Protein AF-A0A0S7ZNV2-F1 (afdb_monomer_lite)

Secondary structure (DSSP, 8-state):
-GGGTS-TT-EEEEEETTEEEEE-TT--HHHHHHHHHHHHHHHHHS-BTTTTB-----EEE--TTSSS--SHHHHHHHHHHHHHHHHHTTSS-EEEEETTEEEEE-TT-S-------PPEEEE-EEEE-SEEEEEEEEE--TTTS-PPP-BPPGGGHHHHHHHHHHHHHHHHHHHHHHHHHHHHHT-HHHHHHHHHHHHHHH-HHHHHHHHHHHHHH-B-HHHHHHHHHHHHHHHHHTSS-HHHHHHHHHHHHHHHHHHHHHTT--S-GGGSPPTTEEEEES---HHHHTT--TTTEEEEEESS--TTSHHHHHHHHHT--EEE---GGGGGSPTT-EEEEETTTTEEEES--HHHHHHHHHHHSS-S-SS----------SSS-----EEEESSHHHHHHHHHTT-SEEEEEE-HHHHHT-SS---HHHHHHHHHHHTGGGTTSEEEEEPP---TTS-BTTB-----S-TTTSS-HHHHHHHSHHHHHHHHHHHHHHHTTSEEEEE-TT--S--

pLDDT: mean 79.24, std 15.17, range [31.09, 97.62]

Sequence (515 aa):
MIRKNIRKTDSIYRYGGDEFVVLLPETSLNESNKMAEKIMKILRSNKIDAIKRSVNVSIGVSSYGISGTEGAQEFVEAADSAMYKAKESGKNKIYMMSISGYEEVSDSQKSIRPKKQKQITAEGVPCSPGVAFGRVFQYKDIMSRKLGQYYLKENEIGEELNRIHEAVAKVKKDLSYMKRQIESEISASHAAIFDVHRSVLEDESLMTEIETELKNRLINAEHVVRDVFKRWEYKFKNTPSKSVKQKSYDIADIGRRILLSLHGIESNILAHIPKNSVIFAQRLLPSDTVHLDKRKARAIVTKEGSKNSHSALLARAMGIPSVTHIDPDMDNIPEGANVIVNGNTGKVIIYPGKKLLANLKAVISKPVSNEKPTIIRRKISIDRESVTVNANIASPEDARTARHHGCDGVGLYRIEQIYMTAHVLPDEKYLVDKVKKSLRDVKDLQITIRLVDIGRDKTLPYIDIHGGEDTTLGLRGIRLLFQYPKLLETQLRTCLILSKKYRLRILVPFVTLPA

Radius of gyration: 27.71 Å; chains: 1; bounding box: 86×58×75 Å

Foldseek 3Di:
DLVVVDDPPKDKDAPDDPDIDIRDPPDDQVRQLVSVVVVQCCQQVDQDPVRRHRDAAQWFTEDDPQAPNPDPVSRVVNRVVLSVVCVVVPGSWYWYQHNVGIDTDDPPPPPCPPPLPPKDKWFFAQQAADKAKFFADEDDQLLRDDDDKDFADPVCLVVLLVLLVVLLVVVLVLLVVQLVQCCVFARNVQSCVSVVLVVVSVDPVLSVQLSVCCNVGRIGSLVSLSVSLVVVLVVQCPDPDPVSNVCSLSSSVSSSSSNCSSVVNPADVQLVDAARYEYEYQDAALVRLLNHDLRRYQAYEHLDDDSLGLRSLSCNLSSHTYGYNTDDCSVVQDGGWIWMAGSVRRMIITSDDPVVVVVVCCVVVCPVPPPQLVLPPPLVPPPPDGDFFAFADAALVSLQVCVSNNHQYHPEYAPLSVQQNHPHGDALVSSLVRVCSSCVSVQVHEHEYEQHWDWCSNDRSSGDHDDDPDTPPDCTFVNSCVSRVSSVVSVVVSQVVCVVRGNYHYHGPDDDDDD

Structure (mmCIF, N/CA/C/O backbone):
data_AF-A0A0S7ZNV2-F1
#
_entry.id   AF-A0A0S7ZNV2-F1
#
loop_
_atom_site.group_PDB
_atom_site.id
_atom_site.type_symbol
_atom_site.label_atom_id
_atom_site.label_alt_id
_atom_site.label_comp_id
_atom_site.label_asym_id
_atom_site.label_entity_id
_atom_site.label_seq_id
_atom_site.pdbx_PDB_ins_code
_atom_site.Cartn_x
_atom_site.Cartn_y
_atom_site.Cartn_z
_atom_site.occupancy
_atom_site.B_iso_or_equiv
_atom_site.auth_seq_id
_atom_site.auth_comp_id
_atom_site.auth_asym_id
_atom_site.auth_atom_id
_atom_site.pdbx_PDB_model_num
ATOM 1 N N . MET A 1 1 ? -44.793 17.955 -4.498 1.00 85.00 1 MET A N 1
ATOM 2 C CA . MET A 1 1 ? -43.993 19.154 -4.845 1.00 85.00 1 MET A CA 1
ATOM 3 C C . MET A 1 1 ? -42.503 18.841 -5.023 1.00 85.00 1 MET A C 1
ATOM 5 O O . MET A 1 1 ? -41.993 19.057 -6.116 1.00 85.00 1 MET A O 1
ATOM 9 N N . ILE A 1 2 ? -41.824 18.268 -4.018 1.00 87.25 2 ILE A N 1
ATOM 10 C CA . ILE A 1 2 ? -40.382 17.939 -4.085 1.00 87.25 2 ILE A CA 1
ATOM 11 C C . ILE A 1 2 ? -40.058 16.933 -5.206 1.00 87.25 2 ILE A C 1
ATOM 13 O O . ILE A 1 2 ? -39.174 17.194 -6.012 1.00 87.25 2 ILE A O 1
ATOM 17 N N . ARG A 1 3 ? -40.846 15.854 -5.355 1.00 88.50 3 ARG A N 1
ATOM 18 C CA . ARG A 1 3 ? -40.663 14.836 -6.417 1.00 88.50 3 ARG A CA 1
ATOM 19 C C . ARG A 1 3 ? -40.637 15.409 -7.849 1.00 88.50 3 ARG A C 1
ATOM 21 O O . ARG A 1 3 ? -39.982 14.843 -8.707 1.00 88.50 3 ARG A O 1
ATOM 28 N N . LYS A 1 4 ? -41.302 16.545 -8.112 1.00 87.38 4 LYS A N 1
ATOM 29 C CA . LYS A 1 4 ? -41.285 17.218 -9.430 1.00 87.38 4 LYS A CA 1
ATOM 30 C C . LYS A 1 4 ? -39.995 18.020 -9.691 1.00 87.38 4 LYS A C 1
ATOM 32 O O . LYS A 1 4 ? -39.824 18.544 -10.782 1.00 87.38 4 LYS A O 1
ATOM 37 N N . ASN A 1 5 ? -39.124 18.164 -8.689 1.00 86.88 5 ASN A N 1
ATOM 38 C CA . ASN A 1 5 ? -37.965 19.063 -8.706 1.00 86.88 5 ASN A CA 1
ATOM 39 C C . ASN A 1 5 ? -36.611 18.366 -8.488 1.00 86.88 5 ASN A C 1
ATOM 41 O O . ASN A 1 5 ? -35.582 19.048 -8.527 1.00 86.88 5 ASN A O 1
ATOM 45 N N . ILE A 1 6 ? -36.615 17.047 -8.291 1.00 89.94 6 ILE A N 1
ATOM 46 C CA . ILE A 1 6 ? -35.427 16.186 -8.196 1.00 89.94 6 ILE A CA 1
ATOM 47 C C . ILE A 1 6 ? -35.184 15.467 -9.539 1.00 89.94 6 ILE A C 1
ATOM 49 O O . ILE A 1 6 ? -36.078 15.440 -10.390 1.00 89.94 6 ILE A O 1
ATOM 53 N N . ARG A 1 7 ? -33.979 14.929 -9.780 1.00 88.00 7 ARG A N 1
ATOM 54 C CA . ARG A 1 7 ? -33.658 14.202 -11.028 1.00 88.00 7 ARG A CA 1
ATOM 55 C C . ARG A 1 7 ? -34.382 12.855 -11.072 1.00 88.00 7 ARG A C 1
ATOM 57 O O . ARG A 1 7 ? -34.776 12.326 -10.043 1.00 88.00 7 ARG A O 1
ATOM 64 N N . LYS A 1 8 ? -34.485 12.252 -12.263 1.00 85.25 8 LYS A N 1
ATOM 65 C CA . LYS A 1 8 ? -35.042 10.892 -12.428 1.00 85.25 8 LYS A CA 1
ATOM 66 C C . LYS A 1 8 ? -34.277 9.820 -11.637 1.00 85.25 8 LYS A C 1
ATOM 68 O O . LYS A 1 8 ? -34.865 8.811 -11.280 1.00 85.25 8 LYS A O 1
ATOM 73 N N . THR A 1 9 ? -32.983 10.036 -11.405 1.00 89.12 9 THR A N 1
ATOM 74 C CA . THR A 1 9 ? -32.103 9.157 -10.620 1.00 89.12 9 THR A CA 1
ATOM 75 C C . THR A 1 9 ? -32.229 9.376 -9.114 1.00 89.12 9 THR A C 1
ATOM 77 O O . THR A 1 9 ? -31.805 8.526 -8.339 1.00 89.12 9 THR A O 1
ATOM 80 N N . ASP A 1 10 ? -32.785 10.513 -8.691 1.00 92.00 10 ASP A N 1
ATOM 81 C CA . ASP A 1 10 ? -32.947 10.851 -7.282 1.00 92.00 10 ASP A CA 1
ATOM 82 C C . ASP A 1 10 ? -34.222 10.201 -6.744 1.00 92.00 10 ASP A C 1
ATOM 84 O O . ASP A 1 10 ? -35.238 10.104 -7.437 1.00 92.00 10 ASP A O 1
ATOM 88 N N . SER A 1 11 ? -34.192 9.786 -5.483 1.00 92.06 11 SER A N 1
ATOM 89 C CA . SER A 1 11 ? -35.334 9.146 -4.830 1.00 92.06 11 SER A CA 1
ATOM 90 C C . SER A 1 11 ? -35.766 9.934 -3.603 1.00 92.06 11 SER A C 1
ATOM 92 O O . SER A 1 11 ? -34.941 10.516 -2.908 1.00 92.06 11 SER A O 1
ATOM 94 N N . ILE A 1 12 ? -37.070 9.957 -3.330 1.00 93.56 12 ILE A N 1
ATOM 95 C CA . ILE A 1 12 ? -37.640 10.597 -2.142 1.00 93.56 12 ILE A CA 1
ATOM 96 C C . ILE A 1 12 ? -38.539 9.615 -1.403 1.00 93.56 12 ILE A C 1
ATOM 98 O O . ILE A 1 12 ? -39.415 8.994 -2.013 1.00 93.56 12 ILE A O 1
ATOM 102 N N . TYR A 1 13 ? -38.341 9.541 -0.093 1.00 91.94 13 TYR A N 1
ATOM 103 C CA . TYR A 1 13 ? -39.045 8.660 0.827 1.00 91.94 13 TYR A CA 1
ATOM 104 C C . TYR A 1 13 ? -39.603 9.471 1.996 1.00 91.94 13 TYR A C 1
ATOM 106 O O . TYR A 1 13 ? -39.031 10.488 2.389 1.00 91.94 13 TYR A O 1
ATOM 114 N N . ARG A 1 14 ? -40.732 9.026 2.549 1.00 90.44 14 ARG A N 1
ATOM 115 C CA . ARG A 1 14 ? -41.220 9.503 3.847 1.00 90.44 14 ARG A CA 1
ATOM 116 C C . ARG A 1 14 ? -40.618 8.587 4.905 1.00 90.44 14 ARG A C 1
ATOM 118 O O . ARG A 1 14 ? -40.836 7.384 4.825 1.00 90.44 14 ARG A O 1
ATOM 125 N N . TYR A 1 15 ? -39.838 9.151 5.818 1.00 83.31 15 TYR A N 1
ATOM 126 C CA . TYR A 1 15 ? -39.072 8.383 6.801 1.00 83.31 15 TYR A CA 1
ATOM 127 C C . TYR A 1 15 ? -39.897 8.115 8.066 1.00 83.31 15 TYR A C 1
ATOM 129 O O . TYR A 1 15 ? -39.949 6.991 8.549 1.00 83.31 15 TYR A O 1
ATOM 137 N N . GLY A 1 16 ? -40.661 9.113 8.513 1.00 80.12 16 GLY A N 1
ATOM 138 C CA . GLY A 1 16 ? -41.606 9.013 9.625 1.00 80.12 16 GLY A CA 1
ATOM 139 C C . GLY A 1 16 ? -42.306 10.354 9.826 1.00 80.12 16 GLY A C 1
ATOM 140 O O . GLY A 1 16 ? -41.755 11.372 9.437 1.00 80.12 16 GLY A O 1
ATOM 141 N N . GLY A 1 17 ? -43.533 10.386 10.359 1.00 84.69 17 GLY A N 1
ATOM 142 C CA . GLY A 1 17 ? -44.221 11.648 10.686 1.00 84.69 17 GLY A CA 1
ATOM 143 C C . GLY A 1 17 ? -44.172 12.708 9.569 1.00 84.69 17 GLY A C 1
ATOM 144 O O . GLY A 1 17 ? -44.698 12.489 8.471 1.00 84.69 17 GLY A O 1
ATOM 145 N N . ASP A 1 18 ? -43.552 13.851 9.859 1.00 84.94 18 ASP A N 1
ATOM 146 C CA . ASP A 1 18 ? -43.285 14.977 8.954 1.00 84.94 18 ASP A CA 1
ATOM 147 C C . ASP A 1 18 ? -41.875 14.962 8.320 1.00 84.94 18 ASP A C 1
ATOM 149 O O . ASP A 1 18 ? -41.495 15.904 7.622 1.00 84.94 18 ASP A O 1
ATOM 153 N N . GLU A 1 19 ? -41.124 13.875 8.491 1.00 88.69 19 GLU A N 1
ATOM 154 C CA . GLU A 1 19 ? -39.743 13.705 8.042 1.00 88.69 19 GLU A CA 1
ATOM 155 C C . GLU A 1 19 ? -39.653 12.988 6.688 1.00 88.69 19 GLU A C 1
ATOM 157 O O . GLU A 1 19 ? -40.294 11.963 6.414 1.00 88.69 19 GLU A O 1
ATOM 162 N N . PHE A 1 20 ? -38.816 13.544 5.813 1.00 92.25 20 PHE A N 1
ATOM 163 C CA . PHE A 1 20 ? -38.601 13.069 4.452 1.00 92.25 20 PHE A CA 1
ATOM 164 C C . PHE A 1 20 ? -37.110 12.919 4.178 1.00 92.25 20 PHE A C 1
ATOM 166 O O . PHE A 1 20 ? -36.321 13.802 4.502 1.00 92.25 20 PHE A O 1
ATOM 173 N N . VAL A 1 21 ? -36.746 11.839 3.491 1.00 93.00 21 VAL A N 1
ATOM 174 C CA . VAL A 1 21 ? -35.375 11.567 3.049 1.00 93.00 21 VAL A CA 1
ATOM 175 C C . VAL A 1 21 ? -35.311 11.683 1.533 1.00 93.00 21 VAL A C 1
ATOM 177 O O . VAL A 1 21 ? -36.136 11.110 0.818 1.00 93.00 21 VAL A O 1
ATOM 180 N N . VAL A 1 22 ? -34.315 12.417 1.035 1.00 94.12 22 VAL A N 1
ATOM 181 C CA . VAL A 1 22 ? -34.011 12.520 -0.396 1.00 94.12 22 VAL A CA 1
ATOM 182 C C . VAL A 1 22 ? -32.639 11.901 -0.642 1.00 94.12 22 VAL A C 1
ATOM 184 O O . VAL A 1 22 ? -31.628 12.436 -0.199 1.00 94.12 22 VAL A O 1
ATOM 187 N N . LEU A 1 23 ? -32.605 10.778 -1.358 1.00 93.12 23 LEU A N 1
ATOM 188 C CA . LEU A 1 23 ? -31.372 10.108 -1.764 1.00 93.12 23 LEU A CA 1
ATOM 189 C C . LEU A 1 23 ? -30.923 10.626 -3.131 1.00 93.12 23 LEU A C 1
ATOM 191 O O . LEU A 1 23 ? -31.699 10.619 -4.090 1.00 93.12 23 LEU A O 1
ATOM 195 N N . LEU A 1 24 ? -29.659 11.048 -3.207 1.00 92.25 24 LEU A N 1
ATOM 196 C CA . LEU A 1 24 ? -29.034 11.646 -4.387 1.00 92.25 24 LEU A CA 1
ATOM 197 C C . LEU A 1 24 ? -27.836 10.785 -4.840 1.00 92.25 24 LEU A C 1
ATOM 199 O O . LEU A 1 24 ? -26.706 11.044 -4.417 1.00 92.25 24 LEU A O 1
ATOM 203 N N . PRO A 1 25 ? -28.042 9.748 -5.676 1.00 87.62 25 PRO A N 1
ATOM 204 C CA . PRO A 1 25 ? -26.946 8.921 -6.182 1.00 87.62 25 PRO A CA 1
ATOM 205 C C . PRO A 1 25 ? -25.914 9.739 -6.970 1.00 87.62 25 PRO A C 1
ATOM 207 O O . PRO A 1 25 ? -26.262 10.726 -7.619 1.00 87.62 25 PRO A O 1
ATOM 210 N N . GLU A 1 26 ? -24.642 9.332 -6.912 1.00 83.62 26 GLU A N 1
ATOM 211 C CA . GLU A 1 26 ? -23.529 9.931 -7.678 1.00 83.62 26 GLU A CA 1
ATOM 212 C C . GLU A 1 26 ? -23.406 11.460 -7.541 1.00 83.62 26 GLU A C 1
ATOM 214 O O . GLU A 1 26 ? -23.041 12.166 -8.480 1.00 83.62 26 GLU A O 1
ATOM 219 N N . THR A 1 27 ? -23.740 11.992 -6.366 1.00 80.88 27 THR A N 1
ATOM 220 C CA . THR A 1 27 ? -23.822 13.438 -6.135 1.00 80.88 27 THR A CA 1
ATOM 221 C C . THR A 1 27 ? -22.813 13.863 -5.091 1.00 80.88 27 THR A C 1
ATOM 223 O O . THR A 1 27 ? -22.741 13.285 -4.008 1.00 80.88 27 THR A O 1
ATOM 226 N N . SER A 1 28 ? -22.012 14.877 -5.417 1.00 80.56 28 SER A N 1
ATOM 227 C CA . SER A 1 28 ? -21.064 15.433 -4.455 1.00 80.56 28 SER A CA 1
ATOM 228 C C . SER A 1 28 ? -21.789 16.203 -3.350 1.00 80.56 28 SER A C 1
ATOM 230 O O . SER A 1 28 ? -22.857 16.770 -3.571 1.00 80.56 28 SER A O 1
ATOM 232 N N . LEU A 1 29 ? -21.168 16.312 -2.175 1.00 79.56 29 LEU A N 1
ATOM 233 C CA . LEU A 1 29 ? -21.724 17.045 -1.031 1.00 79.56 29 LEU A CA 1
ATOM 234 C C . LEU A 1 29 ? -22.139 18.490 -1.385 1.00 79.56 29 LEU A C 1
ATOM 236 O O . LEU A 1 29 ? -23.194 18.966 -0.979 1.00 79.56 29 LEU A O 1
ATOM 240 N N . ASN A 1 30 ? -21.357 19.165 -2.231 1.00 77.06 30 ASN A N 1
ATOM 241 C CA . ASN A 1 30 ? -21.667 20.517 -2.701 1.00 77.06 30 ASN A CA 1
ATOM 242 C C . ASN A 1 30 ? -22.900 20.571 -3.627 1.00 77.06 30 ASN A C 1
ATOM 244 O O . ASN A 1 30 ? -23.660 21.537 -3.612 1.00 77.06 30 ASN A O 1
ATOM 248 N N . GLU A 1 31 ? -23.106 19.553 -4.461 1.00 81.38 31 GLU A N 1
ATOM 249 C CA . GLU A 1 31 ? -24.305 19.453 -5.300 1.00 81.38 31 GLU A CA 1
ATOM 250 C C . GLU A 1 31 ? -25.538 19.092 -4.468 1.00 81.38 31 GLU A C 1
ATOM 252 O O . GLU A 1 31 ? -26.616 19.639 -4.713 1.00 81.38 31 GLU A O 1
ATOM 257 N N . SER A 1 32 ? -25.367 18.256 -3.440 1.00 86.50 32 SER A N 1
ATOM 258 C CA . SER A 1 32 ? -26.409 17.959 -2.455 1.00 86.50 32 SER A CA 1
ATOM 259 C C . SER A 1 32 ? -26.864 19.221 -1.717 1.00 86.50 32 SER A C 1
ATOM 261 O O . SER A 1 32 ? -28.066 19.438 -1.579 1.00 86.50 32 SER A O 1
ATOM 263 N N . ASN A 1 33 ? -25.940 20.116 -1.347 1.00 85.69 33 ASN A N 1
ATOM 264 C CA . ASN A 1 33 ? -26.279 21.404 -0.728 1.00 85.69 33 ASN A CA 1
ATOM 265 C C . ASN A 1 33 ? -27.140 22.282 -1.640 1.00 85.69 33 ASN A C 1
ATOM 267 O O . ASN A 1 33 ? -28.174 22.792 -1.217 1.00 85.69 33 ASN A O 1
ATOM 271 N N . LYS A 1 34 ? -26.777 22.398 -2.922 1.00 86.81 34 LYS A N 1
ATOM 272 C CA . LYS A 1 34 ? -27.585 23.149 -3.899 1.00 86.81 34 LYS A CA 1
ATOM 273 C C . LYS A 1 34 ? -28.984 22.562 -4.061 1.00 86.81 34 LYS A C 1
ATOM 275 O O . LYS A 1 34 ? -29.951 23.299 -4.258 1.00 86.81 34 LYS A O 1
ATOM 280 N N . MET A 1 35 ? -29.109 21.236 -4.001 1.00 90.81 35 MET A N 1
ATOM 281 C CA . MET A 1 35 ? -30.414 20.580 -4.023 1.00 90.81 35 MET A CA 1
ATOM 282 C C . MET A 1 35 ? -31.214 20.897 -2.752 1.00 90.81 35 MET A C 1
ATOM 284 O O . MET A 1 35 ? -32.398 21.215 -2.855 1.00 90.81 35 MET A O 1
ATOM 288 N N . ALA A 1 36 ? -30.583 20.876 -1.577 1.00 91.81 36 ALA A N 1
ATOM 289 C CA . ALA A 1 36 ? -31.219 21.246 -0.314 1.00 91.81 36 ALA A CA 1
ATOM 290 C C . ALA A 1 36 ? -31.719 22.704 -0.329 1.00 91.81 36 ALA A C 1
ATOM 292 O O . ALA A 1 36 ? -32.882 22.954 -0.009 1.00 91.81 36 ALA A O 1
ATOM 293 N N . GLU A 1 37 ? -30.901 23.651 -0.801 1.00 91.81 37 GLU A N 1
ATOM 294 C CA . GLU A 1 37 ? -31.286 25.059 -0.995 1.00 91.81 37 GLU A CA 1
ATOM 295 C C . GLU A 1 37 ? -32.479 25.187 -1.947 1.00 91.81 37 GLU A C 1
ATOM 297 O O . GLU A 1 37 ? -33.457 25.882 -1.657 1.00 91.81 37 GLU A O 1
ATOM 302 N N . LYS A 1 38 ? -32.444 24.463 -3.074 1.00 90.88 38 LYS A N 1
ATOM 303 C CA . LYS A 1 38 ? -33.545 24.432 -4.042 1.00 90.88 38 LYS A CA 1
ATOM 304 C C . LYS A 1 38 ? -34.838 23.927 -3.397 1.00 90.88 38 LYS A C 1
ATOM 306 O O . LYS A 1 38 ? -35.885 24.548 -3.582 1.00 90.88 38 LYS A O 1
ATOM 311 N N . ILE A 1 39 ? -34.783 22.828 -2.643 1.00 91.12 39 ILE A N 1
ATOM 312 C CA . ILE A 1 39 ? -35.942 22.246 -1.949 1.00 91.12 39 ILE A CA 1
ATOM 313 C C . ILE A 1 39 ? -36.507 23.232 -0.923 1.00 91.12 39 ILE A C 1
ATOM 315 O O . ILE A 1 39 ? -37.712 23.496 -0.931 1.00 91.12 39 ILE A O 1
ATOM 319 N N . MET A 1 40 ? -35.644 23.820 -0.093 1.00 91.69 40 MET A N 1
ATOM 320 C CA . MET A 1 40 ? -36.029 24.817 0.903 1.00 91.69 40 MET A CA 1
ATOM 321 C C . MET A 1 40 ? -36.700 26.033 0.252 1.00 91.69 40 MET A C 1
ATOM 323 O O . MET A 1 40 ? -37.777 26.448 0.682 1.00 91.69 40 MET A O 1
ATOM 327 N N . LYS A 1 41 ? -36.127 26.567 -0.833 1.00 89.56 41 LYS A N 1
ATOM 328 C CA . LYS A 1 41 ? -36.707 27.689 -1.583 1.00 89.56 41 LYS A CA 1
ATOM 329 C C . LYS A 1 41 ? -38.081 27.347 -2.155 1.00 89.56 41 LYS A C 1
ATOM 331 O O . LYS A 1 41 ? -39.011 28.139 -2.034 1.00 89.56 41 LYS A O 1
ATOM 336 N N . ILE A 1 42 ? -38.239 26.159 -2.742 1.00 90.25 42 ILE A N 1
ATOM 337 C CA . ILE A 1 42 ? -39.524 25.718 -3.302 1.00 90.25 42 ILE A CA 1
ATOM 338 C C . ILE A 1 42 ? -40.599 25.649 -2.214 1.00 90.25 42 ILE A C 1
ATOM 340 O O . ILE A 1 42 ? -41.710 26.122 -2.446 1.00 90.25 42 ILE A O 1
ATOM 344 N N . LEU A 1 43 ? -40.284 25.091 -1.044 1.00 89.69 43 LEU A N 1
ATOM 345 C CA . LEU A 1 43 ? -41.238 24.947 0.061 1.00 89.69 43 LEU A CA 1
ATOM 346 C C . LEU A 1 43 ? -41.632 26.292 0.688 1.00 89.69 43 LEU A C 1
ATOM 348 O O . LEU A 1 43 ? -42.794 26.475 1.054 1.00 89.69 43 LEU A O 1
ATOM 352 N N . ARG A 1 44 ? -40.698 27.248 0.738 1.00 87.81 44 ARG A N 1
ATOM 353 C CA . ARG A 1 44 ? -40.943 28.610 1.238 1.00 87.81 44 ARG A CA 1
ATOM 354 C C . ARG A 1 44 ? -41.757 29.468 0.273 1.00 87.81 44 ARG A C 1
ATOM 356 O O . ARG A 1 44 ? -42.606 30.240 0.708 1.00 87.81 44 ARG A O 1
ATOM 363 N N . SER A 1 45 ? -41.484 29.364 -1.027 1.00 86.06 45 SER A N 1
ATOM 364 C CA . SER A 1 45 ? -42.074 30.252 -2.035 1.00 86.06 45 SER A CA 1
ATOM 365 C C . SER A 1 45 ? -43.396 29.749 -2.616 1.00 86.06 45 SER A C 1
ATOM 367 O O . SER A 1 45 ? -44.101 30.531 -3.246 1.00 86.06 45 SER A O 1
ATOM 369 N N . ASN A 1 46 ? -43.753 28.475 -2.423 1.00 87.69 46 ASN A N 1
ATOM 370 C CA . ASN A 1 46 ? -44.972 27.896 -2.989 1.00 87.69 46 ASN A CA 1
ATOM 371 C C . ASN A 1 46 ? -45.952 27.472 -1.897 1.00 87.69 46 ASN A C 1
ATOM 373 O O . ASN A 1 46 ? -45.571 26.869 -0.894 1.00 87.69 46 ASN A O 1
ATOM 377 N N . LYS A 1 47 ? -47.241 27.742 -2.122 1.00 87.88 47 LYS A N 1
ATOM 378 C CA . LYS A 1 47 ? -48.313 27.230 -1.266 1.00 87.88 47 LYS A CA 1
ATOM 379 C C . LYS A 1 47 ? -48.497 25.739 -1.531 1.00 87.88 47 LYS A C 1
ATOM 381 O O . LYS A 1 47 ? -48.630 25.323 -2.678 1.00 87.88 47 LYS A O 1
ATOM 386 N N . ILE A 1 48 ? -48.533 24.938 -0.471 1.00 85.44 48 ILE A N 1
ATOM 387 C CA . ILE A 1 48 ? -48.891 23.523 -0.567 1.00 85.44 48 ILE A CA 1
ATOM 388 C C . ILE A 1 48 ? -50.414 23.432 -0.662 1.00 85.44 48 ILE A C 1
ATOM 390 O O . ILE A 1 48 ? -51.113 23.899 0.236 1.00 85.44 48 ILE A O 1
ATOM 394 N N . ASP A 1 49 ? -50.930 22.820 -1.730 1.00 81.94 49 ASP A N 1
ATOM 395 C CA . ASP A 1 49 ? -52.365 22.809 -2.056 1.00 81.94 49 ASP A CA 1
ATOM 396 C C . ASP A 1 49 ? -53.269 22.341 -0.913 1.00 81.94 49 ASP A C 1
ATOM 398 O O . ASP A 1 49 ? -54.336 22.921 -0.716 1.00 81.94 49 ASP A O 1
ATOM 402 N N . ALA A 1 50 ? -52.815 21.349 -0.143 1.00 81.94 50 ALA A N 1
ATOM 403 C CA . ALA A 1 50 ? -53.560 20.764 0.970 1.00 81.94 50 ALA A CA 1
ATOM 404 C C . ALA A 1 50 ? -53.742 21.713 2.168 1.00 81.94 50 ALA A C 1
ATOM 406 O O . ALA A 1 50 ? -54.721 21.594 2.892 1.00 81.94 50 ALA A O 1
ATOM 407 N N . ILE A 1 51 ? -52.816 22.655 2.383 1.00 84.88 51 ILE A N 1
ATOM 408 C CA . ILE A 1 51 ? -52.814 23.550 3.560 1.00 84.88 51 ILE A CA 1
ATOM 409 C C . ILE A 1 51 ? -52.869 25.036 3.184 1.00 84.88 51 ILE A C 1
ATOM 411 O O . ILE A 1 51 ? -52.871 25.899 4.059 1.00 84.88 51 ILE A O 1
ATOM 415 N N . LYS A 1 52 ? -52.873 25.348 1.880 1.00 87.50 52 LYS A N 1
ATOM 416 C CA . LYS A 1 52 ? -52.917 26.698 1.285 1.00 87.50 52 LYS A CA 1
ATOM 417 C C . LYS A 1 52 ? -51.881 27.686 1.848 1.00 87.50 52 LYS A C 1
ATOM 419 O O . LYS A 1 52 ? -52.025 28.901 1.700 1.00 87.50 52 LYS A O 1
ATOM 424 N N . ARG A 1 53 ? -50.801 27.171 2.437 1.00 87.69 53 ARG A N 1
ATOM 425 C CA . ARG A 1 53 ? -49.693 27.915 3.051 1.00 87.69 53 ARG A CA 1
ATOM 426 C C . ARG A 1 53 ? -48.358 27.367 2.556 1.00 87.69 53 ARG A C 1
ATOM 428 O O . ARG A 1 53 ? -48.280 26.209 2.140 1.00 87.69 53 ARG A O 1
ATOM 435 N N . SER A 1 54 ? -47.331 28.210 2.559 1.00 86.31 54 SER A N 1
ATOM 436 C CA . SER A 1 54 ? -45.947 27.750 2.449 1.00 86.31 54 SER A CA 1
ATOM 437 C C . SER A 1 54 ? -45.474 27.201 3.792 1.00 86.31 54 SER A C 1
ATOM 439 O O . SER A 1 54 ? -46.070 27.482 4.836 1.00 86.31 54 SER A O 1
ATOM 441 N N . VAL A 1 55 ? -44.422 26.388 3.762 1.00 88.88 55 VAL A N 1
ATOM 442 C CA . VAL A 1 55 ? -43.855 25.770 4.965 1.00 88.88 55 VAL A CA 1
ATOM 443 C C . VAL A 1 55 ? -42.360 26.012 5.030 1.00 88.88 55 VAL A C 1
ATOM 445 O O . VAL A 1 55 ? -41.668 26.057 4.012 1.00 88.88 55 VAL A O 1
ATOM 448 N N . ASN A 1 56 ? -41.868 26.140 6.255 1.00 88.81 56 ASN A N 1
ATOM 449 C CA . ASN A 1 56 ? -40.444 26.125 6.538 1.00 88.81 56 ASN A CA 1
ATOM 450 C C . ASN A 1 56 ? -39.987 24.683 6.754 1.00 88.81 56 ASN A C 1
ATOM 452 O O . ASN A 1 56 ? -40.754 23.846 7.227 1.00 88.81 56 ASN A O 1
ATOM 456 N N . VAL A 1 57 ? -38.731 24.403 6.425 1.00 91.12 57 VAL A N 1
ATOM 457 C CA . VAL A 1 57 ? -38.126 23.080 6.591 1.00 91.12 57 VAL A CA 1
ATOM 458 C C . VAL A 1 57 ? -36.728 23.244 7.168 1.00 91.12 57 VAL A C 1
ATOM 460 O O . VAL A 1 57 ? -36.017 24.171 6.795 1.00 91.12 57 VAL A O 1
ATOM 463 N N . SER A 1 58 ? -36.336 22.367 8.084 1.00 93.50 58 SER A N 1
ATOM 464 C CA . SER A 1 58 ? -34.937 22.213 8.487 1.00 93.50 58 SER A CA 1
ATOM 465 C C . SER A 1 58 ? -34.368 21.017 7.736 1.00 93.50 58 SER A C 1
ATOM 467 O O . SER A 1 58 ? -35.008 19.970 7.719 1.00 93.50 58 SER A O 1
ATOM 469 N N . ILE A 1 59 ? -33.213 21.169 7.088 1.00 95.38 59 ILE A N 1
ATOM 470 C CA . ILE A 1 59 ? -32.622 20.109 6.258 1.00 95.38 59 ILE A CA 1
ATOM 471 C C . ILE A 1 59 ? -31.230 19.774 6.785 1.00 95.38 59 ILE A C 1
ATOM 473 O O . ILE A 1 59 ? -30.404 20.665 6.968 1.00 95.38 59 ILE A O 1
ATOM 477 N N . GLY A 1 60 ? -30.979 18.486 6.994 1.00 93.31 60 GLY A N 1
ATOM 478 C CA . GLY A 1 60 ? -29.649 17.940 7.218 1.00 93.31 60 GLY A CA 1
ATOM 479 C C . GLY A 1 60 ? -29.107 17.302 5.944 1.00 93.31 60 GLY A C 1
ATOM 480 O O . GLY A 1 60 ? -29.848 16.634 5.223 1.00 93.31 60 GLY A O 1
ATOM 481 N N . VAL A 1 61 ? -27.830 17.525 5.644 1.00 92.44 61 VAL A N 1
ATOM 482 C CA . VAL A 1 61 ? -27.158 16.969 4.461 1.00 92.44 61 VAL A CA 1
ATOM 483 C C . VAL A 1 61 ? -25.940 16.162 4.893 1.00 92.44 61 VAL A C 1
ATOM 485 O O . VAL A 1 61 ? -25.095 16.654 5.637 1.00 92.44 61 VAL A O 1
ATOM 488 N N . SER A 1 62 ? -25.813 14.940 4.384 1.00 88.88 62 SER A N 1
ATOM 489 C CA . SER A 1 62 ? -24.615 14.109 4.522 1.00 88.88 62 SER A CA 1
ATOM 490 C C . SER A 1 62 ? -24.199 13.555 3.154 1.00 88.88 62 SER A C 1
ATOM 492 O O . SER A 1 62 ? -24.962 13.594 2.183 1.00 88.88 62 SER A O 1
ATOM 494 N N . SER A 1 63 ? -22.969 13.051 3.048 1.00 84.25 63 SER A N 1
ATOM 495 C CA . SER A 1 63 ? -22.481 12.334 1.861 1.00 84.25 63 SER A CA 1
ATOM 496 C C . SER A 1 63 ? -21.780 11.049 2.268 1.00 84.25 63 SER A C 1
ATOM 498 O O . SER A 1 63 ? -20.934 11.084 3.161 1.00 84.25 63 SER A O 1
ATOM 500 N N . TYR A 1 64 ? -22.086 9.954 1.577 1.00 75.50 64 TYR A N 1
ATOM 501 C CA . TYR A 1 64 ? -21.452 8.656 1.788 1.00 75.50 64 TYR A CA 1
ATOM 502 C C . TYR A 1 64 ? -19.946 8.712 1.480 1.00 75.50 64 TYR A C 1
ATOM 504 O O . TYR A 1 64 ? -19.540 9.226 0.433 1.00 75.50 64 TYR A O 1
ATOM 512 N N . GLY A 1 65 ? -19.114 8.201 2.391 1.00 63.34 65 GLY A N 1
ATOM 513 C CA . GLY A 1 65 ? -17.668 8.035 2.193 1.00 63.34 65 GLY A CA 1
ATOM 514 C C . GLY A 1 65 ? -16.781 9.283 2.341 1.00 63.34 65 GLY A C 1
ATOM 515 O O . GLY A 1 65 ? -15.564 9.149 2.243 1.00 63.34 65 GLY A O 1
ATOM 516 N N . ILE A 1 66 ? -17.324 10.485 2.587 1.00 49.62 66 ILE A N 1
ATOM 517 C CA . ILE A 1 66 ? -16.517 11.725 2.738 1.00 49.62 66 ILE A CA 1
ATOM 518 C C . ILE A 1 66 ? -16.481 12.250 4.185 1.00 49.62 66 ILE A C 1
ATOM 520 O O . ILE A 1 66 ? -15.783 13.214 4.474 1.00 49.62 66 ILE A O 1
ATOM 524 N N . SER A 1 67 ? -17.153 11.627 5.154 1.00 46.28 67 SER A N 1
ATOM 525 C CA . SER A 1 67 ? -17.119 12.100 6.556 1.00 46.28 67 SER A CA 1
ATOM 526 C C . SER A 1 67 ? -17.287 10.982 7.585 1.00 46.28 67 SER A C 1
ATOM 528 O O . SER A 1 67 ? -17.918 11.185 8.613 1.00 46.28 67 SER A O 1
ATOM 530 N N . GLY A 1 68 ? -16.735 9.797 7.307 1.00 49.34 68 GLY A N 1
ATOM 531 C CA . GLY A 1 68 ? -16.836 8.649 8.217 1.00 49.34 68 GLY A CA 1
ATOM 532 C C . GLY A 1 68 ? -18.190 7.937 8.194 1.00 49.34 68 GLY A C 1
ATOM 533 O O . GLY A 1 68 ? -18.450 7.146 9.081 1.00 49.34 68 GLY A O 1
ATOM 534 N N . THR A 1 69 ? -19.038 8.212 7.197 1.00 52.56 69 THR A N 1
ATOM 535 C CA . THR A 1 69 ? -20.264 7.451 6.931 1.00 52.56 69 THR A CA 1
ATOM 536 C C . THR A 1 69 ? -19.930 6.333 5.947 1.00 52.56 69 THR A C 1
ATOM 538 O O . THR A 1 69 ? -19.976 6.514 4.724 1.00 52.56 69 THR A O 1
ATOM 541 N N . GLU A 1 70 ? -19.477 5.206 6.489 1.00 60.28 70 GLU A N 1
ATOM 542 C CA . GLU A 1 70 ? -19.100 4.016 5.717 1.00 60.28 70 GLU A CA 1
ATOM 543 C C . GLU A 1 70 ? -20.243 2.985 5.701 1.00 60.28 70 GLU A C 1
ATOM 545 O O . GLU A 1 70 ? -20.282 2.135 4.813 1.00 60.28 70 GLU A O 1
ATOM 550 N N . GLY A 1 71 ? -21.222 3.117 6.607 1.00 69.00 71 GLY A N 1
ATOM 551 C CA . GLY A 1 71 ? -22.474 2.359 6.614 1.00 69.00 71 GLY A CA 1
ATOM 552 C C . GLY A 1 71 ? -23.689 3.142 6.098 1.00 69.00 71 GLY A C 1
ATOM 553 O O . GLY A 1 71 ? -23.790 4.362 6.241 1.00 69.00 71 GLY A O 1
ATOM 554 N N . ALA A 1 72 ? -24.669 2.430 5.529 1.00 73.69 72 ALA A N 1
ATOM 555 C CA . ALA A 1 72 ? -25.951 3.023 5.126 1.00 73.69 72 ALA A CA 1
ATOM 556 C C . ALA A 1 72 ? -26.709 3.641 6.317 1.00 73.69 72 ALA A C 1
ATOM 558 O O . ALA A 1 72 ? -27.363 4.669 6.157 1.00 73.69 72 ALA A O 1
ATOM 559 N N . GLN A 1 73 ? -26.585 3.038 7.502 1.00 75.31 73 GLN A N 1
ATOM 560 C CA . GLN A 1 73 ? -27.189 3.536 8.736 1.00 75.31 73 GLN A CA 1
ATOM 561 C C . GLN A 1 73 ? -26.508 4.826 9.217 1.00 75.31 73 GLN A C 1
ATOM 563 O O . GLN A 1 73 ? -27.177 5.847 9.348 1.00 75.31 73 GLN A O 1
ATOM 568 N N . GLU A 1 74 ? -25.179 4.830 9.345 1.00 76.19 74 GLU A N 1
ATOM 569 C CA . GLU A 1 74 ? -24.395 6.023 9.710 1.00 76.19 74 GLU A CA 1
ATOM 570 C C . GLU A 1 74 ? -24.636 7.193 8.746 1.00 76.19 74 GLU A C 1
ATOM 572 O O . GLU A 1 74 ? -24.694 8.356 9.141 1.00 76.19 74 GLU A O 1
ATOM 577 N N . PHE A 1 75 ? -24.788 6.895 7.453 1.00 81.06 75 PHE A N 1
ATOM 578 C CA . PHE A 1 75 ? -25.090 7.893 6.434 1.00 81.06 75 PHE A CA 1
ATOM 579 C C . PHE A 1 75 ? -26.409 8.628 6.707 1.00 81.06 75 PHE A C 1
ATOM 581 O O . PHE A 1 75 ? -26.467 9.856 6.567 1.00 81.06 75 PHE A O 1
ATOM 588 N N . VAL A 1 76 ? -27.440 7.891 7.128 1.00 84.44 76 VAL A N 1
ATOM 589 C CA . VAL A 1 76 ? -28.745 8.446 7.505 1.00 84.44 76 VAL A CA 1
ATOM 590 C C . VAL A 1 76 ? -28.659 9.161 8.853 1.00 84.44 76 VAL A C 1
ATOM 592 O O . VAL A 1 76 ? -29.111 10.299 8.947 1.00 84.44 76 VAL A O 1
ATOM 595 N N . GLU A 1 77 ? -28.011 8.567 9.857 1.00 83.62 77 GLU A N 1
ATOM 596 C CA . GLU A 1 77 ? -27.825 9.164 11.190 1.00 83.62 77 GLU A CA 1
ATOM 597 C C . GLU A 1 77 ? -27.058 10.493 11.133 1.00 83.62 77 GLU A C 1
ATOM 599 O O . GLU A 1 77 ? -27.400 11.447 11.832 1.00 83.62 77 GLU A O 1
ATOM 604 N N . ALA A 1 78 ? -26.059 10.611 10.255 1.00 84.19 78 ALA A N 1
ATOM 605 C CA . ALA A 1 78 ? -25.325 11.855 10.042 1.00 84.19 78 ALA A CA 1
ATOM 606 C C . ALA A 1 78 ? -26.199 12.956 9.417 1.00 84.19 78 ALA A C 1
ATOM 608 O O . ALA A 1 78 ? -26.082 14.126 9.793 1.00 84.19 78 ALA A O 1
ATOM 609 N N . ALA A 1 79 ? -27.071 12.598 8.465 1.00 89.19 79 ALA A N 1
ATOM 610 C CA . ALA A 1 79 ? -28.033 13.541 7.894 1.00 89.19 79 ALA A CA 1
ATOM 611 C C . ALA A 1 79 ? -29.063 13.968 8.946 1.00 89.19 79 ALA A C 1
ATOM 613 O O . ALA A 1 79 ? -29.360 15.156 9.065 1.00 89.19 79 ALA A O 1
ATOM 614 N N . ASP A 1 80 ? -29.558 13.021 9.738 1.00 88.81 80 ASP A N 1
ATOM 615 C CA . ASP A 1 80 ? -30.521 13.279 10.802 1.00 88.81 80 ASP A CA 1
ATOM 616 C C . ASP A 1 80 ? -29.929 14.182 11.892 1.00 88.81 80 ASP A C 1
ATOM 618 O O . ASP A 1 80 ? -30.490 15.226 12.223 1.00 88.81 80 ASP A O 1
ATOM 622 N N . SER A 1 81 ? -28.712 13.889 12.349 1.00 86.69 81 SER A N 1
ATOM 623 C CA . SER A 1 81 ? -28.017 14.707 13.346 1.00 86.69 81 SER A CA 1
ATOM 624 C C . SER A 1 81 ? -27.767 16.137 12.846 1.00 86.69 81 SER A C 1
ATOM 626 O O . SER A 1 81 ? -27.936 17.108 13.588 1.00 86.69 81 SER A O 1
ATOM 628 N N . ALA A 1 82 ? -27.430 16.307 11.560 1.00 89.00 82 ALA A N 1
ATOM 629 C CA . ALA A 1 82 ? -27.296 17.632 10.952 1.00 89.00 82 ALA A CA 1
ATOM 630 C C . ALA A 1 82 ? -28.646 18.367 10.875 1.00 89.00 82 ALA A C 1
ATOM 632 O O . ALA A 1 82 ? -28.721 19.568 11.143 1.00 89.00 82 ALA A O 1
ATOM 633 N N . MET A 1 83 ? -29.737 17.657 10.580 1.00 93.00 83 MET A N 1
ATOM 634 C CA . MET A 1 83 ? -31.089 18.218 10.606 1.00 93.00 83 MET A CA 1
ATOM 635 C C . MET A 1 83 ? -31.494 18.631 12.028 1.00 93.00 83 MET A C 1
ATOM 637 O O . MET A 1 83 ? -32.053 19.717 12.214 1.00 93.00 83 MET A O 1
ATOM 641 N N . TYR A 1 84 ? -31.190 17.816 13.039 1.00 88.00 84 TYR A N 1
ATOM 642 C CA . TYR A 1 84 ? -31.392 18.168 14.443 1.00 88.00 84 TYR A CA 1
ATOM 643 C C . TYR A 1 84 ? -30.616 19.429 14.809 1.00 88.00 84 TYR A C 1
ATOM 645 O O . TYR A 1 84 ? -31.197 20.351 15.389 1.00 88.00 84 TYR A O 1
ATOM 653 N N . LYS A 1 85 ? -29.363 19.561 14.353 1.00 87.31 85 LYS A N 1
ATOM 654 C CA . LYS A 1 85 ? -28.604 20.798 14.552 1.00 87.31 85 LYS A CA 1
ATOM 655 C C . LYS A 1 85 ? -29.289 22.007 13.918 1.00 87.31 85 LYS A C 1
ATOM 657 O O . LYS A 1 85 ? -29.346 23.072 14.536 1.00 87.31 85 LYS A O 1
ATOM 662 N N . ALA A 1 86 ? -29.871 21.849 12.730 1.00 87.88 86 ALA A N 1
ATOM 663 C CA . ALA A 1 86 ? -30.681 22.895 12.113 1.00 87.88 86 ALA A CA 1
ATOM 664 C C . ALA A 1 86 ? -31.944 23.229 12.934 1.00 87.88 86 ALA A C 1
ATOM 666 O O . ALA A 1 86 ? -32.330 24.397 12.998 1.00 87.88 86 ALA A O 1
ATOM 667 N N . LYS A 1 87 ? -32.588 22.240 13.578 1.00 86.44 87 LYS A N 1
ATOM 668 C CA . LYS A 1 87 ? -33.743 22.450 14.476 1.00 86.44 87 LYS A CA 1
ATOM 669 C C . LYS A 1 87 ? -33.345 23.234 15.738 1.00 86.44 87 LYS A C 1
ATOM 671 O O . LYS A 1 87 ? -34.058 24.169 16.095 1.00 86.44 87 LYS A O 1
ATOM 676 N N . GLU A 1 88 ? -32.212 22.910 16.359 1.00 85.38 88 GLU A N 1
ATOM 677 C CA . GLU A 1 88 ? -31.689 23.615 17.543 1.00 85.38 88 GLU A CA 1
ATOM 678 C C . GLU A 1 88 ? -31.202 25.034 17.226 1.00 85.38 88 GLU A C 1
ATOM 680 O O . GLU A 1 88 ? -31.388 25.956 18.015 1.00 85.38 88 GLU A O 1
ATOM 685 N N . SER A 1 89 ? -30.617 25.239 16.044 1.00 80.31 89 SER A N 1
ATOM 686 C CA . SER A 1 89 ? -29.955 26.500 15.672 1.00 80.31 89 SER A CA 1
ATOM 687 C C . SER A 1 89 ? -30.910 27.557 15.090 1.00 80.31 89 SER A C 1
ATOM 689 O O . SER A 1 89 ? -30.485 28.424 14.319 1.00 80.31 89 SER A O 1
ATOM 691 N N . GLY A 1 90 ? -32.201 27.479 15.436 1.00 84.06 90 GLY A N 1
ATOM 692 C CA . GLY A 1 90 ? -33.240 28.440 15.038 1.00 84.06 90 GLY A CA 1
ATOM 693 C C . GLY A 1 90 ? -34.272 27.936 14.021 1.00 84.06 90 GLY A C 1
ATOM 694 O O . GLY A 1 90 ? -35.151 28.707 13.637 1.00 84.06 90 GLY A O 1
ATOM 695 N N . LYS A 1 91 ? -34.209 26.655 13.615 1.00 88.00 91 LYS A N 1
ATOM 696 C CA . LYS A 1 91 ? -35.051 26.033 12.569 1.00 88.00 91 LYS A CA 1
ATOM 697 C C . LYS A 1 91 ? -34.926 26.738 11.212 1.00 88.00 91 LYS A C 1
ATOM 699 O O . LYS A 1 91 ? -34.260 27.756 11.069 1.00 88.00 91 LYS A O 1
ATOM 704 N N . ASN A 1 92 ? -35.573 26.182 10.185 1.00 88.38 92 ASN A N 1
ATOM 705 C CA . ASN A 1 92 ? -35.616 26.781 8.847 1.00 88.38 92 ASN A CA 1
ATOM 706 C C . ASN A 1 92 ? -34.214 27.019 8.251 1.00 88.38 92 ASN A C 1
ATOM 708 O O . ASN A 1 92 ? -33.976 28.021 7.581 1.00 88.38 92 ASN A O 1
ATOM 712 N N . LYS A 1 93 ? -33.277 26.112 8.525 1.00 91.81 93 LYS A N 1
ATOM 713 C CA . LYS A 1 93 ? -31.873 26.195 8.116 1.00 91.81 93 LYS A CA 1
ATOM 714 C C . LYS A 1 93 ? -31.423 24.886 7.497 1.00 91.81 93 LYS A C 1
ATOM 716 O O . LYS A 1 93 ? -32.069 23.850 7.668 1.00 91.81 93 LYS A O 1
ATOM 721 N N . ILE A 1 94 ? -30.330 24.960 6.757 1.00 91.94 94 ILE A N 1
ATOM 722 C CA . ILE A 1 94 ? -29.672 23.795 6.191 1.00 91.94 94 ILE A CA 1
ATOM 723 C C . ILE A 1 94 ? -28.359 23.639 6.942 1.00 91.94 94 ILE A C 1
ATOM 725 O O . ILE A 1 94 ? -27.583 24.587 7.033 1.00 91.94 94 ILE A O 1
ATOM 729 N N . TYR A 1 95 ? -28.126 22.455 7.484 1.00 89.75 95 TYR A N 1
ATOM 730 C CA . TYR A 1 95 ? -26.840 22.085 8.049 1.00 89.75 95 TYR A CA 1
ATOM 731 C C . TYR A 1 95 ? -26.307 20.874 7.310 1.00 89.75 95 TYR A C 1
ATOM 733 O O . TYR A 1 95 ? -27.056 19.973 6.933 1.00 89.75 95 TYR A O 1
ATOM 741 N N . MET A 1 96 ? -25.001 20.855 7.112 1.00 87.44 96 MET A N 1
ATOM 742 C CA . MET A 1 96 ? -24.311 19.722 6.525 1.00 87.44 96 MET A CA 1
ATOM 743 C C . MET A 1 96 ? -23.356 19.103 7.536 1.00 87.44 96 MET A C 1
ATOM 745 O O . MET A 1 96 ? -22.729 19.812 8.325 1.00 87.44 96 MET A O 1
ATOM 749 N N . MET A 1 97 ? -23.240 17.781 7.482 1.00 80.81 97 MET A N 1
ATOM 750 C CA . MET A 1 97 ? -22.167 17.051 8.136 1.00 80.81 97 MET A CA 1
ATOM 751 C C . MET A 1 97 ? -20.941 17.068 7.220 1.00 80.81 97 MET A C 1
ATOM 753 O O . MET A 1 97 ? -20.987 16.550 6.101 1.00 80.81 97 MET A O 1
ATOM 757 N N . SER A 1 98 ? -19.856 17.677 7.691 1.00 70.38 98 SER A N 1
ATOM 758 C CA . SER A 1 98 ? -18.540 17.663 7.055 1.00 70.38 98 SER A CA 1
ATOM 759 C C . SER A 1 98 ? -17.513 16.971 7.960 1.00 70.38 98 SER A C 1
ATOM 761 O O . SER A 1 98 ? -17.787 16.635 9.112 1.00 70.38 98 SER A O 1
ATOM 763 N N . ILE A 1 99 ? -16.286 16.797 7.463 1.00 59.22 99 ILE A N 1
ATOM 764 C CA . ILE A 1 99 ? -15.161 16.262 8.253 1.00 59.22 99 ILE A CA 1
ATOM 765 C C . ILE A 1 99 ? -14.853 17.159 9.474 1.00 59.22 99 ILE A C 1
ATOM 767 O O . ILE A 1 99 ? -14.344 16.673 10.485 1.00 59.22 99 ILE A O 1
ATOM 771 N N . SER A 1 100 ? -15.163 18.460 9.396 1.00 53.28 100 SER A N 1
ATOM 772 C CA . SER A 1 100 ? -14.998 19.441 10.480 1.00 53.28 100 SER A CA 1
ATOM 773 C C . SER A 1 100 ? -16.152 19.454 11.491 1.00 53.28 100 SER A C 1
ATOM 775 O O . SER A 1 100 ? -16.038 20.135 12.509 1.00 53.28 100 SER A O 1
ATOM 777 N N . GLY A 1 101 ? -17.238 18.712 11.244 1.00 68.94 101 GLY A N 1
ATOM 778 C CA . GLY A 1 101 ? -18.461 18.715 12.049 1.00 68.94 101 GLY A CA 1
ATOM 779 C C . GLY A 1 101 ? -19.642 19.366 11.321 1.00 68.94 101 GLY A C 1
ATOM 780 O O . GLY A 1 101 ? -19.790 19.223 10.110 1.00 68.94 101 GLY A O 1
ATOM 781 N N . TYR A 1 102 ? -20.507 20.062 12.064 1.00 74.12 102 TYR A N 1
ATOM 782 C CA . TYR A 1 102 ? -21.706 20.703 11.515 1.00 74.12 102 TYR A CA 1
ATOM 783 C C . TYR A 1 102 ? -21.399 22.075 10.907 1.00 74.12 102 TYR A C 1
ATOM 785 O O . TYR A 1 102 ? -20.940 22.976 11.609 1.00 74.12 102 TYR A O 1
ATOM 793 N N . GLU A 1 103 ? -21.741 22.269 9.636 1.00 81.00 103 GLU A N 1
ATOM 794 C CA . GLU A 1 103 ? -21.610 23.556 8.941 1.00 81.00 103 GLU A CA 1
ATOM 795 C C . GLU A 1 103 ? -22.987 24.073 8.497 1.00 81.00 103 GLU A C 1
ATOM 797 O O . GLU A 1 103 ? -23.753 23.345 7.864 1.00 81.00 103 GLU A O 1
ATOM 802 N N . GLU A 1 104 ? -23.320 25.327 8.831 1.00 82.38 104 GLU A N 1
ATOM 803 C CA . GLU A 1 104 ? -24.552 25.976 8.356 1.00 82.38 104 GLU A CA 1
ATOM 804 C C . GLU A 1 104 ? -24.387 26.396 6.889 1.00 82.38 104 GLU A C 1
ATOM 806 O O . GLU A 1 104 ? -23.453 27.119 6.528 1.00 82.38 104 GLU A O 1
ATOM 811 N N . VAL A 1 105 ? -25.325 25.989 6.039 1.00 75.94 105 VAL A N 1
ATOM 812 C CA . VAL A 1 105 ? -25.388 26.399 4.635 1.00 75.94 105 VAL A CA 1
ATOM 813 C C . VAL A 1 105 ? -26.254 27.661 4.559 1.00 75.94 105 VAL A C 1
ATOM 815 O O . VAL A 1 105 ? -27.464 27.605 4.782 1.00 75.94 105 VAL A O 1
ATOM 818 N N . SER A 1 106 ? -25.636 28.818 4.294 1.00 62.94 106 SER A N 1
ATOM 819 C CA . SER A 1 106 ? -26.323 30.119 4.243 1.00 62.94 106 SER A CA 1
ATOM 820 C C . SER A 1 106 ? -26.459 30.680 2.819 1.00 62.94 106 SER A C 1
ATOM 822 O O . SER A 1 106 ? -25.547 30.573 1.999 1.00 62.94 106 SER A O 1
ATOM 824 N N . ASP A 1 107 ? -27.592 31.358 2.570 1.00 45.22 107 ASP A N 1
ATOM 825 C CA . ASP A 1 107 ? -28.028 32.003 1.306 1.00 45.22 107 ASP A CA 1
ATOM 826 C C . ASP A 1 107 ? -27.047 33.075 0.758 1.00 45.22 107 ASP A C 1
ATOM 828 O O . ASP A 1 107 ? -27.243 33.651 -0.314 1.00 45.22 107 ASP A O 1
ATOM 832 N N . SER A 1 108 ? -25.967 33.377 1.485 1.00 36.31 108 SER A N 1
ATOM 833 C CA . SER A 1 108 ? -24.976 34.406 1.163 1.00 36.31 108 SER A CA 1
ATOM 834 C C . SER A 1 108 ? -23.742 33.881 0.424 1.00 36.31 108 SER A C 1
ATOM 836 O O . SER A 1 108 ? -22.759 34.611 0.279 1.00 36.31 108 SER A O 1
ATOM 838 N N . GLN A 1 109 ? -23.796 32.688 -0.180 1.00 38.50 109 GLN A N 1
ATOM 839 C CA . GLN A 1 109 ? -22.828 32.300 -1.214 1.00 38.50 109 GLN A CA 1
ATOM 840 C C . GLN A 1 109 ? -23.100 33.013 -2.560 1.00 38.50 109 GLN A C 1
ATOM 842 O O . GLN A 1 109 ? -23.141 32.400 -3.628 1.00 38.50 109 GLN A O 1
ATOM 847 N N . LYS A 1 110 ? -23.181 34.356 -2.548 1.00 32.28 110 LYS A N 1
ATOM 848 C CA . LYS A 1 110 ? -22.739 35.163 -3.697 1.00 32.28 110 LYS A CA 1
ATOM 849 C C . LYS A 1 110 ? -21.287 34.790 -3.921 1.00 32.28 110 LYS A C 1
ATOM 851 O O . LYS A 1 110 ? -20.439 35.251 -3.169 1.00 32.28 110 LYS A O 1
ATOM 856 N N . SER A 1 111 ? -21.030 33.933 -4.909 1.00 32.62 111 SER A N 1
ATOM 857 C CA . SER A 1 111 ? -19.703 33.583 -5.412 1.00 32.62 111 SER A CA 1
ATOM 858 C C . SER A 1 111 ? -18.614 33.739 -4.348 1.00 32.62 111 SER A C 1
ATOM 860 O O . SER A 1 111 ? -17.922 34.763 -4.312 1.00 32.62 111 SER A O 1
ATOM 862 N N . ILE A 1 112 ? -18.411 32.724 -3.508 1.00 33.59 112 ILE A N 1
ATOM 863 C CA . ILE A 1 112 ? -17.077 32.541 -2.950 1.00 33.59 112 ILE A CA 1
ATOM 864 C C . ILE A 1 112 ? -16.201 32.282 -4.181 1.00 33.59 112 ILE A C 1
ATOM 866 O O . ILE A 1 112 ? -15.974 31.147 -4.593 1.00 33.59 112 ILE A O 1
ATOM 870 N N . ARG A 1 113 ? -15.731 33.355 -4.840 1.00 31.09 113 ARG A N 1
ATOM 871 C CA . ARG A 1 113 ? -14.447 33.308 -5.523 1.00 31.09 113 ARG A CA 1
ATOM 872 C C . ARG A 1 113 ? -13.554 32.716 -4.445 1.00 31.09 113 ARG A C 1
ATOM 874 O O . ARG A 1 113 ? -13.492 33.337 -3.380 1.00 31.09 113 ARG A O 1
ATOM 881 N N . PRO A 1 114 ? -12.972 31.519 -4.641 1.00 33.50 114 PRO A N 1
ATOM 882 C CA . PRO A 1 114 ? -12.115 30.950 -3.618 1.00 33.50 114 PRO A CA 1
ATOM 883 C C . PRO A 1 114 ? -11.145 32.065 -3.249 1.00 33.50 114 PRO A C 1
ATOM 885 O O . PRO A 1 114 ? -10.497 32.607 -4.156 1.00 33.50 114 PRO A O 1
ATOM 888 N N . LYS A 1 115 ? -11.139 32.498 -1.971 1.00 37.91 115 LYS A N 1
ATOM 889 C CA . LYS A 1 115 ? -10.079 33.373 -1.441 1.00 37.91 115 LYS A CA 1
ATOM 890 C C . LYS A 1 115 ? -8.813 32.827 -2.069 1.00 37.91 115 LYS A C 1
ATOM 892 O O . LYS A 1 115 ? -8.613 31.624 -1.918 1.00 37.91 115 LYS A O 1
ATOM 897 N N . LYS A 1 116 ? -8.083 33.626 -2.869 1.00 45.12 116 LYS A N 1
ATOM 898 C CA . LYS A 1 116 ? -6.918 33.154 -3.642 1.00 45.12 116 LYS A CA 1
ATOM 899 C C . LYS A 1 116 ? -6.120 32.242 -2.716 1.00 45.12 116 LYS A C 1
ATOM 901 O O . LYS A 1 116 ? -5.482 32.745 -1.796 1.00 45.12 116 LYS A O 1
ATOM 906 N N . GLN A 1 117 ? -6.246 30.926 -2.900 1.00 59.44 117 GLN A N 1
ATOM 907 C CA . GLN A 1 117 ? -5.572 29.977 -2.033 1.00 59.44 117 GLN A CA 1
ATOM 908 C C . GLN A 1 117 ? -4.103 30.214 -2.329 1.00 59.44 117 GLN A C 1
ATOM 910 O O . GLN A 1 117 ? -3.667 30.070 -3.475 1.00 59.44 117 GLN A O 1
ATOM 915 N N . LYS A 1 118 ? -3.391 30.765 -1.342 1.00 72.12 118 LYS A N 1
ATOM 916 C CA . LYS A 1 118 ? -1.990 31.127 -1.506 1.00 72.12 118 LYS A CA 1
ATOM 917 C C . LYS A 1 118 ? -1.266 29.832 -1.850 1.00 72.12 118 LYS A C 1
ATOM 919 O O . LYS A 1 118 ? -1.453 28.834 -1.164 1.00 72.12 118 LYS A O 1
ATOM 924 N N . GLN A 1 119 ? -0.518 29.840 -2.948 1.00 83.12 119 GLN A N 1
ATOM 925 C CA . GLN A 1 119 ? 0.254 28.675 -3.356 1.00 83.12 119 GLN A CA 1
ATOM 926 C C . GLN A 1 119 ? 1.187 28.291 -2.207 1.00 83.12 119 GLN A C 1
ATOM 928 O O . GLN A 1 119 ? 1.965 29.128 -1.745 1.00 83.12 119 GLN A O 1
ATOM 933 N N . ILE A 1 120 ? 1.109 27.040 -1.768 1.00 85.62 120 ILE A N 1
ATOM 934 C CA . ILE A 1 120 ? 1.993 26.490 -0.743 1.00 85.62 120 ILE A CA 1
ATOM 935 C C . ILE A 1 120 ? 3.036 25.658 -1.469 1.00 85.62 120 ILE A C 1
ATOM 937 O O . ILE A 1 120 ? 2.716 24.888 -2.375 1.00 85.62 120 ILE A O 1
ATOM 941 N N . THR A 1 121 ? 4.295 25.854 -1.106 1.00 87.69 121 THR A N 1
ATOM 942 C CA . THR A 1 121 ? 5.406 25.063 -1.626 1.00 87.69 121 THR A CA 1
ATOM 943 C C . THR A 1 121 ? 6.067 24.377 -0.451 1.00 87.69 121 THR A C 1
ATOM 945 O O . THR A 1 121 ? 6.461 25.050 0.494 1.00 87.69 121 THR A O 1
ATOM 948 N N . ALA A 1 122 ? 6.166 23.059 -0.529 1.00 88.81 122 ALA A N 1
ATOM 949 C CA . ALA A 1 122 ? 6.887 22.238 0.421 1.00 88.81 122 ALA A CA 1
ATOM 950 C C . ALA A 1 122 ? 8.024 21.520 -0.307 1.00 88.81 122 ALA A C 1
ATOM 952 O O . ALA A 1 122 ? 7.909 21.169 -1.488 1.00 88.81 122 ALA A O 1
ATOM 953 N N . GLU A 1 123 ? 9.123 21.321 0.403 1.00 91.00 123 GLU A N 1
ATOM 954 C CA . GLU A 1 123 ? 10.289 20.601 -0.086 1.00 91.00 123 GLU A CA 1
ATOM 955 C C . GLU A 1 123 ? 10.544 19.418 0.834 1.00 91.00 123 GLU A C 1
ATOM 957 O O . GLU A 1 123 ? 10.380 19.508 2.048 1.00 91.00 123 GLU A O 1
ATOM 962 N N . GLY A 1 124 ? 10.889 18.294 0.226 1.00 91.25 124 GLY A N 1
ATOM 963 C CA . GLY A 1 124 ? 11.199 17.064 0.923 1.00 91.25 124 GLY A CA 1
ATOM 964 C C . GLY A 1 124 ? 12.236 16.267 0.153 1.00 91.25 124 GLY A C 1
ATOM 965 O O . GLY A 1 124 ? 12.817 16.714 -0.838 1.00 91.25 124 GLY A O 1
ATOM 966 N N . VAL A 1 125 ? 12.465 15.043 0.599 1.00 91.81 125 VAL A N 1
ATOM 967 C CA . VAL A 1 125 ? 13.449 14.156 -0.006 1.00 91.81 125 VAL A CA 1
ATOM 968 C C . VAL A 1 125 ? 12.827 13.458 -1.222 1.00 91.81 125 VAL A C 1
ATOM 970 O O . VAL A 1 125 ? 11.836 12.738 -1.065 1.00 91.81 125 VAL A O 1
ATOM 973 N N . PRO A 1 126 ? 13.394 13.613 -2.435 1.00 89.50 126 PRO A N 1
ATOM 974 C CA . PRO A 1 126 ? 12.932 12.884 -3.609 1.00 89.50 126 PRO A CA 1
ATOM 975 C C . PRO A 1 126 ? 13.192 11.385 -3.442 1.00 89.50 126 PRO A C 1
ATOM 977 O O . PRO A 1 126 ? 14.325 10.951 -3.199 1.00 89.50 126 PRO A O 1
ATOM 980 N N . CYS A 1 127 ? 12.131 10.595 -3.591 1.00 84.69 127 CYS A N 1
ATOM 981 C CA . CYS A 1 127 ? 12.166 9.144 -3.452 1.00 84.69 127 CYS A CA 1
ATOM 982 C C . CYS A 1 127 ? 11.989 8.443 -4.793 1.00 84.69 127 CYS A C 1
ATOM 984 O O . CYS A 1 127 ? 12.793 7.572 -5.118 1.00 84.69 127 CYS A O 1
ATOM 986 N N . SER A 1 128 ? 10.981 8.822 -5.578 1.00 82.12 128 SER A N 1
ATOM 987 C CA . SER A 1 128 ? 10.703 8.236 -6.893 1.00 82.12 128 SER A CA 1
ATOM 988 C C . SER A 1 128 ? 10.564 9.344 -7.939 1.00 82.12 128 SER A C 1
ATOM 990 O O . SER A 1 128 ? 9.820 10.291 -7.677 1.00 82.12 128 SER A O 1
ATOM 992 N N . PRO A 1 129 ? 11.271 9.265 -9.083 1.00 78.31 129 PRO A N 1
ATOM 993 C CA . PRO A 1 129 ? 11.316 10.333 -10.080 1.00 78.31 129 PRO A CA 1
ATOM 994 C C . PRO A 1 129 ? 9.981 10.538 -10.811 1.00 78.31 129 PRO A C 1
ATOM 996 O O . PRO A 1 129 ? 9.071 9.714 -10.756 1.00 78.31 129 PRO A O 1
ATOM 999 N N . GLY A 1 130 ? 9.890 11.653 -11.538 1.00 74.19 130 GLY A N 1
ATOM 1000 C CA . GLY A 1 130 ? 8.738 12.038 -12.356 1.00 74.19 130 GLY A CA 1
ATOM 1001 C C . GLY A 1 130 ? 7.951 13.230 -11.802 1.00 74.19 130 GLY A C 1
ATOM 1002 O O . GLY A 1 130 ? 8.218 13.736 -10.712 1.00 74.19 130 GLY A O 1
ATOM 1003 N N . VAL A 1 131 ? 6.984 13.710 -12.587 1.00 82.56 131 VAL A N 1
ATOM 1004 C CA . VAL A 1 131 ? 6.134 14.855 -12.230 1.00 82.56 131 VAL A CA 1
ATOM 1005 C C . VAL A 1 131 ? 4.672 14.466 -12.372 1.00 82.56 131 VAL A C 1
ATOM 1007 O O . VAL A 1 131 ? 4.251 13.969 -13.416 1.00 82.56 131 VAL A O 1
ATOM 1010 N N . ALA A 1 132 ? 3.887 14.715 -11.331 1.00 84.19 132 ALA A N 1
ATOM 1011 C CA . ALA A 1 132 ? 2.471 14.398 -11.300 1.00 84.19 132 ALA A CA 1
ATOM 1012 C C . ALA A 1 132 ? 1.640 15.613 -10.903 1.00 84.19 132 ALA A C 1
ATOM 1014 O O . ALA A 1 132 ? 1.998 16.357 -9.994 1.00 84.19 132 ALA A O 1
ATOM 1015 N N . PHE A 1 133 ? 0.496 15.768 -11.565 1.00 85.94 133 PHE A N 1
ATOM 1016 C CA . PHE A 1 133 ? -0.590 16.639 -11.137 1.00 85.94 133 PHE A CA 1
ATOM 1017 C C . PHE A 1 133 ? -1.772 15.776 -10.698 1.00 85.94 133 PHE A C 1
ATOM 1019 O O . PHE A 1 133 ? -2.111 14.797 -11.375 1.00 85.94 133 PHE A O 1
ATOM 1026 N N . GLY A 1 134 ? -2.404 16.152 -9.593 1.00 86.69 134 GLY A N 1
ATOM 1027 C CA . GLY A 1 134 ? -3.580 15.467 -9.083 1.00 86.69 134 GLY A CA 1
ATOM 1028 C C . GLY A 1 134 ? -4.255 16.233 -7.955 1.00 86.69 134 GLY A C 1
ATOM 1029 O O . GLY A 1 134 ? -4.045 17.436 -7.777 1.00 86.69 134 GLY A O 1
ATOM 1030 N N . ARG A 1 135 ? -5.098 15.517 -7.219 1.00 87.62 135 ARG A N 1
ATOM 1031 C CA . ARG A 1 135 ? -5.845 16.027 -6.075 1.00 87.62 135 ARG A CA 1
ATOM 1032 C C . ARG A 1 135 ? -5.378 15.352 -4.802 1.00 87.62 135 ARG A C 1
ATOM 1034 O O . ARG A 1 135 ? -5.161 14.147 -4.813 1.00 87.62 135 ARG A O 1
ATOM 1041 N N . VAL A 1 136 ? -5.230 16.117 -3.733 1.00 89.38 136 VAL A N 1
ATOM 1042 C CA . VAL A 1 136 ? -4.850 15.586 -2.423 1.00 89.38 136 VAL A CA 1
ATOM 1043 C C . VAL A 1 136 ? -5.874 14.552 -1.976 1.00 89.38 136 VAL A C 1
ATOM 1045 O O . VAL A 1 136 ? -7.069 14.833 -2.005 1.00 89.38 136 VAL A O 1
ATOM 1048 N N . PHE A 1 137 ? -5.375 13.382 -1.589 1.00 88.88 137 PHE A N 1
ATOM 1049 C CA . PHE A 1 137 ? -6.112 12.349 -0.882 1.00 88.88 137 PHE A CA 1
ATOM 1050 C C . PHE A 1 137 ? -5.429 12.091 0.453 1.00 88.88 137 PHE A C 1
ATOM 1052 O O . PHE A 1 137 ? -4.311 11.564 0.485 1.00 88.88 137 PHE A O 1
ATOM 1059 N N . GLN A 1 138 ? -6.082 12.497 1.539 1.00 85.62 138 GLN A N 1
ATOM 1060 C CA . GLN A 1 138 ? -5.565 12.368 2.892 1.00 85.62 138 GLN A CA 1
ATOM 1061 C C . GLN A 1 138 ? -5.733 10.932 3.367 1.00 85.62 138 GLN A C 1
ATOM 1063 O O . GLN A 1 138 ? -6.795 10.497 3.814 1.00 85.62 138 GLN A O 1
ATOM 1068 N N . TYR A 1 139 ? -4.643 10.185 3.299 1.00 82.62 139 TYR A N 1
ATOM 1069 C CA . TYR A 1 139 ? -4.585 8.855 3.851 1.00 82.62 139 TYR A CA 1
ATOM 1070 C C . TYR A 1 139 ? -4.183 8.914 5.326 1.00 82.62 139 TYR A C 1
ATOM 1072 O O . TYR A 1 139 ? -3.020 9.115 5.683 1.00 82.62 139 TYR A O 1
ATOM 1080 N N . LYS A 1 140 ? -5.178 8.702 6.191 1.00 77.38 140 LYS A N 1
ATOM 1081 C CA . LYS A 1 140 ? -4.977 8.495 7.626 1.00 77.38 140 LYS A CA 1
ATOM 1082 C C . LYS A 1 140 ? -5.022 7.006 7.935 1.00 77.38 140 LYS A C 1
ATOM 1084 O O . LYS A 1 140 ? -5.942 6.308 7.499 1.00 77.38 140 LYS A O 1
ATOM 1089 N N . ASP A 1 141 ? -4.037 6.534 8.685 1.00 74.00 141 ASP A N 1
ATOM 1090 C CA . ASP A 1 141 ? -4.007 5.178 9.229 1.00 74.00 141 ASP A CA 1
ATOM 1091 C C . ASP A 1 141 ? -5.240 4.953 10.120 1.00 74.00 141 ASP A C 1
ATOM 1093 O O . ASP A 1 141 ? -5.615 5.849 10.872 1.00 74.00 141 ASP A O 1
ATOM 1097 N N . ILE A 1 142 ? -5.882 3.782 10.053 1.00 76.06 142 ILE A N 1
ATOM 1098 C CA . ILE A 1 142 ? -7.016 3.446 10.931 1.00 76.06 142 ILE A CA 1
ATOM 1099 C C . ILE A 1 142 ? -6.637 3.574 12.412 1.00 76.06 142 ILE A C 1
ATOM 1101 O O . ILE A 1 142 ? -7.452 4.010 13.221 1.00 76.06 142 ILE A O 1
ATOM 1105 N N . MET A 1 143 ? -5.363 3.331 12.741 1.00 76.19 143 MET A N 1
ATOM 1106 C CA . MET A 1 143 ? -4.819 3.550 14.080 1.00 76.19 143 MET A CA 1
ATOM 1107 C C . MET A 1 143 ? -4.896 5.025 14.512 1.00 76.19 143 MET A C 1
ATOM 1109 O O . MET A 1 143 ? -5.049 5.314 15.697 1.00 76.19 143 MET A O 1
ATOM 1113 N N . SER A 1 144 ? -4.814 5.988 13.588 1.00 73.69 144 SER A N 1
ATOM 1114 C CA . SER A 1 144 ? -4.836 7.431 13.879 1.00 73.69 144 SER A CA 1
ATOM 1115 C C . SER A 1 144 ? -6.159 8.132 13.545 1.00 73.69 144 SER A C 1
ATOM 1117 O O . SER A 1 144 ? -6.307 9.321 13.834 1.00 73.69 144 SER A O 1
ATOM 1119 N N . ARG A 1 145 ? -7.143 7.421 12.981 1.00 73.50 145 ARG A N 1
ATOM 1120 C CA . ARG A 1 145 ? -8.482 7.964 12.706 1.00 73.50 145 ARG A CA 1
ATOM 1121 C C . ARG A 1 145 ? -9.284 8.181 13.991 1.00 73.50 145 ARG A C 1
ATOM 1123 O O . ARG A 1 145 ? -9.116 7.470 14.982 1.00 73.50 145 ARG A O 1
ATOM 1130 N N . LYS A 1 146 ? -10.202 9.154 13.943 1.00 69.38 146 LYS A N 1
ATOM 1131 C CA . LYS A 1 146 ? -11.313 9.223 14.898 1.00 69.38 146 LYS A CA 1
ATOM 1132 C C . LYS A 1 146 ? -12.271 8.092 14.545 1.00 69.38 146 LYS A C 1
ATOM 1134 O O . LYS A 1 146 ? -12.847 8.109 13.463 1.00 69.38 146 LYS A O 1
ATOM 1139 N N . LEU A 1 147 ? -12.359 7.106 15.423 1.00 74.12 147 LEU A N 1
ATOM 1140 C CA . LEU A 1 147 ? -13.322 6.015 15.320 1.00 74.12 147 LEU A CA 1
ATOM 1141 C C . LEU A 1 147 ? -14.592 6.441 16.073 1.00 74.12 147 LEU A C 1
ATOM 1143 O O . LEU A 1 147 ? -14.495 7.246 17.004 1.00 74.12 147 LEU A O 1
ATOM 1147 N N . GLY A 1 148 ? -15.762 5.925 15.692 1.00 76.31 148 GLY A N 1
ATOM 1148 C CA . GLY A 1 148 ? -16.991 6.119 16.466 1.00 76.31 148 GLY A CA 1
ATOM 1149 C C . GLY A 1 148 ? -16.851 5.449 17.833 1.00 76.31 148 GLY A C 1
ATOM 1150 O O . GLY A 1 148 ? -16.596 4.246 17.903 1.00 76.31 148 GLY A O 1
ATOM 1151 N N . GLN A 1 149 ? -16.912 6.235 18.911 1.00 85.62 149 GLN A N 1
ATOM 1152 C CA . GLN A 1 149 ? -16.876 5.710 20.275 1.00 85.62 149 GLN A CA 1
ATOM 1153 C C . GLN A 1 149 ? -18.305 5.601 20.787 1.00 85.62 149 GLN A C 1
ATOM 1155 O O . GLN A 1 149 ? -19.019 6.604 20.821 1.00 85.62 149 GLN A O 1
ATOM 1160 N N . TYR A 1 150 ? -18.692 4.410 21.225 1.00 88.19 150 TYR A N 1
ATOM 1161 C CA . TYR A 1 150 ? -19.931 4.193 21.961 1.00 88.19 150 TYR A CA 1
ATOM 1162 C C . TYR A 1 150 ? -19.632 3.483 23.277 1.00 88.19 150 TYR A C 1
ATOM 1164 O O . TYR A 1 150 ? -18.615 2.797 23.412 1.00 88.19 150 TYR A O 1
ATOM 1172 N N . TYR A 1 151 ? -20.497 3.722 24.260 1.00 93.56 151 TYR A N 1
ATOM 1173 C CA . TYR A 1 151 ? -20.401 3.103 25.573 1.00 93.56 151 TYR A CA 1
ATOM 1174 C C . TYR A 1 151 ? -21.176 1.793 25.588 1.00 93.56 151 TYR A C 1
ATOM 1176 O O . TYR A 1 151 ? -22.246 1.698 24.989 1.00 93.56 151 TYR A O 1
ATOM 1184 N N . LEU A 1 152 ? -20.616 0.814 26.284 1.00 91.75 152 LEU A N 1
ATOM 1185 C CA . LEU A 1 152 ? -21.177 -0.513 26.469 1.00 91.75 152 LEU A CA 1
ATOM 1186 C C . LEU A 1 152 ? -21.948 -0.576 27.784 1.00 91.75 152 LEU A C 1
ATOM 1188 O O . LEU A 1 152 ? -21.590 0.063 28.776 1.00 91.75 152 LEU A O 1
ATOM 1192 N N . LYS A 1 153 ? -22.971 -1.417 27.818 1.00 93.81 153 LYS A N 1
ATOM 1193 C CA . LYS A 1 153 ? -23.532 -1.963 29.053 1.00 93.81 153 LYS A CA 1
ATOM 1194 C C . LYS A 1 153 ? -22.710 -3.175 29.490 1.00 93.81 153 LYS A C 1
ATOM 1196 O O . LYS A 1 153 ? -22.073 -3.834 28.672 1.00 93.81 153 LYS A O 1
ATOM 1201 N N . GLU A 1 154 ? -22.761 -3.521 30.773 1.00 89.81 154 GLU A N 1
ATOM 1202 C CA . GLU A 1 154 ? -22.008 -4.672 31.303 1.00 89.81 154 GLU A CA 1
ATOM 1203 C C . GLU A 1 154 ? -22.343 -5.991 30.590 1.00 89.81 154 GLU A C 1
ATOM 1205 O O . GLU A 1 154 ? -21.465 -6.823 30.368 1.00 89.81 154 GLU A O 1
ATOM 1210 N N . ASN A 1 155 ? -23.596 -6.167 30.162 1.00 91.56 155 ASN A N 1
ATOM 1211 C CA . ASN A 1 155 ? -24.034 -7.349 29.422 1.00 91.56 155 ASN A CA 1
ATOM 1212 C C . ASN A 1 155 ? -23.576 -7.376 27.949 1.00 91.56 155 ASN A C 1
ATOM 1214 O O . ASN A 1 155 ? -23.661 -8.428 27.325 1.00 91.56 155 ASN A O 1
ATOM 1218 N N . GLU A 1 156 ? -23.075 -6.263 27.402 1.00 92.25 156 GLU A N 1
ATOM 1219 C CA . GLU A 1 156 ? -22.572 -6.152 26.020 1.00 92.25 156 GLU A CA 1
ATOM 1220 C C . GLU A 1 156 ? -21.061 -6.455 25.928 1.00 92.25 156 GLU A C 1
ATOM 1222 O O . GLU A 1 156 ? -20.537 -6.710 24.844 1.00 92.25 156 GLU A O 1
ATOM 1227 N N . ILE A 1 157 ? -20.349 -6.507 27.065 1.00 93.62 157 ILE A N 1
ATOM 1228 C CA . ILE A 1 157 ? -18.902 -6.794 27.116 1.00 93.62 157 ILE A CA 1
ATOM 1229 C C . ILE A 1 157 ? -18.581 -8.147 26.469 1.00 93.62 157 ILE A C 1
ATOM 1231 O O . ILE A 1 157 ? -17.594 -8.264 25.745 1.00 93.62 157 ILE A O 1
ATOM 1235 N N . GLY A 1 158 ? -19.405 -9.170 26.723 1.00 92.88 158 GLY A N 1
ATOM 1236 C CA . GLY A 1 158 ? -19.184 -10.514 26.185 1.00 92.88 158 GLY A CA 1
ATOM 1237 C C . GLY A 1 158 ? -19.250 -10.563 24.656 1.00 92.88 158 GLY A C 1
ATOM 1238 O O . GLY A 1 158 ? -18.443 -11.246 24.027 1.00 92.88 158 GLY A O 1
ATOM 1239 N N . GLU A 1 159 ? -20.166 -9.803 24.051 1.00 93.50 159 GLU A N 1
ATOM 1240 C CA . GLU A 1 159 ? -20.293 -9.714 22.594 1.00 93.50 159 GLU A CA 1
ATOM 1241 C C . GLU A 1 159 ? -19.083 -9.004 21.973 1.00 93.50 159 GLU A C 1
ATOM 1243 O O . GLU A 1 159 ? -18.489 -9.511 21.021 1.00 93.50 159 GLU A O 1
ATOM 1248 N N . GLU A 1 160 ? -18.649 -7.882 22.550 1.00 94.75 160 GLU A N 1
ATOM 1249 C CA . GLU A 1 160 ? -17.465 -7.149 22.083 1.00 94.75 160 GLU A CA 1
ATOM 1250 C C . GLU A 1 160 ? -16.176 -7.968 22.233 1.00 94.75 160 GLU A C 1
ATOM 1252 O O . GLU A 1 160 ? -15.328 -7.973 21.338 1.00 94.75 160 GLU A O 1
ATOM 1257 N N . LEU A 1 161 ? -16.041 -8.731 23.319 1.00 94.56 161 LEU A N 1
ATOM 1258 C CA . LEU A 1 161 ? -14.908 -9.631 23.521 1.00 94.56 161 LEU A CA 1
ATOM 1259 C C . LEU A 1 161 ? -14.878 -10.751 22.466 1.00 94.56 161 LEU A C 1
ATOM 1261 O O . LEU A 1 161 ? -13.818 -11.052 21.912 1.00 94.56 161 LEU A O 1
ATOM 1265 N N . ASN A 1 162 ? -16.041 -11.312 22.116 1.00 94.44 162 ASN A N 1
ATOM 1266 C CA . ASN A 1 162 ? -16.155 -12.283 21.026 1.00 94.44 162 ASN A CA 1
ATOM 1267 C C . ASN A 1 162 ? -15.763 -11.677 19.672 1.00 94.44 162 ASN A C 1
ATOM 1269 O O . ASN A 1 162 ? -14.987 -12.294 18.941 1.00 94.44 162 ASN A O 1
ATOM 1273 N N . ARG A 1 163 ? -16.200 -10.447 19.362 1.00 94.56 163 ARG A N 1
ATOM 1274 C CA . ARG A 1 163 ? -15.785 -9.735 18.136 1.00 94.56 163 ARG A CA 1
ATOM 1275 C C . ARG A 1 163 ? -14.262 -9.591 18.049 1.00 94.56 163 ARG A C 1
ATOM 1277 O O . ARG A 1 163 ? -13.679 -9.799 16.983 1.00 94.56 163 ARG A O 1
ATOM 1284 N N . ILE A 1 164 ? -13.596 -9.274 19.164 1.00 94.62 164 ILE A N 1
ATOM 1285 C CA . ILE A 1 164 ? -12.127 -9.196 19.224 1.00 94.62 164 ILE A CA 1
ATOM 1286 C C . ILE A 1 164 ? -11.495 -10.564 18.978 1.00 94.62 164 ILE A C 1
ATOM 1288 O O . ILE A 1 164 ? -10.566 -10.661 18.173 1.00 94.62 164 ILE A O 1
ATOM 1292 N N . HIS A 1 165 ? -11.992 -11.622 19.621 1.00 93.75 165 HIS A N 1
ATOM 1293 C CA . HIS A 1 165 ? -11.484 -12.978 19.407 1.00 93.75 165 HIS A CA 1
ATOM 1294 C C . HIS A 1 165 ? -11.600 -13.420 17.946 1.00 93.75 165 HIS A C 1
ATOM 1296 O O . HIS A 1 165 ? -10.632 -13.945 17.389 1.00 93.75 165 HIS A O 1
ATOM 1302 N N . GLU A 1 166 ? -12.737 -13.165 17.300 1.00 93.25 166 GLU A N 1
ATOM 1303 C CA . GLU A 1 166 ? -12.941 -13.469 15.882 1.00 93.25 166 GLU A CA 1
ATOM 1304 C C . GLU A 1 166 ? -11.971 -12.691 14.987 1.00 93.25 166 GLU A C 1
ATOM 1306 O O . GLU A 1 166 ? -11.350 -13.268 14.088 1.00 93.25 166 GLU A O 1
ATOM 1311 N N . ALA A 1 167 ? -11.775 -11.398 15.262 1.00 92.25 167 ALA A N 1
ATOM 1312 C CA . ALA A 1 167 ? -10.831 -10.569 14.524 1.00 92.25 167 ALA A CA 1
ATOM 1313 C C . ALA A 1 167 ? -9.384 -11.065 14.676 1.00 92.25 167 ALA A C 1
ATOM 1315 O O . ALA A 1 167 ? -8.668 -11.220 13.684 1.00 92.25 167 ALA A O 1
ATOM 1316 N N . VAL A 1 168 ? -8.957 -11.384 15.900 1.00 93.06 168 VAL A N 1
ATOM 1317 C CA . VAL A 1 168 ? -7.631 -11.958 16.175 1.00 93.06 168 VAL A CA 1
ATOM 1318 C C . VAL A 1 168 ? -7.465 -13.308 15.472 1.00 93.06 168 VAL A C 1
ATOM 1320 O O . VAL A 1 168 ? -6.427 -13.552 14.851 1.00 93.06 168 VAL A O 1
ATOM 1323 N N . ALA A 1 169 ? -8.482 -14.172 15.501 1.00 91.31 169 ALA A N 1
ATOM 1324 C CA . ALA A 1 169 ? -8.457 -15.467 14.824 1.00 91.31 169 ALA A CA 1
ATOM 1325 C C . ALA A 1 169 ? -8.334 -15.324 13.296 1.00 91.31 169 ALA A C 1
ATOM 1327 O O . ALA A 1 169 ? -7.528 -16.031 12.679 1.00 91.31 169 ALA A O 1
ATOM 1328 N N . LYS A 1 170 ? -9.065 -14.378 12.684 1.00 88.06 170 LYS A N 1
ATOM 1329 C CA . LYS A 1 170 ? -8.952 -14.063 11.248 1.00 88.06 170 LYS A CA 1
ATOM 1330 C C . LYS A 1 170 ? -7.528 -13.626 10.900 1.00 88.06 170 LYS A C 1
ATOM 1332 O O . LYS A 1 170 ? -6.909 -14.214 10.014 1.00 88.06 170 LYS A O 1
ATOM 1337 N N . VAL A 1 171 ? -6.958 -12.689 11.662 1.00 88.75 171 VAL A N 1
ATOM 1338 C CA . VAL A 1 171 ? -5.585 -12.207 11.436 1.00 88.75 171 VAL A CA 1
ATOM 1339 C C . VAL A 1 171 ? -4.549 -13.328 11.609 1.00 88.75 171 VAL A C 1
ATOM 1341 O O . VAL A 1 171 ? -3.651 -13.457 10.777 1.00 88.75 171 VAL A O 1
ATOM 1344 N N . LYS A 1 172 ? -4.680 -14.199 12.622 1.00 89.56 172 LYS A N 1
ATOM 1345 C CA . LYS A 1 172 ? -3.796 -15.372 12.798 1.00 89.56 172 LYS A CA 1
ATOM 1346 C C . LYS A 1 172 ? -3.834 -16.313 11.590 1.00 89.56 172 LYS A C 1
ATOM 1348 O O . LYS A 1 172 ? -2.790 -16.831 11.173 1.00 89.56 172 LYS A O 1
ATOM 1353 N N . LYS A 1 173 ? -5.019 -16.538 11.015 1.00 86.81 173 LYS A N 1
ATOM 1354 C CA . LYS A 1 173 ? -5.195 -17.372 9.818 1.00 86.81 173 LYS A CA 1
ATOM 1355 C C . LYS A 1 173 ? -4.502 -16.756 8.603 1.00 86.81 173 LYS A C 1
ATOM 1357 O O . LYS A 1 173 ? -3.788 -17.474 7.900 1.00 86.81 173 LYS A O 1
ATOM 1362 N N . ASP A 1 174 ? -4.645 -15.447 8.408 1.00 81.00 174 ASP A N 1
ATOM 1363 C CA . ASP A 1 174 ? -3.993 -14.711 7.319 1.00 81.00 174 ASP A CA 1
ATOM 1364 C C . ASP A 1 174 ? -2.463 -14.756 7.444 1.00 81.00 174 ASP A C 1
ATOM 1366 O O . ASP A 1 174 ? -1.769 -15.068 6.474 1.00 81.00 174 ASP A O 1
ATOM 1370 N N . LEU A 1 175 ? -1.926 -14.534 8.651 1.00 82.31 175 LEU A N 1
ATOM 1371 C CA . LEU A 1 175 ? -0.490 -14.658 8.934 1.00 82.31 175 LEU A CA 1
ATOM 1372 C C . LEU A 1 175 ? 0.025 -16.075 8.651 1.00 82.31 175 LEU A C 1
ATOM 1374 O O . LEU A 1 175 ? 1.073 -16.242 8.031 1.00 82.31 175 LEU A O 1
ATOM 1378 N N . SER A 1 176 ? -0.733 -17.103 9.040 1.00 84.25 176 SER A N 1
ATOM 1379 C CA . SER A 1 176 ? -0.373 -18.506 8.792 1.00 84.25 176 SER A CA 1
ATOM 1380 C C . SER A 1 176 ? -0.383 -18.864 7.305 1.00 84.25 176 SER A C 1
ATOM 1382 O O . SER A 1 176 ? 0.440 -19.657 6.846 1.00 84.25 176 SER A O 1
ATOM 1384 N N . TYR A 1 177 ? -1.315 -18.295 6.540 1.00 77.75 177 TYR A N 1
ATOM 1385 C CA . TYR A 1 177 ? -1.361 -18.469 5.093 1.00 77.75 177 TYR A CA 1
ATOM 1386 C C . TYR A 1 177 ? -0.146 -17.825 4.416 1.00 77.75 177 TYR A C 1
ATOM 1388 O O . TYR A 1 177 ? 0.537 -18.499 3.642 1.00 77.75 177 TYR A O 1
ATOM 1396 N N . MET A 1 178 ? 0.174 -16.574 4.771 1.00 68.38 178 MET A N 1
ATOM 1397 C CA . MET A 1 178 ? 1.362 -15.882 4.260 1.00 68.38 178 MET A CA 1
ATOM 1398 C C . MET A 1 178 ? 2.642 -16.642 4.615 1.00 68.38 178 MET A C 1
ATOM 1400 O O . MET A 1 178 ? 3.444 -16.909 3.723 1.00 68.38 178 MET A O 1
ATOM 1404 N N . LYS A 1 179 ? 2.787 -17.086 5.872 1.00 77.56 179 LYS A N 1
ATOM 1405 C CA . LYS A 1 179 ? 3.920 -17.903 6.325 1.00 77.56 179 LYS A CA 1
ATOM 1406 C C . LYS A 1 179 ? 4.150 -19.105 5.408 1.00 77.56 179 LYS A C 1
ATOM 1408 O O . LYS A 1 179 ? 5.224 -19.214 4.825 1.00 77.56 179 LYS A O 1
ATOM 1413 N N . ARG A 1 180 ? 3.139 -19.966 5.228 1.00 76.50 180 ARG A N 1
ATOM 1414 C CA . ARG A 1 180 ? 3.270 -21.203 4.433 1.00 76.50 180 ARG A CA 1
ATOM 1415 C C . ARG A 1 180 ? 3.754 -20.947 3.008 1.00 76.50 180 ARG A C 1
ATOM 1417 O O . ARG A 1 180 ? 4.561 -21.719 2.497 1.00 76.50 180 ARG A O 1
ATOM 1424 N N . GLN A 1 181 ? 3.289 -19.876 2.364 1.00 63.84 181 GLN A N 1
ATOM 1425 C CA . GLN A 1 181 ? 3.762 -19.541 1.020 1.00 63.84 181 GLN A CA 1
ATOM 1426 C C . GLN A 1 181 ? 5.245 -19.165 1.021 1.00 63.84 181 GLN A C 1
ATOM 1428 O O . GLN A 1 181 ? 6.006 -19.707 0.220 1.00 63.84 181 GLN A O 1
ATOM 1433 N N . ILE A 1 182 ? 5.672 -18.317 1.960 1.00 65.38 182 ILE A N 1
ATOM 1434 C CA . ILE A 1 182 ? 7.071 -17.886 2.084 1.00 65.38 182 ILE A CA 1
ATOM 1435 C C . ILE A 1 182 ? 7.997 -19.044 2.446 1.00 65.38 182 ILE A C 1
ATOM 1437 O O . ILE A 1 182 ? 9.059 -19.170 1.838 1.00 65.38 182 ILE A O 1
ATOM 1441 N N . GLU A 1 183 ? 7.588 -19.930 3.355 1.00 71.94 183 GLU A N 1
ATOM 1442 C CA . GLU A 1 183 ? 8.346 -21.146 3.673 1.00 71.94 183 GLU A CA 1
ATOM 1443 C C . GLU A 1 183 ? 8.540 -22.020 2.437 1.00 71.94 183 GLU A C 1
ATOM 1445 O O . GLU A 1 183 ? 9.636 -22.520 2.188 1.00 71.94 183 GLU A O 1
ATOM 1450 N N . SER A 1 184 ? 7.472 -22.190 1.656 1.00 66.12 184 SER A N 1
ATOM 1451 C CA . SER A 1 184 ? 7.471 -23.112 0.528 1.00 66.12 184 SER A CA 1
ATOM 1452 C C . SER A 1 184 ? 8.274 -22.622 -0.673 1.00 66.12 184 SER A C 1
ATOM 1454 O O . SER A 1 184 ? 8.691 -23.458 -1.472 1.00 66.12 184 SER A O 1
ATOM 1456 N N . GLU A 1 185 ? 8.454 -21.310 -0.833 1.00 53.88 185 GLU A N 1
ATOM 1457 C CA . GLU A 1 185 ?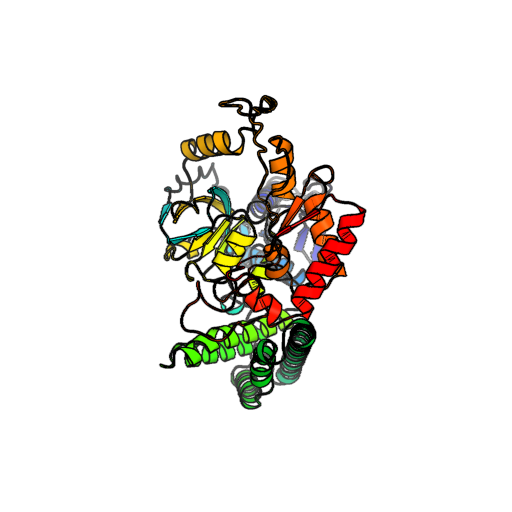 9.038 -20.687 -2.028 1.00 53.88 185 GLU A CA 1
ATOM 1458 C C . GLU A 1 185 ? 10.372 -19.976 -1.780 1.00 53.88 185 GLU A C 1
ATOM 1460 O O . GLU A 1 185 ? 11.147 -19.787 -2.720 1.00 53.88 185 GLU A O 1
ATOM 1465 N N . ILE A 1 186 ? 10.648 -19.590 -0.534 1.00 60.16 186 ILE A N 1
ATOM 1466 C CA . ILE A 1 186 ? 11.844 -18.837 -0.153 1.00 60.16 186 ILE A CA 1
ATOM 1467 C C . ILE A 1 186 ? 12.577 -19.617 0.924 1.00 60.16 186 ILE A C 1
ATOM 1469 O O . ILE A 1 186 ? 13.487 -20.375 0.605 1.00 60.16 186 ILE A O 1
ATOM 1473 N N . SER A 1 187 ? 12.191 -19.475 2.191 1.00 58.59 187 SER A N 1
ATOM 1474 C CA . SER A 1 187 ? 12.763 -20.262 3.279 1.00 58.59 187 SER A CA 1
ATOM 1475 C C . SER A 1 187 ? 11.954 -20.134 4.565 1.00 58.59 187 SER A C 1
ATOM 1477 O O . SER A 1 187 ? 11.268 -19.135 4.798 1.00 58.59 187 SER A O 1
ATOM 1479 N N . ALA A 1 188 ? 12.130 -21.114 5.454 1.00 67.81 188 ALA A N 1
ATOM 1480 C CA . ALA A 1 188 ? 11.608 -21.069 6.817 1.00 67.81 188 ALA A CA 1
ATOM 1481 C C . ALA A 1 188 ? 12.104 -19.843 7.606 1.00 67.81 188 ALA A C 1
ATOM 1483 O O . ALA A 1 188 ? 11.334 -19.202 8.313 1.00 67.81 188 ALA A O 1
ATOM 1484 N N . SER A 1 189 ? 13.372 -19.455 7.432 1.00 57.16 189 SER A N 1
ATOM 1485 C CA . SER A 1 189 ? 13.954 -18.308 8.142 1.00 57.16 189 SER A CA 1
ATOM 1486 C C . SER A 1 189 ? 13.307 -16.965 7.790 1.00 57.16 189 SER A C 1
ATOM 1488 O O . SER A 1 189 ? 13.160 -16.124 8.668 1.00 57.16 189 SER A O 1
ATOM 1490 N N . HIS A 1 190 ? 12.883 -16.761 6.538 1.00 58.72 190 HIS A N 1
ATOM 1491 C CA . HIS A 1 190 ? 12.225 -15.516 6.116 1.00 58.72 190 HIS A CA 1
ATOM 1492 C C . HIS A 1 190 ? 10.753 -15.478 6.521 1.00 58.72 190 HIS A C 1
ATOM 1494 O O . HIS A 1 190 ? 10.190 -14.406 6.724 1.00 58.72 190 HIS A O 1
ATOM 1500 N N . ALA A 1 191 ? 10.135 -16.648 6.665 1.00 66.31 191 ALA A N 1
ATOM 1501 C CA . ALA A 1 191 ? 8.771 -16.768 7.147 1.00 66.31 191 ALA A CA 1
ATOM 1502 C C . ALA A 1 191 ? 8.664 -16.623 8.680 1.00 66.31 191 ALA A C 1
ATOM 1504 O O . ALA A 1 191 ? 7.572 -16.395 9.197 1.00 66.31 191 ALA A O 1
ATOM 1505 N N . ALA A 1 192 ? 9.786 -16.700 9.406 1.00 66.38 192 ALA A N 1
ATOM 1506 C CA . ALA A 1 192 ? 9.825 -16.634 10.867 1.00 66.38 192 ALA A CA 1
ATOM 1507 C C . ALA A 1 192 ? 9.280 -15.312 11.440 1.00 66.38 192 ALA A C 1
ATOM 1509 O O . ALA A 1 192 ? 8.785 -15.286 12.564 1.00 66.38 192 ALA A O 1
ATOM 1510 N N . ILE A 1 193 ? 9.295 -14.217 10.667 1.00 68.94 193 ILE A N 1
ATOM 1511 C CA . ILE A 1 193 ? 8.662 -12.954 11.080 1.00 68.94 193 ILE A CA 1
ATOM 1512 C C . ILE A 1 193 ? 7.161 -13.126 11.360 1.00 68.94 193 ILE A C 1
ATOM 1514 O O . ILE A 1 193 ? 6.636 -12.545 12.307 1.00 68.94 193 ILE A O 1
ATOM 1518 N N . PHE A 1 194 ? 6.479 -13.993 10.606 1.00 75.44 194 PHE A N 1
ATOM 1519 C CA . PHE A 1 194 ? 5.066 -14.284 10.831 1.00 75.44 194 PHE A CA 1
ATOM 1520 C C . PHE A 1 194 ? 4.841 -15.074 12.122 1.00 75.44 194 PHE A C 1
ATOM 1522 O O . PHE A 1 194 ? 3.785 -14.922 12.729 1.00 75.44 194 PHE A O 1
ATOM 1529 N N . ASP A 1 195 ? 5.816 -15.869 12.575 1.00 74.00 195 ASP A N 1
ATOM 1530 C CA . ASP A 1 195 ? 5.746 -16.519 13.888 1.00 74.00 195 ASP A CA 1
ATOM 1531 C C . ASP A 1 195 ? 5.876 -15.502 15.016 1.00 74.00 195 ASP A C 1
ATOM 1533 O O . ASP A 1 195 ? 5.148 -15.597 15.996 1.00 74.00 195 ASP A O 1
ATOM 1537 N N . VAL A 1 196 ? 6.718 -14.478 14.852 1.00 79.56 196 VAL A N 1
ATOM 1538 C CA . VAL A 1 196 ? 6.801 -13.361 15.807 1.00 79.56 196 VAL A CA 1
ATOM 1539 C C . VAL A 1 196 ? 5.491 -12.572 15.833 1.00 79.56 196 VAL A C 1
ATOM 1541 O O . VAL A 1 196 ? 4.982 -12.237 16.900 1.00 79.56 196 VAL A O 1
ATOM 1544 N N . HIS A 1 197 ? 4.897 -12.287 14.671 1.00 82.94 197 HIS A N 1
ATOM 1545 C CA . HIS A 1 197 ? 3.598 -11.606 14.624 1.00 82.94 197 HIS A CA 1
ATOM 1546 C C . HIS A 1 197 ? 2.493 -12.448 15.262 1.00 82.94 197 HIS A C 1
ATOM 1548 O O . HIS A 1 197 ? 1.639 -11.919 15.971 1.00 82.94 197 HIS A O 1
ATOM 1554 N N . ARG A 1 198 ? 2.518 -13.765 15.047 1.00 84.75 198 ARG A N 1
ATOM 1555 C CA . ARG A 1 198 ? 1.586 -14.692 15.688 1.00 84.75 198 ARG A CA 1
ATOM 1556 C C . ARG A 1 198 ? 1.813 -14.801 17.188 1.00 84.75 198 ARG A C 1
ATOM 1558 O O . ARG A 1 198 ? 0.821 -14.796 17.905 1.00 84.75 198 ARG A O 1
ATOM 1565 N N . SER A 1 199 ? 3.059 -14.826 17.661 1.00 83.88 199 SER A N 1
ATOM 1566 C CA . SER A 1 199 ? 3.356 -14.921 19.092 1.00 83.88 199 SER A CA 1
ATOM 1567 C C . SER A 1 199 ? 2.830 -13.707 19.851 1.00 83.88 199 SER A C 1
ATOM 1569 O O . SER A 1 199 ? 2.338 -13.858 20.958 1.00 83.88 199 SER A O 1
ATOM 1571 N N . VAL A 1 200 ? 2.850 -12.514 19.240 1.00 86.56 200 VAL A N 1
ATOM 1572 C CA . VAL A 1 200 ? 2.203 -11.315 19.808 1.00 86.56 200 VAL A CA 1
ATOM 1573 C C . VAL A 1 200 ? 0.691 -11.516 19.960 1.00 86.56 200 VAL A C 1
ATOM 1575 O O . VAL A 1 200 ? 0.119 -11.107 20.959 1.00 86.56 200 VAL A O 1
ATOM 1578 N N . LEU A 1 201 ? 0.035 -12.157 18.988 1.00 88.31 201 LEU A N 1
ATOM 1579 C CA . LEU A 1 201 ? -1.404 -12.451 19.041 1.00 88.31 201 LEU A CA 1
ATOM 1580 C C . LEU A 1 201 ? -1.756 -13.649 19.942 1.00 88.31 201 LEU A C 1
ATOM 1582 O O . LEU A 1 201 ? -2.929 -13.883 20.233 1.00 88.31 201 LEU A O 1
ATOM 1586 N N . GLU A 1 202 ? -0.779 -14.484 20.280 1.00 86.75 202 GLU A N 1
ATOM 1587 C CA . GLU A 1 202 ? -0.903 -15.634 21.185 1.00 86.75 202 GLU A CA 1
ATOM 1588 C C . GLU A 1 202 ? -0.532 -15.268 22.631 1.00 86.75 202 GLU A C 1
ATOM 1590 O O . GLU A 1 202 ? -0.786 -16.058 23.531 1.00 86.75 202 GLU A O 1
ATOM 1595 N N . ASP A 1 203 ? 0.004 -14.066 22.859 1.00 87.31 203 ASP A N 1
ATOM 1596 C CA . ASP A 1 203 ? 0.342 -13.554 24.182 1.00 87.31 203 ASP A CA 1
ATOM 1597 C C . ASP A 1 203 ? -0.926 -13.313 25.021 1.00 87.31 203 ASP A C 1
ATOM 1599 O O . ASP A 1 203 ? -1.733 -12.421 24.740 1.00 87.31 203 ASP A O 1
ATOM 1603 N N . GLU A 1 204 ? -1.098 -14.105 26.079 1.00 87.75 204 GLU A N 1
ATOM 1604 C CA . GLU A 1 204 ? -2.231 -13.990 27.002 1.00 87.75 204 GLU A CA 1
ATOM 1605 C C . GLU A 1 204 ? -2.282 -12.627 27.704 1.00 87.75 204 GLU A C 1
ATOM 1607 O O . GLU A 1 204 ? -3.369 -12.143 28.031 1.00 87.75 204 GLU A O 1
ATOM 1612 N N . SER A 1 205 ? -1.136 -11.961 27.893 1.00 89.56 205 SER A N 1
ATOM 1613 C CA . SER A 1 205 ? -1.092 -10.640 28.522 1.00 89.56 205 SER A CA 1
ATOM 1614 C C . SER A 1 205 ? -1.755 -9.570 27.655 1.00 89.56 205 SER A C 1
ATOM 1616 O O . SER A 1 205 ? -2.419 -8.684 28.192 1.00 89.56 205 SER A O 1
ATOM 1618 N N . LEU A 1 206 ? -1.661 -9.686 26.323 1.00 88.69 206 LEU A N 1
ATOM 1619 C CA . LEU A 1 206 ? -2.341 -8.787 25.389 1.00 88.69 206 LEU A CA 1
ATOM 1620 C C . LEU A 1 206 ? -3.858 -8.917 25.528 1.00 88.69 206 LEU A C 1
ATOM 1622 O O . LEU A 1 206 ? -4.558 -7.914 25.665 1.00 88.69 206 LEU A O 1
ATOM 1626 N N . MET A 1 207 ? -4.362 -10.153 25.504 1.00 91.38 207 MET A N 1
ATOM 1627 C CA . MET A 1 207 ? -5.798 -10.412 25.621 1.00 91.38 207 MET A CA 1
ATOM 1628 C C . MET A 1 207 ? -6.333 -10.016 26.997 1.00 91.38 207 MET A C 1
ATOM 1630 O O . MET A 1 207 ? -7.391 -9.398 27.079 1.00 91.38 207 MET A O 1
ATOM 1634 N N . THR A 1 208 ? -5.562 -10.267 28.056 1.00 93.56 208 THR A N 1
ATOM 1635 C CA . THR A 1 208 ? -5.904 -9.844 29.420 1.00 93.56 208 THR A CA 1
ATOM 1636 C C . THR A 1 208 ? -5.954 -8.318 29.541 1.00 93.56 208 THR A C 1
ATOM 1638 O O . THR A 1 208 ? -6.879 -7.782 30.154 1.00 93.56 208 THR A O 1
ATOM 1641 N N . GLU A 1 209 ? -5.000 -7.590 28.943 1.00 95.00 209 GLU A N 1
ATOM 1642 C CA . GLU A 1 209 ? -4.998 -6.118 28.934 1.00 95.00 209 GLU A CA 1
ATOM 1643 C C . GLU A 1 209 ? -6.226 -5.571 28.188 1.00 95.00 209 GLU A C 1
ATOM 1645 O O . GLU A 1 209 ? -6.897 -4.672 28.693 1.00 95.00 209 GLU A O 1
ATOM 1650 N N . ILE A 1 210 ? -6.561 -6.144 27.025 1.00 94.62 210 ILE A N 1
ATOM 1651 C CA . ILE A 1 210 ? -7.754 -5.776 26.245 1.00 94.62 210 ILE A CA 1
ATOM 1652 C C . ILE A 1 210 ? -9.039 -6.034 27.043 1.00 94.62 210 ILE A C 1
ATOM 1654 O O . ILE A 1 210 ? -9.894 -5.154 27.127 1.00 94.62 210 ILE A O 1
ATOM 1658 N N . GLU A 1 211 ? -9.180 -7.213 27.650 1.00 94.44 211 GLU A N 1
ATOM 1659 C CA . GLU A 1 211 ? -10.355 -7.569 28.451 1.00 94.44 211 GLU A CA 1
ATOM 1660 C C . GLU A 1 211 ? -10.508 -6.653 29.672 1.00 94.44 211 GLU A C 1
ATOM 1662 O O . GLU A 1 211 ? -11.607 -6.185 29.978 1.00 94.44 211 GLU A O 1
ATOM 1667 N N . THR A 1 212 ? -9.398 -6.347 30.343 1.00 95.19 212 THR A N 1
ATOM 1668 C CA . THR A 1 212 ? -9.377 -5.440 31.496 1.00 95.19 212 THR A CA 1
ATOM 1669 C C . THR A 1 212 ? -9.808 -4.030 31.095 1.00 95.19 212 THR A C 1
ATOM 1671 O O . THR A 1 212 ? -10.615 -3.405 31.780 1.00 95.19 212 THR A O 1
ATOM 1674 N N . GLU A 1 213 ? -9.316 -3.520 29.965 1.00 95.12 213 GLU A N 1
ATOM 1675 C CA . GLU A 1 213 ? -9.703 -2.204 29.447 1.00 95.12 213 GLU A CA 1
ATOM 1676 C C . GLU A 1 213 ? -11.175 -2.146 29.029 1.00 95.12 213 GLU A C 1
ATOM 1678 O O . GLU A 1 213 ? -11.844 -1.157 29.336 1.00 95.12 213 GLU A O 1
ATOM 1683 N N . LEU A 1 214 ? -11.696 -3.201 28.391 1.00 93.69 214 LEU A N 1
ATOM 1684 C CA . LEU A 1 214 ? -13.119 -3.323 28.056 1.00 93.69 214 LEU A CA 1
ATOM 1685 C C . LEU A 1 214 ? -13.996 -3.229 29.310 1.00 93.69 214 LEU A C 1
ATOM 1687 O O . LEU A 1 214 ? -14.929 -2.425 29.340 1.00 93.69 214 LEU A O 1
ATOM 1691 N N . LYS A 1 215 ? -13.666 -3.998 30.357 1.00 93.38 215 LYS A N 1
ATOM 1692 C CA . LYS A 1 215 ? -14.420 -4.022 31.622 1.00 93.38 215 LYS A CA 1
ATOM 1693 C C . LYS A 1 215 ? -14.344 -2.700 32.381 1.00 93.38 215 LYS A C 1
ATOM 1695 O O . LYS A 1 215 ? -15.347 -2.252 32.922 1.00 93.38 215 LYS A O 1
ATOM 1700 N N . ASN A 1 216 ? -13.175 -2.064 32.404 1.00 93.88 216 ASN A N 1
ATOM 1701 C CA . ASN A 1 216 ? -12.971 -0.835 33.171 1.00 93.88 216 ASN A CA 1
ATOM 1702 C C . ASN A 1 216 ? -13.580 0.399 32.500 1.00 93.88 216 ASN A C 1
ATOM 1704 O O . ASN A 1 216 ? -14.027 1.314 33.189 1.00 93.88 216 ASN A O 1
ATOM 1708 N N . ARG A 1 217 ? -13.535 0.473 31.165 1.00 94.62 217 ARG A N 1
ATOM 1709 C CA . ARG A 1 217 ? -13.923 1.684 30.424 1.00 94.62 217 ARG A CA 1
ATOM 1710 C C . ARG A 1 217 ? -15.303 1.592 29.795 1.00 94.62 217 ARG A C 1
ATOM 1712 O O . ARG A 1 217 ? -15.857 2.644 29.495 1.00 94.62 217 ARG A O 1
ATOM 1719 N N . LEU A 1 218 ? -15.829 0.381 29.595 1.00 94.50 218 LEU A N 1
ATOM 1720 C CA . LEU A 1 218 ? -17.137 0.135 28.986 1.00 94.50 218 LEU A CA 1
ATOM 1721 C C . LEU A 1 218 ? -17.291 0.874 27.650 1.00 94.50 218 LEU A C 1
ATOM 1723 O O . LEU A 1 218 ? -18.215 1.658 27.458 1.00 94.50 218 LEU A O 1
ATOM 1727 N N . ILE A 1 219 ? -16.350 0.662 26.732 1.00 94.50 219 ILE A N 1
ATOM 1728 C CA . ILE A 1 219 ? -16.347 1.252 25.385 1.00 94.50 219 ILE A CA 1
ATOM 1729 C C . ILE A 1 219 ? -16.073 0.177 24.337 1.00 94.50 219 ILE A C 1
ATOM 1731 O O . ILE A 1 219 ? -15.462 -0.840 24.644 1.00 94.50 219 ILE A O 1
ATOM 1735 N N . ASN A 1 220 ? -16.486 0.424 23.098 1.00 93.50 220 ASN A N 1
ATOM 1736 C CA . ASN A 1 220 ? -16.388 -0.530 21.994 1.00 93.50 220 ASN A CA 1
ATOM 1737 C C . ASN A 1 220 ? -14.979 -1.082 21.700 1.00 93.50 220 ASN A C 1
ATOM 1739 O O . ASN A 1 220 ? -13.960 -0.408 21.907 1.00 93.50 220 ASN A O 1
ATOM 1743 N N . ALA A 1 221 ? -14.933 -2.299 21.144 1.00 94.06 221 ALA A N 1
ATOM 1744 C CA . ALA A 1 221 ? -13.730 -3.079 20.861 1.00 94.06 221 ALA A CA 1
ATOM 1745 C C . ALA A 1 221 ? -12.677 -2.313 20.060 1.00 94.06 221 ALA A C 1
ATOM 1747 O O . ALA A 1 221 ? -11.485 -2.379 20.368 1.00 94.06 221 ALA A O 1
ATOM 1748 N N . GLU A 1 222 ? -13.090 -1.553 19.047 1.00 91.88 222 GLU A N 1
ATOM 1749 C CA . GLU A 1 222 ? -12.173 -0.817 18.182 1.00 91.88 222 GLU A CA 1
ATOM 1750 C C . GLU A 1 222 ? -11.384 0.241 18.956 1.00 91.88 222 GLU A C 1
ATOM 1752 O O . GLU A 1 222 ? -10.196 0.444 18.698 1.00 91.88 222 GLU A O 1
ATOM 1757 N N . HIS A 1 223 ? -12.017 0.908 19.925 1.00 91.88 223 HIS A N 1
ATOM 1758 C CA . HIS A 1 223 ? -11.337 1.886 20.770 1.00 91.88 223 HIS A CA 1
ATOM 1759 C C . HIS A 1 223 ? -10.333 1.220 21.699 1.00 91.88 223 HIS A C 1
ATOM 1761 O O . HIS A 1 223 ? -9.191 1.679 21.790 1.00 91.88 223 HIS A O 1
ATOM 1767 N N . VAL A 1 224 ? -10.741 0.129 22.347 1.00 94.56 224 VAL A N 1
ATOM 1768 C CA . VAL A 1 224 ? -9.886 -0.606 23.282 1.00 94.56 224 VAL A CA 1
ATOM 1769 C C . VAL A 1 224 ? -8.665 -1.170 22.566 1.00 94.56 224 VAL A C 1
ATOM 1771 O O . VAL A 1 224 ? -7.536 -0.872 22.956 1.00 94.56 224 VAL A O 1
ATOM 1774 N N . VAL A 1 225 ? -8.870 -1.904 21.468 1.00 94.50 225 VAL A N 1
ATOM 1775 C CA . VAL A 1 225 ? -7.782 -2.486 20.671 1.00 94.50 225 VAL A CA 1
ATOM 1776 C C . VAL A 1 225 ? -6.832 -1.394 20.184 1.00 94.50 225 VAL A C 1
ATOM 1778 O O . VAL A 1 225 ? -5.619 -1.512 20.352 1.00 94.50 225 VAL A O 1
ATOM 1781 N N . ARG A 1 226 ? -7.354 -0.291 19.632 1.00 92.31 226 ARG A N 1
ATOM 1782 C CA . ARG A 1 226 ? -6.518 0.822 19.162 1.00 92.31 226 ARG A CA 1
ATOM 1783 C C . ARG A 1 226 ? -5.645 1.387 20.280 1.00 92.31 226 ARG A C 1
ATOM 1785 O O . ARG A 1 226 ? -4.460 1.636 20.057 1.00 92.31 226 ARG A O 1
ATOM 1792 N N . ASP A 1 227 ? -6.222 1.638 21.449 1.00 92.19 227 ASP A N 1
ATOM 1793 C CA . ASP A 1 227 ? -5.519 2.280 22.557 1.00 92.19 227 ASP A CA 1
ATOM 1794 C C . ASP A 1 227 ? -4.452 1.346 23.158 1.00 92.19 227 ASP A C 1
ATOM 1796 O O . ASP A 1 227 ? -3.316 1.783 23.369 1.00 92.19 227 ASP A O 1
ATOM 1800 N N . VAL A 1 228 ? -4.762 0.055 23.336 1.00 94.19 228 VAL A N 1
ATOM 1801 C CA . VAL A 1 228 ? -3.799 -0.966 23.789 1.00 94.19 228 VAL A CA 1
ATOM 1802 C C . VAL A 1 228 ? -2.617 -1.057 22.822 1.00 94.19 228 VAL A C 1
ATOM 1804 O O . VAL A 1 228 ? -1.463 -0.886 23.227 1.00 94.19 228 VAL A O 1
ATOM 1807 N N . PHE A 1 229 ? -2.879 -1.217 21.522 1.00 92.56 229 PHE A N 1
ATOM 1808 C CA . PHE A 1 229 ? -1.813 -1.330 20.524 1.00 92.56 229 PHE A CA 1
ATOM 1809 C C . PHE A 1 229 ? -0.990 -0.044 20.374 1.00 92.56 229 PHE A C 1
ATOM 1811 O O . PHE A 1 229 ? 0.220 -0.125 20.166 1.00 92.56 229 PHE A O 1
ATOM 1818 N N . LYS A 1 230 ? -1.583 1.146 20.553 1.00 89.75 230 LYS A N 1
ATOM 1819 C CA . LYS A 1 230 ? -0.825 2.411 20.616 1.00 89.75 230 LYS A CA 1
ATOM 1820 C C . LYS A 1 230 ? 0.130 2.460 21.801 1.00 89.75 230 LYS A C 1
ATOM 1822 O O . LYS A 1 230 ? 1.263 2.922 21.652 1.00 89.75 230 LYS A O 1
ATOM 1827 N N . ARG A 1 231 ? -0.302 1.995 22.980 1.00 90.81 231 ARG A N 1
ATOM 1828 C CA . ARG A 1 231 ? 0.575 1.917 24.159 1.00 90.81 231 ARG A CA 1
ATOM 1829 C C . ARG A 1 231 ? 1.727 0.954 23.917 1.00 90.81 231 ARG A C 1
ATOM 1831 O O . ARG A 1 231 ? 2.863 1.278 24.255 1.00 90.81 231 ARG A O 1
ATOM 1838 N N . TRP A 1 232 ? 1.455 -0.194 23.304 1.00 89.00 232 TRP A N 1
ATOM 1839 C CA . TRP A 1 232 ? 2.492 -1.153 22.937 1.00 89.00 232 TRP A CA 1
ATOM 1840 C C . TRP A 1 232 ? 3.464 -0.556 21.913 1.00 89.00 232 TRP A C 1
ATOM 1842 O O . TRP A 1 232 ? 4.667 -0.535 22.172 1.00 89.00 232 TRP A O 1
ATOM 1852 N N . GLU A 1 233 ? 2.977 0.033 20.815 1.00 85.88 233 GLU A N 1
ATOM 1853 C CA . GLU A 1 233 ? 3.823 0.712 19.819 1.00 85.88 233 GLU A CA 1
ATOM 1854 C C . GLU A 1 233 ? 4.737 1.752 20.487 1.00 85.88 233 GLU A C 1
ATOM 1856 O O . GLU A 1 233 ? 5.944 1.778 20.231 1.00 85.88 233 GLU A O 1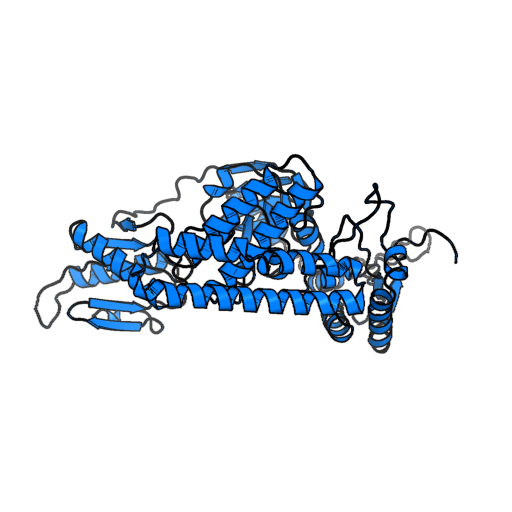
ATOM 1861 N N . TYR A 1 234 ? 4.188 2.567 21.394 1.00 86.44 234 TYR A N 1
ATOM 1862 C CA . TYR A 1 234 ? 4.945 3.571 22.139 1.00 86.44 234 TYR A CA 1
ATOM 1863 C C . TYR A 1 234 ? 6.036 2.956 23.032 1.00 86.44 234 TYR A C 1
ATOM 1865 O O . TYR A 1 234 ? 7.170 3.442 23.026 1.00 86.44 234 TYR A O 1
ATOM 1873 N N . LYS A 1 235 ? 5.738 1.872 23.765 1.00 85.00 235 LYS A N 1
ATOM 1874 C CA . LYS A 1 235 ? 6.728 1.147 24.587 1.00 85.00 235 LYS A CA 1
ATOM 1875 C C . LYS A 1 235 ? 7.898 0.640 23.727 1.00 85.00 235 LYS A C 1
ATOM 1877 O O . LYS A 1 235 ? 9.060 0.890 24.053 1.00 85.00 235 LYS A O 1
ATOM 1882 N N . PHE A 1 236 ? 7.610 0.008 22.586 1.00 81.50 236 PHE A N 1
ATOM 1883 C CA . PHE A 1 236 ? 8.641 -0.507 21.674 1.00 81.50 236 PHE A CA 1
ATOM 1884 C C . PHE A 1 236 ? 9.453 0.613 21.004 1.00 81.50 236 PHE A C 1
ATOM 1886 O O . PHE A 1 236 ? 10.679 0.525 20.916 1.00 81.50 236 PHE A O 1
ATOM 1893 N N . LYS A 1 237 ? 8.798 1.700 20.575 1.00 78.88 237 LYS A N 1
ATOM 1894 C CA . LYS A 1 237 ? 9.450 2.839 19.903 1.00 78.88 237 LYS A CA 1
ATOM 1895 C C . LYS A 1 237 ? 10.468 3.552 20.799 1.00 78.88 237 LYS A C 1
ATOM 1897 O O . LYS A 1 237 ? 11.506 4.000 20.308 1.00 78.88 237 LYS A O 1
ATOM 1902 N N . ASN A 1 238 ? 10.191 3.632 22.100 1.00 81.06 238 ASN A N 1
ATOM 1903 C CA . ASN A 1 238 ? 11.052 4.308 23.074 1.00 81.06 238 ASN A CA 1
ATOM 1904 C C . ASN A 1 238 ? 12.107 3.396 23.716 1.00 81.06 238 ASN A C 1
ATOM 1906 O O . ASN A 1 238 ? 12.874 3.844 24.564 1.00 81.06 238 ASN A O 1
ATOM 1910 N N . THR A 1 239 ? 12.197 2.133 23.295 1.00 79.31 239 THR A N 1
ATOM 1911 C CA . THR A 1 239 ? 13.244 1.226 23.775 1.00 79.31 239 THR A CA 1
ATOM 1912 C C . THR A 1 239 ? 14.597 1.573 23.125 1.00 79.31 239 THR A C 1
ATOM 1914 O O . THR A 1 239 ? 14.628 1.848 21.925 1.00 79.31 239 THR A O 1
ATOM 1917 N N . PRO A 1 240 ? 15.741 1.548 23.843 1.00 63.09 240 PRO A N 1
ATOM 1918 C CA . PRO A 1 240 ? 17.038 1.973 23.295 1.00 63.09 240 PRO A CA 1
ATOM 1919 C C . PRO A 1 240 ? 17.538 1.136 22.105 1.00 63.09 240 PRO A C 1
ATOM 1921 O O . PRO A 1 240 ? 18.143 1.674 21.177 1.00 63.09 240 PRO A O 1
ATOM 1924 N N . SER A 1 241 ? 17.267 -0.172 22.108 1.00 72.62 241 SER A N 1
ATOM 1925 C CA . SER A 1 241 ? 17.772 -1.107 21.097 1.00 72.62 241 SER A CA 1
ATOM 1926 C C . SER A 1 241 ? 17.160 -0.871 19.712 1.00 72.62 241 SER A C 1
ATOM 1928 O O . SER A 1 241 ? 15.942 -0.894 19.538 1.00 72.62 241 SER A O 1
ATOM 1930 N N . LYS A 1 242 ? 18.015 -0.720 18.690 1.00 59.28 242 LYS A N 1
ATOM 1931 C CA . LYS A 1 242 ? 17.604 -0.515 17.290 1.00 59.28 242 LYS A CA 1
ATOM 1932 C C . LYS A 1 242 ? 16.757 -1.672 16.744 1.00 59.28 242 LYS A C 1
ATOM 1934 O O . LYS A 1 242 ? 15.810 -1.410 16.007 1.00 59.28 242 LYS A O 1
ATOM 1939 N N . SER A 1 243 ? 17.055 -2.918 17.127 1.00 58.84 243 SER A N 1
ATOM 1940 C CA . SER A 1 243 ? 16.258 -4.087 16.724 1.00 58.84 243 SER A CA 1
ATOM 1941 C C . SER A 1 243 ? 14.876 -4.087 17.380 1.00 58.84 243 SER A C 1
ATOM 1943 O O . SER A 1 243 ? 13.890 -4.442 16.746 1.00 58.84 243 SER A O 1
ATOM 1945 N N . VAL A 1 244 ? 14.767 -3.608 18.622 1.00 65.50 244 VAL A N 1
ATOM 1946 C CA . VAL A 1 244 ? 13.482 -3.503 19.331 1.00 65.50 244 VAL A CA 1
ATOM 1947 C C . VAL A 1 244 ? 12.648 -2.334 18.805 1.00 65.50 244 VAL A C 1
ATOM 1949 O O . VAL A 1 244 ? 11.439 -2.474 18.645 1.00 65.50 244 VAL A O 1
ATOM 1952 N N . LYS A 1 245 ? 13.280 -1.217 18.422 1.00 63.69 245 LYS A N 1
ATOM 1953 C CA . LYS A 1 245 ? 12.587 -0.110 17.743 1.00 63.69 245 LYS A CA 1
ATOM 1954 C C . LYS A 1 245 ? 11.931 -0.557 16.440 1.00 63.69 245 LYS A C 1
ATOM 1956 O O . LYS A 1 245 ? 10.840 -0.088 16.130 1.00 63.69 245 LYS A O 1
ATOM 1961 N N . GLN A 1 246 ? 12.560 -1.462 15.687 1.00 62.12 246 GLN A N 1
ATOM 1962 C CA . GLN A 1 246 ? 11.966 -2.011 14.463 1.00 62.12 246 GLN A CA 1
ATOM 1963 C C . GLN A 1 246 ? 10.681 -2.802 14.746 1.00 62.12 246 GLN A C 1
ATOM 1965 O O . GLN A 1 246 ? 9.727 -2.651 13.987 1.00 62.12 246 GLN A O 1
ATOM 1970 N N . LYS A 1 247 ? 10.589 -3.488 15.896 1.00 70.50 247 LYS A N 1
ATOM 1971 C CA . LYS A 1 247 ? 9.364 -4.187 16.326 1.00 70.50 247 LYS A CA 1
ATOM 1972 C C . LYS A 1 247 ? 8.165 -3.261 16.546 1.00 70.50 247 LYS A C 1
ATOM 1974 O O . LYS A 1 247 ? 7.032 -3.722 16.503 1.00 70.50 247 LYS A O 1
ATOM 1979 N N . SER A 1 248 ? 8.371 -1.954 16.747 1.00 75.44 248 SER A N 1
ATOM 1980 C CA . SER A 1 248 ? 7.244 -1.012 16.855 1.00 75.44 248 SER A CA 1
ATOM 1981 C C . SER A 1 248 ? 6.385 -0.982 15.584 1.00 75.44 248 SER A C 1
ATOM 1983 O O . SER A 1 248 ? 5.165 -0.869 15.678 1.00 75.44 248 SER A O 1
ATOM 1985 N N . TYR A 1 249 ? 6.999 -1.157 14.407 1.00 71.00 249 TYR A N 1
ATOM 1986 C CA . TYR A 1 249 ? 6.269 -1.232 13.141 1.00 71.00 249 TYR A CA 1
ATOM 1987 C C . TYR A 1 249 ? 5.445 -2.515 13.030 1.00 71.00 249 TYR A C 1
ATOM 1989 O O . TYR A 1 249 ? 4.329 -2.465 12.520 1.00 71.00 249 TYR A O 1
ATOM 1997 N N . ASP A 1 250 ? 5.966 -3.628 13.547 1.00 76.81 250 ASP A N 1
ATOM 1998 C CA . ASP A 1 250 ? 5.250 -4.903 13.590 1.00 76.81 250 ASP A CA 1
ATOM 1999 C C . ASP A 1 250 ? 4.011 -4.803 14.485 1.00 76.81 250 ASP A C 1
ATOM 2001 O O . ASP A 1 250 ? 2.913 -5.154 14.064 1.00 76.81 250 ASP A O 1
ATOM 2005 N N . ILE A 1 251 ? 4.153 -4.234 15.687 1.00 84.06 251 ILE A N 1
ATOM 2006 C CA . ILE A 1 251 ? 3.025 -4.002 16.603 1.00 84.06 251 ILE A CA 1
ATOM 2007 C C . ILE A 1 251 ? 1.961 -3.106 15.959 1.00 84.06 251 ILE A C 1
ATOM 2009 O O . ILE A 1 251 ? 0.769 -3.408 16.043 1.00 84.06 251 ILE A O 1
ATOM 2013 N N . ALA A 1 252 ? 2.378 -2.031 15.285 1.00 79.62 252 ALA A N 1
ATOM 2014 C CA . ALA A 1 252 ? 1.453 -1.150 14.582 1.00 79.62 252 ALA A CA 1
ATOM 2015 C C . ALA A 1 252 ? 0.705 -1.876 13.446 1.00 79.62 252 ALA A C 1
ATOM 2017 O O . ALA A 1 252 ? -0.505 -1.692 13.306 1.00 79.62 252 ALA A O 1
ATOM 2018 N N . ASP A 1 253 ? 1.390 -2.720 12.661 1.00 78.88 253 ASP A N 1
ATOM 2019 C CA . ASP A 1 253 ? 0.765 -3.493 11.576 1.00 78.88 253 ASP A CA 1
ATOM 2020 C C . ASP A 1 253 ? -0.218 -4.544 12.115 1.00 78.88 253 ASP A C 1
ATOM 2022 O O . ASP A 1 253 ? -1.314 -4.695 11.574 1.00 78.88 253 ASP A O 1
ATOM 2026 N N . ILE A 1 254 ? 0.118 -5.221 13.219 1.00 87.06 254 ILE A N 1
ATOM 2027 C CA . ILE A 1 254 ? -0.766 -6.200 13.868 1.00 87.06 254 ILE A CA 1
ATOM 2028 C C . ILE A 1 254 ? -2.036 -5.520 14.390 1.00 87.06 254 ILE A C 1
ATOM 2030 O O . ILE A 1 254 ? -3.140 -5.940 14.037 1.00 87.06 254 ILE A O 1
ATOM 2034 N N . GLY A 1 255 ? -1.899 -4.442 15.173 1.00 88.94 255 GLY A N 1
ATOM 2035 C CA . GLY A 1 255 ? -3.048 -3.709 15.716 1.00 88.94 255 GLY A CA 1
ATOM 2036 C C . GLY A 1 255 ? -3.967 -3.191 14.613 1.00 88.94 255 GLY A C 1
ATOM 2037 O O . GLY A 1 255 ? -5.189 -3.335 14.676 1.00 88.94 255 GLY A O 1
ATOM 2038 N N . ARG A 1 256 ? -3.372 -2.689 13.530 1.00 84.56 256 ARG A N 1
ATOM 2039 C CA . ARG A 1 256 ? -4.094 -2.264 12.332 1.00 84.56 256 ARG A CA 1
ATOM 2040 C C . ARG A 1 256 ? -4.884 -3.401 11.680 1.00 84.56 256 ARG A C 1
ATOM 2042 O O . ARG A 1 256 ? -6.041 -3.188 11.318 1.00 84.56 256 ARG A O 1
ATOM 2049 N N . ARG A 1 257 ? -4.289 -4.585 11.498 1.00 84.94 257 ARG A N 1
ATOM 2050 C CA . ARG A 1 257 ? -4.973 -5.748 10.897 1.00 84.94 257 ARG A CA 1
ATOM 2051 C C . ARG A 1 257 ? -6.186 -6.172 11.719 1.00 84.94 257 ARG A C 1
ATOM 2053 O O . ARG A 1 257 ? -7.232 -6.446 11.136 1.00 84.94 257 ARG A O 1
ATOM 2060 N N . ILE A 1 258 ? -6.071 -6.160 13.049 1.00 89.75 258 ILE A N 1
ATOM 2061 C CA . ILE A 1 258 ? -7.199 -6.455 13.943 1.00 89.75 258 ILE A CA 1
ATOM 2062 C C . ILE A 1 258 ? -8.293 -5.396 13.779 1.00 89.75 258 ILE A C 1
ATOM 2064 O O . ILE A 1 258 ? -9.448 -5.757 13.582 1.00 89.75 258 ILE A O 1
ATOM 2068 N N . LEU A 1 259 ? -7.951 -4.101 13.787 1.00 88.25 259 LEU A N 1
ATOM 2069 C CA . LEU A 1 259 ? -8.945 -3.030 13.624 1.00 88.25 259 LEU A CA 1
ATOM 2070 C C . LEU A 1 259 ? -9.679 -3.086 12.280 1.00 88.25 259 LEU A C 1
ATOM 2072 O O . LEU A 1 259 ? -10.886 -2.851 12.241 1.00 88.25 259 LEU A O 1
ATOM 2076 N N . LEU A 1 260 ? -8.970 -3.398 11.191 1.00 81.00 260 LEU A N 1
ATOM 2077 C CA . LEU A 1 260 ? -9.586 -3.602 9.876 1.00 81.00 260 LEU A CA 1
ATOM 2078 C C . LEU A 1 260 ? -10.546 -4.796 9.895 1.00 81.00 260 LEU A C 1
ATOM 2080 O O . LEU A 1 260 ? -11.651 -4.700 9.363 1.00 81.00 260 LEU A O 1
ATOM 2084 N N . SER A 1 261 ? -10.149 -5.889 10.554 1.00 85.44 261 SER A N 1
ATOM 2085 C CA . SER A 1 261 ? -11.010 -7.055 10.735 1.00 85.44 261 SER A CA 1
ATOM 2086 C C . SER A 1 261 ? -12.254 -6.737 11.574 1.00 85.44 261 SER A C 1
ATOM 2088 O O . SER A 1 261 ? -13.336 -7.189 11.214 1.00 85.44 261 SER A O 1
ATOM 2090 N N . LEU A 1 262 ? -12.126 -5.947 12.646 1.00 86.25 262 LEU A N 1
ATOM 2091 C CA . LEU A 1 262 ? -13.240 -5.546 13.519 1.00 86.25 262 LEU A CA 1
ATOM 2092 C C . LEU A 1 262 ? -14.281 -4.675 12.809 1.00 86.25 262 LEU A C 1
ATOM 2094 O O . LEU A 1 262 ? -15.475 -4.846 13.044 1.00 86.25 262 LEU A O 1
ATOM 2098 N N . HIS A 1 263 ? -13.840 -3.792 11.910 1.00 77.56 263 HIS A N 1
ATOM 2099 C CA . HIS A 1 263 ? -14.744 -2.967 11.102 1.00 77.56 263 HIS A CA 1
ATOM 2100 C C . HIS A 1 263 ? -15.441 -3.753 9.976 1.00 77.56 263 HIS A C 1
ATOM 2102 O O . HIS A 1 263 ? -16.226 -3.177 9.227 1.00 77.56 263 HIS A O 1
ATOM 2108 N N . GLY A 1 264 ? -15.120 -5.038 9.775 1.00 64.88 264 GLY A N 1
ATOM 2109 C CA . GLY A 1 264 ? -15.611 -5.801 8.621 1.00 64.88 264 GLY A CA 1
ATOM 2110 C C . GLY A 1 264 ? -15.098 -5.264 7.276 1.00 64.88 264 GLY A C 1
ATOM 2111 O O . GLY A 1 264 ? -15.611 -5.626 6.217 1.00 64.88 264 GLY A O 1
ATOM 2112 N N . ILE A 1 265 ? -14.075 -4.403 7.297 1.00 57.38 265 ILE A N 1
ATOM 2113 C CA . ILE A 1 265 ? -13.501 -3.793 6.101 1.00 57.38 265 ILE A CA 1
ATOM 2114 C C . ILE A 1 265 ? -12.493 -4.780 5.518 1.00 57.38 265 ILE A C 1
ATOM 2116 O O . ILE A 1 265 ? -11.322 -4.812 5.892 1.00 57.38 265 ILE A O 1
ATOM 2120 N N . GLU A 1 266 ? -12.939 -5.579 4.551 1.00 48.19 266 GLU A N 1
ATOM 2121 C CA . GLU A 1 266 ? -12.039 -6.456 3.791 1.00 48.19 266 GLU A CA 1
ATOM 2122 C C . GLU A 1 266 ? -11.157 -5.678 2.800 1.00 48.19 266 GLU A C 1
ATOM 2124 O O . GLU A 1 266 ? -10.161 -6.203 2.304 1.00 48.19 266 GLU A O 1
ATOM 2129 N N . SER A 1 267 ? -11.479 -4.408 2.519 1.00 50.06 267 SER A N 1
ATOM 2130 C CA . SER A 1 267 ? -10.764 -3.595 1.533 1.00 50.06 267 SER A CA 1
ATOM 2131 C C . SER A 1 267 ? -10.141 -2.336 2.133 1.00 50.06 267 SER A C 1
ATOM 2133 O O . SER A 1 267 ? -10.842 -1.388 2.480 1.00 50.06 267 SER A O 1
ATOM 2135 N N . ASN A 1 268 ? -8.808 -2.281 2.182 1.00 62.19 268 ASN A N 1
ATOM 2136 C CA . ASN A 1 268 ? -8.055 -1.075 2.537 1.00 62.19 268 ASN A CA 1
ATOM 2137 C C . ASN A 1 268 ? -8.512 0.123 1.673 1.00 62.19 268 ASN A C 1
ATOM 2139 O O . ASN A 1 268 ? -8.658 -0.008 0.456 1.00 62.19 268 ASN A O 1
ATOM 2143 N N . ILE A 1 269 ? -8.699 1.304 2.279 1.00 66.88 269 ILE A N 1
ATOM 2144 C CA . ILE A 1 269 ? -9.170 2.527 1.596 1.00 66.88 269 ILE A CA 1
ATOM 2145 C C . ILE A 1 269 ? -8.322 2.879 0.362 1.00 66.88 269 ILE A C 1
ATOM 2147 O O . ILE A 1 269 ? -8.818 3.461 -0.604 1.00 66.88 269 ILE A O 1
ATOM 2151 N N . LEU A 1 270 ? -7.044 2.481 0.369 1.00 72.75 270 LEU A N 1
ATOM 2152 C CA . LEU A 1 270 ? -6.112 2.689 -0.734 1.00 72.75 270 LEU A CA 1
ATOM 2153 C C . LEU A 1 270 ? -6.499 1.922 -2.016 1.00 72.75 270 LEU A C 1
ATOM 2155 O O . LEU A 1 270 ? -6.102 2.332 -3.111 1.00 72.75 270 LEU A O 1
ATOM 2159 N N . ALA A 1 271 ? -7.341 0.888 -1.911 1.00 66.25 271 ALA A N 1
ATOM 2160 C CA . ALA A 1 271 ? -7.925 0.177 -3.052 1.00 66.25 271 ALA A CA 1
ATOM 2161 C C . ALA A 1 271 ? -9.042 0.982 -3.742 1.00 66.25 271 ALA A C 1
ATOM 2163 O O . ALA A 1 271 ? -9.266 0.870 -4.953 1.00 66.25 271 ALA A O 1
ATOM 2164 N N . HIS A 1 272 ? -9.721 1.851 -2.992 1.00 72.25 272 HIS A N 1
ATOM 2165 C CA . HIS A 1 272 ? -10.911 2.575 -3.438 1.00 72.25 272 HIS A CA 1
ATOM 2166 C C . HIS A 1 272 ? -10.704 4.088 -3.573 1.00 72.25 272 HIS A C 1
ATOM 2168 O O . HIS A 1 272 ? -11.674 4.830 -3.698 1.00 72.25 272 HIS A O 1
ATOM 2174 N N . ILE A 1 273 ? -9.453 4.550 -3.657 1.00 80.62 273 ILE A N 1
ATOM 2175 C CA . ILE A 1 273 ? -9.135 5.975 -3.833 1.00 80.62 273 ILE A CA 1
ATOM 2176 C C . ILE A 1 273 ? -9.829 6.589 -5.067 1.00 80.62 273 ILE A C 1
ATOM 2178 O O . ILE A 1 273 ? -10.066 5.884 -6.057 1.00 80.62 273 ILE A O 1
ATOM 2182 N N . PRO A 1 274 ? -10.129 7.900 -5.063 1.00 81.50 274 PRO A N 1
ATOM 2183 C CA . PRO A 1 274 ? -10.602 8.613 -6.246 1.00 81.50 274 PRO A CA 1
ATOM 2184 C C . PRO A 1 274 ? -9.589 8.603 -7.399 1.00 81.50 274 PRO A C 1
ATOM 2186 O O . PRO A 1 274 ? -8.386 8.424 -7.218 1.00 81.50 274 PRO A O 1
ATOM 2189 N N . LYS A 1 275 ? -10.064 8.826 -8.629 1.00 80.56 275 LYS A N 1
ATOM 2190 C CA . LYS A 1 275 ? -9.164 9.016 -9.777 1.00 80.56 275 LYS A CA 1
ATOM 2191 C C . LYS A 1 275 ? -8.348 10.301 -9.605 1.00 80.56 275 LYS A C 1
ATOM 2193 O O . LYS A 1 275 ? -8.881 11.327 -9.190 1.00 80.56 275 LYS A O 1
ATOM 2198 N N . ASN A 1 276 ? -7.101 10.268 -10.069 1.00 81.75 276 ASN A N 1
ATOM 2199 C CA . ASN A 1 276 ? -6.149 11.380 -10.010 1.00 81.75 276 ASN A CA 1
ATOM 2200 C C . ASN A 1 276 ? -5.719 11.780 -8.588 1.00 81.75 276 ASN A C 1
ATOM 2202 O O . ASN A 1 276 ? -5.359 12.937 -8.367 1.00 81.75 276 ASN A O 1
ATOM 2206 N N . SER A 1 277 ? -5.737 10.844 -7.641 1.00 88.81 277 SER A N 1
ATOM 2207 C CA . SER A 1 277 ? -5.340 11.098 -6.257 1.00 88.81 277 SER A CA 1
ATOM 2208 C C . SER A 1 277 ? -3.825 11.185 -6.103 1.00 88.81 277 SER A C 1
ATOM 2210 O O . SER A 1 277 ? -3.083 10.349 -6.613 1.00 88.81 277 SER A O 1
ATOM 2212 N N . VAL A 1 278 ? -3.354 12.176 -5.361 1.00 91.75 278 VAL A N 1
ATOM 2213 C CA . VAL A 1 278 ? -2.014 12.211 -4.782 1.00 91.75 278 VAL A CA 1
ATOM 2214 C C . VAL A 1 278 ? -2.169 11.845 -3.319 1.00 91.75 278 VAL A C 1
ATOM 2216 O O . VAL A 1 278 ? -2.878 12.531 -2.590 1.00 91.75 278 VAL A O 1
ATOM 2219 N N . ILE A 1 279 ? -1.540 10.747 -2.916 1.00 91.19 279 ILE A N 1
ATOM 2220 C CA . ILE A 1 279 ? -1.687 10.199 -1.570 1.00 91.19 279 ILE A CA 1
ATOM 2221 C C . ILE A 1 279 ? -0.820 11.008 -0.619 1.00 91.19 279 ILE A C 1
ATOM 2223 O O . ILE A 1 279 ? 0.391 11.081 -0.812 1.00 91.19 279 ILE A O 1
ATOM 2227 N N . PHE A 1 280 ? -1.446 11.606 0.385 1.00 89.75 280 PHE A N 1
ATOM 2228 C CA . PHE A 1 280 ? -0.795 12.323 1.471 1.00 89.75 280 PHE A CA 1
ATOM 2229 C C . PHE A 1 280 ? -0.926 11.462 2.718 1.00 89.75 280 PHE A C 1
ATOM 2231 O O . PHE A 1 280 ? -2.040 11.154 3.132 1.00 89.75 280 PHE A O 1
ATOM 2238 N N . ALA A 1 281 ? 0.193 11.018 3.279 1.00 86.38 281 ALA A N 1
ATOM 2239 C CA . ALA A 1 281 ? 0.196 10.101 4.412 1.00 86.38 281 ALA A CA 1
ATOM 2240 C C . ALA A 1 281 ? 1.275 10.477 5.427 1.00 86.38 281 ALA A C 1
ATOM 2242 O O . ALA A 1 281 ? 2.314 11.028 5.071 1.00 86.38 281 ALA A O 1
ATOM 2243 N N . GLN A 1 282 ? 1.088 10.118 6.696 1.00 82.62 282 GLN A N 1
ATOM 2244 C CA . GLN A 1 282 ? 2.194 10.197 7.654 1.00 82.62 282 GLN A CA 1
ATOM 2245 C C . GLN A 1 282 ? 3.309 9.225 7.250 1.00 82.62 282 GLN A C 1
ATOM 2247 O O . GLN A 1 282 ? 4.455 9.618 7.065 1.00 82.62 282 GLN A O 1
ATOM 2252 N N . ARG A 1 283 ? 2.933 7.968 7.024 1.00 79.50 283 ARG A N 1
ATOM 2253 C CA . ARG A 1 283 ? 3.760 6.877 6.506 1.00 79.50 283 ARG A CA 1
ATOM 2254 C C . ARG A 1 283 ? 2.850 5.892 5.767 1.00 79.50 283 ARG A C 1
ATOM 2256 O O . ARG A 1 283 ? 1.645 5.896 6.004 1.00 79.50 283 ARG A O 1
ATOM 2263 N N . LEU A 1 284 ? 3.412 5.057 4.894 1.00 77.12 284 LEU A N 1
ATOM 2264 C CA . LEU A 1 284 ? 2.707 3.889 4.348 1.00 77.12 284 LEU A CA 1
ATOM 2265 C C . LEU A 1 284 ? 3.369 2.626 4.893 1.00 77.12 284 LEU A C 1
ATOM 2267 O O . LEU A 1 284 ? 4.587 2.468 4.758 1.00 77.12 284 LEU A O 1
ATOM 2271 N N . LEU A 1 285 ? 2.572 1.754 5.506 1.00 71.81 285 LEU A N 1
ATOM 2272 C CA . LEU A 1 285 ? 3.026 0.457 6.005 1.00 71.81 285 LEU A CA 1
ATOM 2273 C C . LEU A 1 285 ? 3.100 -0.571 4.861 1.00 71.81 285 LEU A C 1
ATOM 2275 O O . LEU A 1 285 ? 2.466 -0.371 3.823 1.00 71.81 285 LEU A O 1
ATOM 2279 N N . PRO A 1 286 ? 3.833 -1.689 5.013 1.00 61.38 286 PRO A N 1
ATOM 2280 C CA . PRO A 1 286 ? 3.856 -2.751 4.004 1.00 61.38 286 PRO A CA 1
ATOM 2281 C C . PRO A 1 286 ? 2.458 -3.254 3.609 1.00 61.38 286 PRO A C 1
ATOM 2283 O O . PRO A 1 286 ? 2.211 -3.526 2.441 1.00 61.38 286 PRO A O 1
ATOM 2286 N N . SER A 1 287 ? 1.508 -3.307 4.545 1.00 64.50 287 SER A N 1
ATOM 2287 C CA . SER A 1 287 ? 0.119 -3.690 4.264 1.00 64.50 287 SER A CA 1
ATOM 2288 C C . SER A 1 287 ? -0.662 -2.653 3.436 1.00 64.50 287 SER A C 1
ATOM 2290 O O . SER A 1 287 ? -1.648 -2.997 2.781 1.00 64.50 287 SER A O 1
ATOM 2292 N N . ASP A 1 288 ? -0.220 -1.394 3.396 1.00 72.38 288 ASP A N 1
ATOM 2293 C CA . ASP A 1 288 ? -0.856 -0.311 2.633 1.00 72.38 288 ASP A CA 1
ATOM 2294 C C . ASP A 1 288 ? -0.506 -0.341 1.158 1.00 72.38 288 ASP A C 1
ATOM 2296 O O . ASP A 1 288 ? -1.350 -0.117 0.287 1.00 72.38 288 ASP A O 1
ATOM 2300 N N . THR A 1 289 ? 0.761 -0.625 0.884 1.00 63.94 289 THR A N 1
ATOM 2301 C CA . THR A 1 289 ? 1.342 -0.552 -0.453 1.00 63.94 289 THR A CA 1
ATOM 2302 C C . THR A 1 289 ? 0.724 -1.572 -1.402 1.00 63.94 289 THR A C 1
ATOM 2304 O O . THR A 1 289 ? 0.492 -1.272 -2.573 1.00 63.94 289 THR A O 1
ATOM 2307 N N . VAL A 1 290 ? 0.390 -2.749 -0.879 1.00 61.41 290 VAL A N 1
ATOM 2308 C CA . VAL A 1 290 ? -0.232 -3.842 -1.624 1.00 61.41 290 VAL A CA 1
ATOM 2309 C C . VAL A 1 290 ? -1.616 -3.453 -2.163 1.00 61.41 290 VAL A C 1
ATOM 2311 O O . VAL A 1 290 ? -1.985 -3.838 -3.269 1.00 61.41 290 VAL A O 1
ATOM 2314 N N . HIS A 1 291 ? -2.375 -2.652 -1.415 1.00 67.19 291 HIS A N 1
ATOM 2315 C CA . HIS A 1 291 ? -3.756 -2.316 -1.765 1.00 67.19 291 HIS A CA 1
ATOM 2316 C C . HIS A 1 291 ? -3.889 -1.076 -2.655 1.00 67.19 291 HIS A C 1
ATOM 2318 O O . HIS A 1 291 ? -4.987 -0.776 -3.115 1.00 67.19 291 HIS A O 1
ATOM 2324 N N . LEU A 1 292 ? -2.810 -0.332 -2.895 1.00 70.94 292 LEU A N 1
ATOM 2325 C CA . LEU A 1 292 ? -2.872 0.938 -3.614 1.00 70.94 292 LEU A CA 1
ATOM 2326 C C . LEU A 1 292 ? -3.255 0.748 -5.098 1.00 70.94 292 LEU A C 1
ATOM 2328 O O . LEU A 1 292 ? -2.495 0.166 -5.877 1.00 70.94 292 LEU A O 1
ATOM 2332 N N . ASP A 1 293 ? -4.396 1.307 -5.536 1.00 71.06 293 ASP A N 1
ATOM 2333 C CA . ASP A 1 293 ? -4.774 1.279 -6.962 1.00 71.06 293 ASP A CA 1
ATOM 2334 C C . ASP A 1 293 ? -3.912 2.257 -7.779 1.00 71.06 293 ASP A C 1
ATOM 2336 O O . ASP A 1 293 ? -4.210 3.450 -7.923 1.00 71.06 293 ASP A O 1
ATOM 2340 N N . LYS A 1 294 ? -2.854 1.715 -8.392 1.00 68.00 294 LYS A N 1
ATOM 2341 C CA . LYS A 1 294 ? -1.907 2.455 -9.241 1.00 68.00 294 LYS A CA 1
ATOM 2342 C C . LYS A 1 294 ? -2.547 3.238 -10.391 1.00 68.00 294 LYS A C 1
ATOM 2344 O O . LYS A 1 294 ? -1.950 4.183 -10.890 1.00 68.00 294 LYS A O 1
ATOM 2349 N N . ARG A 1 295 ? -3.738 2.850 -10.868 1.00 70.88 295 ARG A N 1
ATOM 2350 C CA . ARG A 1 295 ? -4.399 3.550 -11.989 1.00 70.88 295 ARG A CA 1
ATOM 2351 C C . ARG A 1 295 ? -5.007 4.871 -11.541 1.00 70.88 295 ARG A C 1
ATOM 2353 O O . ARG A 1 295 ? -5.289 5.738 -12.366 1.00 70.88 295 ARG A O 1
ATOM 2360 N N . LYS A 1 296 ? -5.261 4.991 -10.242 1.00 80.94 296 LYS A N 1
ATOM 2361 C CA . LYS A 1 296 ? -5.927 6.132 -9.631 1.00 80.94 296 LYS A CA 1
ATOM 2362 C C . LYS A 1 296 ? -4.933 7.022 -8.885 1.00 80.94 296 LYS A C 1
ATOM 2364 O O . LYS A 1 296 ? -5.086 8.243 -8.941 1.00 80.94 296 LYS A O 1
ATOM 2369 N N . ALA A 1 297 ? -3.898 6.429 -8.284 1.00 86.06 297 ALA A N 1
ATOM 2370 C CA . ALA A 1 297 ? -2.791 7.139 -7.651 1.00 86.06 297 ALA A CA 1
ATOM 2371 C C . ALA A 1 297 ? -1.867 7.797 -8.692 1.00 86.06 297 ALA A C 1
ATOM 2373 O O . ALA A 1 297 ? -1.425 7.166 -9.648 1.00 86.06 297 ALA A O 1
ATOM 2374 N N . ARG A 1 298 ? -1.559 9.082 -8.505 1.00 86.94 298 ARG A N 1
ATOM 2375 C CA . ARG A 1 298 ? -0.686 9.880 -9.383 1.00 86.94 298 ARG A CA 1
ATOM 2376 C C . ARG A 1 298 ? 0.667 10.174 -8.758 1.00 86.94 298 ARG A C 1
ATOM 2378 O O . ARG A 1 298 ? 1.618 10.343 -9.506 1.00 86.94 298 ARG A O 1
ATOM 2385 N N . ALA A 1 299 ? 0.747 10.260 -7.433 1.00 90.62 299 ALA A N 1
ATOM 2386 C CA . ALA A 1 299 ? 1.985 10.428 -6.676 1.00 90.62 299 ALA A CA 1
ATOM 2387 C C . ALA A 1 299 ? 1.765 10.085 -5.193 1.00 90.62 299 ALA A C 1
ATOM 2389 O O . ALA A 1 299 ? 0.619 10.009 -4.738 1.00 90.62 299 ALA A O 1
ATOM 2390 N N . ILE A 1 300 ? 2.861 9.899 -4.455 1.00 91.94 300 ILE A N 1
ATOM 2391 C CA . ILE A 1 300 ? 2.867 9.634 -3.008 1.00 91.94 300 ILE A CA 1
ATOM 2392 C C . ILE A 1 300 ? 3.707 10.691 -2.290 1.00 91.94 300 ILE A C 1
ATOM 2394 O O . ILE A 1 300 ? 4.879 10.886 -2.615 1.00 91.94 300 ILE A O 1
ATOM 2398 N N . VAL A 1 301 ? 3.126 11.323 -1.277 1.00 92.38 301 VAL A N 1
ATOM 2399 C CA . VAL A 1 301 ? 3.774 12.290 -0.392 1.00 92.38 301 VAL A CA 1
ATOM 2400 C C . VAL A 1 301 ? 3.685 11.772 1.043 1.00 92.38 301 VAL A C 1
ATOM 2402 O O . VAL A 1 301 ? 2.585 11.497 1.525 1.00 92.38 301 VAL A O 1
ATOM 2405 N N . THR A 1 302 ? 4.827 11.618 1.721 1.00 90.00 302 THR A N 1
ATOM 2406 C CA . THR A 1 302 ? 4.875 11.146 3.116 1.00 90.00 302 THR A CA 1
ATOM 2407 C C . THR A 1 302 ? 5.590 12.111 4.063 1.00 90.00 302 THR A C 1
ATOM 2409 O O . THR A 1 302 ? 6.561 12.764 3.676 1.00 90.00 302 THR A O 1
ATOM 2412 N N . LYS A 1 303 ? 5.133 12.183 5.321 1.00 87.00 303 LYS A N 1
ATOM 2413 C CA . LYS A 1 303 ? 5.832 12.918 6.396 1.00 87.00 303 LYS A CA 1
ATOM 2414 C C . LYS A 1 303 ? 7.086 12.182 6.857 1.00 87.00 303 LYS A C 1
ATOM 2416 O O . LYS A 1 303 ? 8.130 12.781 7.068 1.00 87.00 303 LYS A O 1
ATOM 2421 N N . GLU A 1 304 ? 6.983 10.867 6.979 1.00 82.81 304 GLU A N 1
ATOM 2422 C CA . GLU A 1 304 ? 8.041 9.982 7.448 1.00 82.81 304 GLU A CA 1
ATOM 2423 C C . GLU A 1 304 ? 8.466 9.010 6.340 1.00 82.81 304 GLU A C 1
ATOM 2425 O O . GLU A 1 304 ? 7.705 8.690 5.422 1.00 82.81 304 GLU A O 1
ATOM 2430 N N . GLY A 1 305 ? 9.687 8.490 6.462 1.00 75.44 305 GLY A N 1
ATOM 2431 C CA . GLY A 1 305 ? 10.234 7.455 5.585 1.00 75.44 305 GLY A CA 1
ATOM 2432 C C . GLY A 1 305 ? 11.487 7.916 4.851 1.00 75.44 305 GLY A C 1
ATOM 2433 O O . GLY A 1 305 ? 11.676 9.097 4.593 1.00 75.44 305 GLY A O 1
ATOM 2434 N N . SER A 1 306 ? 12.364 6.983 4.503 1.00 74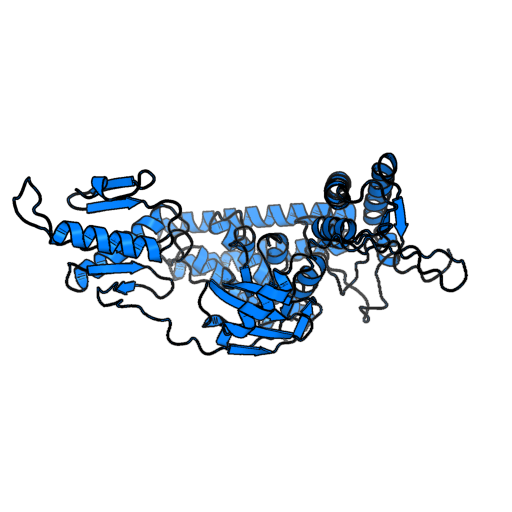.06 306 SER A N 1
ATOM 2435 C CA . SER A 1 306 ? 13.628 7.257 3.815 1.00 74.06 306 SER A CA 1
ATOM 2436 C C . SER A 1 306 ? 13.547 6.934 2.319 1.00 74.06 306 SER A C 1
ATOM 2438 O O . SER A 1 306 ? 12.573 6.364 1.839 1.00 74.06 306 SER A O 1
ATOM 2440 N N . LYS A 1 307 ? 14.616 7.212 1.560 1.00 71.06 307 LYS A N 1
ATOM 2441 C CA . LYS A 1 307 ? 14.735 6.777 0.152 1.00 71.06 307 LYS A CA 1
ATOM 2442 C C . LYS A 1 307 ? 14.633 5.257 -0.045 1.00 71.06 307 LYS A C 1
ATOM 2444 O O . LYS A 1 307 ? 14.434 4.827 -1.183 1.00 71.06 307 LYS A O 1
ATOM 2449 N N . ASN A 1 308 ? 14.781 4.489 1.034 1.00 64.38 308 ASN A N 1
ATOM 2450 C CA . ASN A 1 308 ? 14.721 3.030 1.064 1.00 64.38 308 ASN A CA 1
ATOM 2451 C C . ASN A 1 308 ? 13.520 2.530 1.889 1.00 64.38 308 ASN A C 1
ATOM 2453 O O . ASN A 1 308 ? 13.477 1.359 2.249 1.00 64.38 308 ASN A O 1
ATOM 2457 N N . SER A 1 309 ? 12.557 3.393 2.240 1.00 65.12 309 SER A N 1
ATOM 2458 C CA . SER A 1 309 ? 11.328 2.942 2.897 1.00 65.12 309 SER A CA 1
ATOM 2459 C C . SER A 1 309 ? 10.463 2.122 1.940 1.00 65.12 309 SER A C 1
ATOM 2461 O O . SER A 1 309 ? 10.488 2.327 0.725 1.00 65.12 309 SER A O 1
ATOM 2463 N N . HIS A 1 310 ? 9.607 1.263 2.496 1.00 64.12 310 HIS A N 1
ATOM 2464 C CA . HIS A 1 310 ? 8.604 0.511 1.736 1.00 64.12 310 HIS A CA 1
ATOM 2465 C C . HIS A 1 310 ? 7.769 1.410 0.804 1.00 64.12 310 HIS A C 1
ATOM 2467 O O . HIS A 1 310 ? 7.534 1.053 -0.349 1.00 64.12 310 HIS A O 1
ATOM 2473 N N . SER A 1 311 ? 7.395 2.614 1.258 1.00 67.88 311 SER A N 1
ATOM 2474 C CA . SER A 1 311 ? 6.680 3.609 0.447 1.00 67.88 311 SER A CA 1
ATOM 2475 C C . SER A 1 311 ? 7.487 4.096 -0.764 1.00 67.88 311 SER A C 1
ATOM 2477 O O . SER A 1 311 ? 6.958 4.154 -1.874 1.00 67.88 311 SER A O 1
ATOM 2479 N N . ALA A 1 312 ? 8.773 4.409 -0.576 1.00 71.19 312 ALA A N 1
ATOM 2480 C CA . ALA A 1 312 ? 9.661 4.887 -1.632 1.00 71.19 312 ALA A CA 1
ATOM 2481 C C . ALA A 1 312 ? 9.936 3.802 -2.680 1.00 71.19 312 ALA A C 1
ATOM 2483 O O . ALA A 1 312 ? 9.948 4.070 -3.884 1.00 71.19 312 ALA A O 1
ATOM 2484 N N . LEU A 1 313 ? 10.129 2.568 -2.221 1.00 66.75 313 LEU A N 1
ATOM 2485 C CA . LEU A 1 313 ? 10.379 1.412 -3.071 1.00 66.75 313 LEU A CA 1
ATOM 2486 C C . LEU A 1 313 ? 9.150 1.049 -3.891 1.00 66.75 313 LEU A C 1
ATOM 2488 O O . LEU A 1 313 ? 9.262 0.877 -5.106 1.00 66.75 313 LEU A O 1
ATOM 2492 N N . LEU A 1 314 ? 7.975 1.026 -3.260 1.00 69.00 314 LEU A N 1
ATOM 2493 C CA . LEU A 1 314 ? 6.713 0.847 -3.964 1.00 69.00 314 LEU A CA 1
ATOM 2494 C C . LEU A 1 314 ? 6.515 1.930 -5.022 1.00 69.00 314 LEU A C 1
ATOM 2496 O O . LEU A 1 314 ? 6.195 1.607 -6.160 1.00 69.00 314 LEU A O 1
ATOM 2500 N N . ALA A 1 315 ? 6.713 3.201 -4.669 1.00 74.06 315 ALA A N 1
ATOM 2501 C CA . ALA A 1 315 ? 6.512 4.304 -5.598 1.00 74.06 315 ALA A CA 1
ATOM 2502 C C . ALA A 1 315 ? 7.378 4.151 -6.857 1.00 74.06 315 ALA A C 1
ATOM 2504 O O . ALA A 1 315 ? 6.879 4.292 -7.975 1.00 74.06 315 ALA A O 1
ATOM 2505 N N . ARG A 1 316 ? 8.654 3.773 -6.684 1.00 70.06 316 ARG A N 1
ATOM 2506 C CA . ARG A 1 316 ? 9.565 3.461 -7.797 1.00 70.06 316 ARG A CA 1
ATOM 2507 C C . ARG A 1 316 ? 9.078 2.275 -8.615 1.00 70.06 316 ARG A C 1
ATOM 2509 O O . ARG A 1 316 ? 9.056 2.353 -9.839 1.00 70.06 316 ARG A O 1
ATOM 2516 N N . ALA A 1 317 ? 8.679 1.195 -7.946 1.00 62.56 317 ALA A N 1
ATOM 2517 C CA . ALA A 1 317 ? 8.174 0.000 -8.608 1.00 62.56 317 ALA A CA 1
ATOM 2518 C C . ALA A 1 317 ? 6.891 0.289 -9.395 1.00 62.56 317 ALA A C 1
ATOM 2520 O O . ALA A 1 317 ? 6.713 -0.234 -10.484 1.00 62.56 317 ALA A O 1
ATOM 2521 N N . MET A 1 318 ? 6.015 1.150 -8.877 1.00 68.81 318 MET A N 1
ATOM 2522 C CA . MET A 1 318 ? 4.776 1.574 -9.524 1.00 68.81 318 MET A CA 1
ATOM 2523 C C . MET A 1 318 ? 4.974 2.653 -10.594 1.00 68.81 318 MET A C 1
ATOM 2525 O O . MET A 1 318 ? 4.010 2.977 -11.286 1.00 68.81 318 MET A O 1
ATOM 2529 N N . GLY A 1 319 ? 6.181 3.209 -10.738 1.00 69.00 319 GLY A N 1
ATOM 2530 C CA . GLY A 1 319 ? 6.450 4.317 -11.657 1.00 69.00 319 GLY A CA 1
ATOM 2531 C C . GLY A 1 319 ? 5.717 5.608 -11.284 1.00 69.00 319 GLY A C 1
ATOM 2532 O O . GLY A 1 319 ? 5.485 6.456 -12.143 1.00 69.00 319 GLY A O 1
ATOM 2533 N N . ILE A 1 320 ? 5.322 5.759 -10.018 1.00 82.69 320 ILE A N 1
ATOM 2534 C CA . ILE A 1 320 ? 4.644 6.958 -9.521 1.00 82.69 320 ILE A CA 1
ATOM 2535 C C . ILE A 1 320 ? 5.657 7.864 -8.808 1.00 82.69 320 ILE A C 1
ATOM 2537 O O . ILE A 1 320 ? 6.467 7.373 -8.012 1.00 82.69 320 ILE A O 1
ATOM 2541 N N . PRO A 1 321 ? 5.637 9.183 -9.059 1.00 86.88 321 PRO A N 1
ATOM 2542 C CA . PRO A 1 321 ? 6.496 10.126 -8.358 1.00 86.88 321 PRO A CA 1
ATOM 2543 C C . PRO A 1 321 ? 6.263 10.092 -6.851 1.00 86.88 321 PRO A C 1
ATOM 2545 O O . PRO A 1 321 ? 5.123 9.979 -6.390 1.00 86.88 321 PRO A O 1
ATOM 2548 N N . SER A 1 322 ? 7.334 10.228 -6.070 1.00 91.75 322 SER A N 1
ATOM 2549 C CA . SER A 1 322 ? 7.216 10.254 -4.615 1.00 91.75 322 SER A CA 1
ATOM 2550 C C . SER A 1 322 ? 8.245 11.138 -3.931 1.00 91.75 322 SER A C 1
ATOM 2552 O O . SER A 1 322 ? 9.408 11.189 -4.339 1.00 91.75 322 SER A O 1
ATOM 2554 N N . VAL A 1 323 ? 7.787 11.809 -2.874 1.00 92.94 323 VAL A N 1
ATOM 2555 C CA . VAL A 1 323 ? 8.559 12.697 -2.002 1.00 92.94 323 VAL A CA 1
ATOM 2556 C C . VAL A 1 323 ? 8.235 12.352 -0.544 1.00 92.94 323 VAL A C 1
ATOM 2558 O O . VAL A 1 323 ? 7.074 12.142 -0.208 1.00 92.94 323 VAL A O 1
ATOM 2561 N N . THR A 1 324 ? 9.249 12.285 0.313 1.00 91.81 324 THR A N 1
ATOM 2562 C CA . THR A 1 324 ? 9.112 12.018 1.760 1.00 91.81 324 THR A CA 1
ATOM 2563 C C . THR A 1 324 ? 9.691 13.172 2.589 1.00 91.81 324 THR A C 1
ATOM 2565 O O . THR A 1 324 ? 10.295 14.074 2.011 1.00 91.81 324 THR A O 1
ATOM 2568 N N . HIS A 1 325 ? 9.569 13.146 3.920 1.00 89.62 325 HIS A N 1
ATOM 2569 C CA . HIS A 1 325 ? 10.025 14.216 4.826 1.00 89.62 325 HIS A CA 1
ATOM 2570 C C . HIS A 1 325 ? 9.427 15.583 4.490 1.00 89.62 325 HIS A C 1
ATOM 2572 O O . HIS A 1 325 ? 10.108 16.603 4.495 1.00 89.62 325 HIS A O 1
ATOM 2578 N N . ILE A 1 326 ? 8.144 15.582 4.151 1.00 85.94 326 ILE A N 1
ATOM 2579 C CA . ILE A 1 326 ? 7.373 16.797 3.934 1.00 85.94 326 ILE A CA 1
ATOM 2580 C C . ILE A 1 326 ? 6.671 17.154 5.260 1.00 85.94 326 ILE A C 1
ATOM 2582 O O . ILE A 1 326 ? 5.824 16.396 5.733 1.00 85.94 326 ILE A O 1
ATOM 2586 N N . ASP A 1 327 ? 7.055 18.280 5.867 1.00 71.12 327 ASP A N 1
ATOM 2587 C CA . ASP A 1 327 ? 6.638 18.717 7.216 1.00 71.12 327 ASP A CA 1
ATOM 2588 C C . ASP A 1 327 ? 5.304 19.533 7.221 1.00 71.12 327 ASP A C 1
ATOM 2590 O O . ASP A 1 327 ? 4.668 19.691 6.173 1.00 71.12 327 ASP A O 1
ATOM 2594 N N . PRO A 1 328 ? 4.794 20.020 8.373 1.00 49.41 328 PRO A N 1
ATOM 2595 C CA . PRO A 1 328 ? 3.600 19.540 9.073 1.00 49.41 328 PRO A CA 1
ATOM 2596 C C . PRO A 1 328 ? 2.266 20.168 8.629 1.00 49.41 328 PRO A C 1
ATOM 2598 O O . PRO A 1 328 ? 1.210 19.704 9.064 1.00 49.41 328 PRO A O 1
ATOM 2601 N N . ASP A 1 329 ? 2.262 21.128 7.698 1.00 58.19 329 ASP A N 1
ATOM 2602 C CA . ASP A 1 329 ? 1.020 21.731 7.176 1.00 58.19 329 ASP A CA 1
ATOM 2603 C C . ASP A 1 329 ? 0.177 20.759 6.334 1.00 58.19 329 ASP A C 1
ATOM 2605 O O . ASP A 1 329 ? -0.948 21.073 5.952 1.00 58.19 329 ASP A O 1
ATOM 2609 N N . MET A 1 330 ? 0.691 19.551 6.090 1.00 58.41 330 MET A N 1
ATOM 2610 C CA . MET A 1 330 ? 0.007 18.458 5.401 1.00 58.41 330 MET A CA 1
ATOM 2611 C C . MET A 1 330 ? -1.339 18.084 6.026 1.00 58.41 330 MET A C 1
ATOM 2613 O O . MET A 1 330 ? -2.258 17.762 5.279 1.00 58.41 330 MET A O 1
ATOM 2617 N N . ASP A 1 331 ? -1.492 18.160 7.354 1.00 58.84 331 ASP A N 1
ATOM 2618 C CA . ASP A 1 331 ? -2.764 17.805 8.013 1.00 58.84 331 ASP A CA 1
ATOM 2619 C C . ASP A 1 331 ? -3.862 18.848 7.765 1.00 58.84 331 ASP A C 1
ATOM 2621 O O . ASP A 1 331 ? -5.049 18.523 7.816 1.00 58.84 331 ASP A O 1
ATOM 2625 N N . ASN A 1 332 ? -3.462 20.084 7.455 1.00 67.94 332 ASN A N 1
ATOM 2626 C CA . ASN A 1 332 ? -4.354 21.210 7.191 1.00 67.94 332 ASN A CA 1
ATOM 2627 C C . ASN A 1 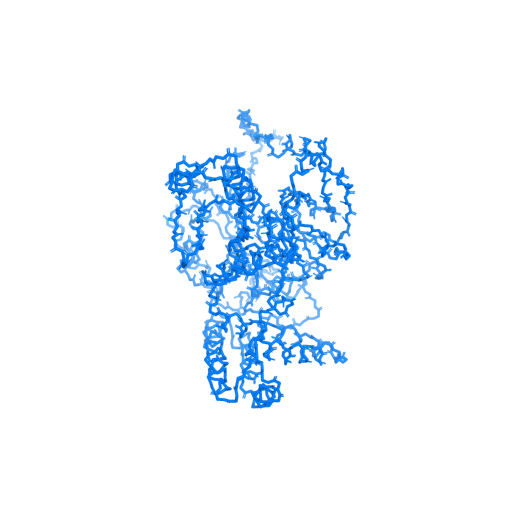332 ? -4.670 21.375 5.700 1.00 67.94 332 ASN A C 1
ATOM 2629 O O . ASN A 1 332 ? -5.425 22.277 5.329 1.00 67.94 332 ASN A O 1
ATOM 2633 N N . ILE A 1 333 ? -4.104 20.535 4.825 1.00 74.19 333 ILE A N 1
ATOM 2634 C CA . ILE A 1 333 ? -4.434 20.578 3.402 1.00 74.19 333 ILE A CA 1
ATOM 2635 C C . ILE A 1 333 ? -5.798 19.912 3.200 1.00 74.19 333 ILE A C 1
ATOM 2637 O O . ILE A 1 333 ? -5.940 18.717 3.472 1.00 74.19 333 ILE A O 1
ATOM 2641 N N . PRO A 1 334 ? -6.796 20.641 2.678 1.00 73.25 334 PRO A N 1
ATOM 2642 C CA . PRO A 1 334 ? -8.106 20.093 2.386 1.00 73.25 334 PRO A CA 1
ATOM 2643 C C . PRO A 1 334 ? -8.038 18.934 1.393 1.00 73.25 334 PRO A C 1
ATOM 2645 O O . PRO A 1 334 ? -7.333 18.992 0.378 1.00 73.25 334 PRO A O 1
ATOM 2648 N N . GLU A 1 335 ? -8.850 17.917 1.665 1.00 80.00 335 GLU A N 1
ATOM 2649 C CA . GLU A 1 335 ? -9.152 16.837 0.731 1.00 80.00 335 GLU A CA 1
ATOM 2650 C C . GLU A 1 335 ? -9.550 17.418 -0.639 1.00 80.00 335 GLU A C 1
ATOM 2652 O O . GLU A 1 335 ? -10.296 18.396 -0.743 1.00 80.00 335 GLU A O 1
ATOM 2657 N N . GLY A 1 336 ? -9.020 16.846 -1.718 1.00 82.06 336 GLY A N 1
ATOM 2658 C CA . GLY A 1 336 ? -9.312 17.286 -3.079 1.00 82.06 336 GLY A CA 1
ATOM 2659 C C . GLY A 1 336 ? -8.523 18.507 -3.575 1.00 82.06 336 GLY A C 1
ATOM 2660 O O . GLY A 1 336 ? -8.685 18.873 -4.745 1.00 82.06 336 GLY A O 1
ATOM 2661 N N . ALA A 1 337 ? -7.667 19.130 -2.753 1.00 83.88 337 ALA A N 1
ATOM 2662 C CA . ALA A 1 337 ? -6.846 20.272 -3.164 1.00 83.88 337 ALA A CA 1
ATOM 2663 C C . ALA A 1 337 ? -5.953 19.935 -4.370 1.00 83.88 337 ALA A C 1
ATOM 2665 O O . ALA A 1 337 ? -5.379 18.853 -4.462 1.00 83.88 337 ALA A O 1
ATOM 2666 N N . ASN A 1 338 ? -5.811 20.874 -5.307 1.00 84.69 338 ASN A N 1
ATOM 2667 C CA . ASN A 1 338 ? -4.934 20.688 -6.463 1.00 84.69 338 ASN A CA 1
ATOM 2668 C C . ASN A 1 338 ? -3.471 20.687 -6.021 1.00 84.69 338 ASN A C 1
ATOM 2670 O O . ASN A 1 338 ? -3.032 21.624 -5.349 1.00 84.69 338 ASN A O 1
ATOM 2674 N N . VAL A 1 339 ? -2.710 19.691 -6.466 1.00 89.56 339 VAL A N 1
ATOM 2675 C CA . VAL A 1 339 ? -1.307 19.543 -6.088 1.00 89.56 339 VAL A CA 1
ATOM 2676 C C . VAL A 1 339 ? -0.449 19.041 -7.241 1.00 89.56 339 VAL A C 1
ATOM 2678 O O . VAL A 1 339 ? -0.885 18.252 -8.083 1.00 89.56 339 VAL A O 1
ATOM 2681 N N . ILE A 1 340 ? 0.785 19.533 -7.279 1.00 88.44 340 ILE A N 1
ATOM 2682 C CA . ILE A 1 340 ? 1.847 19.064 -8.160 1.00 88.44 340 ILE A CA 1
ATOM 2683 C C . ILE A 1 340 ? 2.938 18.456 -7.295 1.00 88.44 340 ILE A C 1
ATOM 2685 O O . ILE A 1 340 ? 3.392 19.085 -6.343 1.00 88.44 340 ILE A O 1
ATOM 2689 N N . VAL A 1 341 ? 3.394 17.268 -7.666 1.00 90.81 341 VAL A N 1
ATOM 2690 C CA . VAL A 1 341 ? 4.530 16.596 -7.038 1.00 90.81 341 VAL A CA 1
ATOM 2691 C C . VAL A 1 341 ? 5.618 16.428 -8.082 1.00 90.81 341 VAL A C 1
ATOM 2693 O O . VAL A 1 341 ? 5.383 15.827 -9.130 1.00 90.81 341 VAL A O 1
ATOM 2696 N N . ASN A 1 342 ? 6.807 16.951 -7.800 1.00 87.38 342 ASN A N 1
ATOM 2697 C CA . ASN A 1 342 ? 8.014 16.712 -8.577 1.00 87.38 342 ASN A CA 1
ATOM 2698 C C . ASN A 1 342 ? 8.937 15.786 -7.784 1.00 87.38 342 ASN A C 1
ATOM 2700 O O . ASN A 1 342 ? 9.717 16.225 -6.939 1.00 87.38 342 ASN A O 1
ATOM 2704 N N . GLY A 1 343 ? 8.847 14.497 -8.089 1.00 85.88 343 GLY A N 1
ATOM 2705 C CA . GLY A 1 343 ? 9.667 13.459 -7.486 1.00 85.88 343 GLY A CA 1
ATOM 2706 C C . GLY A 1 343 ? 11.132 13.480 -7.931 1.00 85.88 343 GLY A C 1
ATOM 2707 O O . GLY A 1 343 ? 11.954 12.819 -7.308 1.00 85.88 343 GLY A O 1
ATOM 2708 N N . ASN A 1 344 ? 11.489 14.256 -8.965 1.00 80.38 344 ASN A N 1
ATOM 2709 C CA . ASN A 1 344 ? 12.891 14.458 -9.353 1.00 80.38 344 ASN A CA 1
ATOM 2710 C C . ASN A 1 344 ? 13.595 15.450 -8.421 1.00 80.38 344 ASN A C 1
ATOM 2712 O O . ASN A 1 344 ? 14.745 15.244 -8.054 1.00 80.38 344 ASN A O 1
ATOM 2716 N N . THR A 1 345 ? 12.902 16.532 -8.053 1.00 85.62 345 THR A N 1
ATOM 2717 C CA . THR A 1 345 ? 13.482 17.624 -7.254 1.00 85.62 345 THR A CA 1
ATOM 2718 C C . THR A 1 345 ? 13.070 17.581 -5.786 1.00 85.62 345 THR A C 1
ATOM 2720 O O . THR A 1 345 ? 13.603 18.349 -5.001 1.00 85.62 345 THR A O 1
ATOM 2723 N N . GLY A 1 346 ? 12.095 16.747 -5.412 1.00 88.69 346 GLY A N 1
ATOM 2724 C CA . GLY A 1 346 ? 11.549 16.708 -4.051 1.00 88.69 346 GLY A CA 1
ATOM 2725 C C . GLY A 1 346 ? 10.545 17.826 -3.749 1.00 88.69 346 GLY A C 1
ATOM 2726 O O . GLY A 1 346 ? 10.252 18.091 -2.590 1.00 88.69 346 GLY A O 1
ATOM 2727 N N . LYS A 1 347 ? 10.014 18.506 -4.774 1.00 91.19 347 LYS A N 1
ATOM 2728 C CA . LYS A 1 347 ? 9.162 19.694 -4.601 1.00 91.19 347 LYS A CA 1
ATOM 2729 C C . LYS A 1 347 ? 7.680 19.345 -4.695 1.00 91.19 347 LYS A C 1
ATOM 2731 O O . LYS A 1 347 ? 7.260 18.701 -5.658 1.00 91.19 347 LYS A O 1
ATOM 2736 N N . VAL A 1 348 ? 6.878 19.829 -3.752 1.00 91.69 348 VAL A N 1
ATOM 2737 C CA . VAL A 1 348 ? 5.419 19.667 -3.712 1.00 91.69 348 VAL A CA 1
ATOM 2738 C C . VAL A 1 348 ? 4.765 21.048 -3.718 1.00 91.69 348 VAL A C 1
ATOM 2740 O O . VAL A 1 348 ? 5.089 21.900 -2.897 1.00 91.69 348 VAL A O 1
ATOM 2743 N N . ILE A 1 349 ? 3.858 21.298 -4.662 1.00 89.12 349 ILE A N 1
ATOM 2744 C CA . ILE A 1 349 ? 3.186 22.594 -4.835 1.00 89.12 349 ILE A CA 1
ATOM 2745 C C . ILE A 1 349 ? 1.681 22.395 -4.704 1.00 89.12 349 ILE A C 1
ATOM 2747 O O . ILE A 1 349 ? 1.055 21.815 -5.592 1.00 89.12 349 ILE A O 1
ATOM 2751 N N . ILE A 1 350 ? 1.096 22.915 -3.631 1.00 87.75 350 ILE A N 1
ATOM 2752 C CA . ILE A 1 350 ? -0.344 22.873 -3.359 1.00 87.75 350 ILE A CA 1
ATOM 2753 C C . ILE A 1 350 ? -0.955 24.210 -3.779 1.00 87.75 350 ILE A C 1
ATOM 2755 O O . ILE A 1 350 ? -0.335 25.267 -3.639 1.00 87.75 350 ILE A O 1
ATOM 2759 N N . TYR A 1 351 ? -2.173 24.166 -4.315 1.00 85.25 351 TYR A N 1
ATOM 2760 C CA . TYR A 1 351 ? -2.848 25.320 -4.918 1.00 85.25 351 TYR A CA 1
ATOM 2761 C C . TYR A 1 351 ? -2.006 26.012 -5.997 1.00 85.25 351 TYR A C 1
ATOM 2763 O O . TYR A 1 351 ? -1.795 27.228 -5.951 1.00 85.25 351 TYR A O 1
ATOM 2771 N N . PRO A 1 352 ? -1.501 25.261 -6.992 1.00 81.38 352 PRO A N 1
ATOM 2772 C CA . PRO A 1 352 ? -0.708 25.858 -8.050 1.00 81.38 352 PRO A CA 1
ATOM 2773 C C . PRO A 1 352 ? -1.499 26.925 -8.807 1.00 81.38 352 PRO A C 1
ATOM 2775 O O . PRO A 1 352 ? -2.665 26.736 -9.167 1.00 81.38 352 PRO A O 1
ATOM 2778 N N . GLY A 1 353 ? -0.843 28.054 -9.078 1.00 76.94 353 GLY A N 1
ATOM 2779 C CA . GLY A 1 353 ? -1.452 29.148 -9.827 1.00 76.94 353 GLY A CA 1
ATOM 2780 C C . GLY A 1 353 ? -1.914 28.717 -11.225 1.00 76.94 353 GLY A C 1
ATOM 2781 O O . GLY A 1 353 ? -1.332 27.831 -11.853 1.00 76.94 353 GLY A O 1
ATOM 2782 N N . LYS A 1 354 ? -2.937 29.395 -11.762 1.00 74.38 354 LYS A N 1
ATOM 2783 C CA . LYS A 1 354 ? -3.522 29.082 -13.082 1.00 74.38 354 LYS A CA 1
ATOM 2784 C C . LYS A 1 354 ? -2.485 29.024 -14.212 1.00 74.38 354 LYS A C 1
ATOM 2786 O O . LYS A 1 354 ? -2.597 28.162 -15.073 1.00 74.38 354 LYS A O 1
ATOM 2791 N N . LYS A 1 355 ? -1.466 29.894 -14.184 1.00 74.38 355 LYS A N 1
ATOM 2792 C CA . LYS A 1 355 ? -0.368 29.913 -15.168 1.00 74.38 355 LYS A CA 1
ATOM 2793 C C . LYS A 1 355 ? 0.477 28.636 -15.103 1.00 74.38 355 LYS A C 1
ATOM 2795 O O . LYS A 1 355 ? 0.755 28.034 -16.130 1.00 74.38 355 LYS A O 1
ATOM 2800 N N . LEU A 1 356 ? 0.821 28.185 -13.896 1.00 74.88 356 LEU A N 1
ATOM 2801 C CA . LEU A 1 356 ? 1.584 26.953 -13.687 1.00 74.88 356 LEU A CA 1
ATOM 2802 C C . LEU A 1 356 ? 0.769 25.716 -14.087 1.00 74.88 356 LEU A C 1
ATOM 2804 O O . LEU A 1 356 ? 1.295 24.830 -14.751 1.00 74.88 356 LEU A O 1
ATOM 2808 N N . LEU A 1 357 ? -0.526 25.684 -13.753 1.00 69.81 357 LEU A N 1
ATOM 2809 C CA . LEU A 1 357 ? -1.442 24.629 -14.193 1.00 69.81 357 LEU A CA 1
ATOM 2810 C C . LEU A 1 357 ? -1.619 24.598 -15.710 1.00 69.81 357 LEU A C 1
ATOM 2812 O O . LEU A 1 357 ? -1.670 23.516 -16.279 1.00 69.81 357 LEU A O 1
ATOM 2816 N N . ALA A 1 358 ? -1.726 25.757 -16.361 1.00 67.81 358 ALA A N 1
ATOM 2817 C CA . ALA A 1 358 ? -1.823 25.849 -17.814 1.00 67.81 358 ALA A CA 1
ATOM 2818 C C . ALA A 1 358 ? -0.536 25.358 -18.483 1.00 67.81 358 ALA A C 1
ATOM 2820 O O . ALA A 1 358 ? -0.616 24.569 -19.415 1.00 67.81 358 ALA A O 1
ATOM 2821 N N . ASN A 1 359 ? 0.633 25.731 -17.954 1.00 69.75 359 ASN A N 1
ATOM 2822 C CA . ASN A 1 359 ? 1.923 25.251 -18.445 1.00 69.75 359 ASN A CA 1
ATOM 2823 C C . ASN A 1 359 ? 2.084 23.740 -18.234 1.00 69.75 359 ASN A C 1
ATOM 2825 O O . ASN A 1 359 ? 2.478 23.035 -19.152 1.00 69.75 359 ASN A O 1
ATOM 2829 N N . LEU A 1 360 ? 1.733 23.216 -17.057 1.00 65.50 360 LEU A N 1
ATOM 2830 C CA . LEU A 1 360 ? 1.809 21.779 -16.786 1.00 65.50 360 LEU A CA 1
ATOM 2831 C C . LEU A 1 360 ? 0.799 20.979 -17.584 1.00 65.50 360 LEU A C 1
ATOM 2833 O O . LEU A 1 360 ? 1.152 19.924 -18.086 1.00 65.50 360 LEU A O 1
ATOM 2837 N N . LYS A 1 361 ? -0.431 21.470 -17.747 1.00 62.84 361 LYS A N 1
ATOM 2838 C CA . LYS A 1 361 ? -1.373 20.867 -18.688 1.00 62.84 361 LYS A CA 1
ATOM 2839 C C . LYS A 1 361 ? -0.802 20.946 -20.096 1.00 62.84 361 LYS A C 1
ATOM 2841 O O . LYS A 1 361 ? -0.737 19.922 -20.728 1.00 62.84 361 LYS A O 1
ATOM 2846 N N . ALA A 1 362 ? -0.244 22.057 -20.558 1.00 59.22 362 ALA A N 1
ATOM 2847 C CA . ALA A 1 362 ? 0.405 22.100 -21.868 1.00 59.22 362 ALA A CA 1
ATOM 2848 C C . ALA A 1 362 ? 1.589 21.117 -22.003 1.00 59.22 362 ALA A C 1
ATOM 2850 O O . ALA A 1 362 ? 1.853 20.654 -23.103 1.00 59.22 362 ALA A O 1
ATOM 2851 N N . VAL A 1 363 ? 2.282 20.754 -20.917 1.00 58.16 363 VAL A N 1
ATOM 2852 C CA . VAL A 1 363 ? 3.342 19.726 -20.930 1.00 58.16 363 VAL A CA 1
ATOM 2853 C C . VAL A 1 363 ? 2.782 18.295 -20.838 1.00 58.16 363 VAL A C 1
ATOM 2855 O O . VAL A 1 363 ? 3.280 17.414 -21.524 1.00 58.16 363 VAL A O 1
ATOM 2858 N N . ILE A 1 364 ? 1.747 18.054 -20.024 1.00 52.47 364 ILE A N 1
ATOM 2859 C CA . ILE A 1 364 ? 1.145 16.729 -19.744 1.00 52.47 364 ILE A CA 1
ATOM 2860 C C . ILE A 1 364 ? 0.055 16.353 -20.767 1.00 52.47 364 ILE A C 1
ATOM 2862 O O . ILE A 1 364 ? -0.154 15.185 -21.070 1.00 52.47 364 ILE A O 1
ATOM 2866 N N . SER A 1 365 ? -0.688 17.354 -21.234 1.00 43.31 365 SER A N 1
ATOM 2867 C CA . SER A 1 365 ? -1.779 17.323 -22.213 1.00 43.31 365 SER A CA 1
ATOM 2868 C C . SER A 1 365 ? -1.364 17.862 -23.571 1.00 43.31 365 SER A C 1
ATOM 2870 O O . SER A 1 365 ? -2.214 17.908 -24.459 1.00 43.31 365 SER A O 1
ATOM 2872 N N . LYS A 1 366 ? -0.090 18.228 -23.777 1.00 39.38 366 LYS A N 1
ATOM 2873 C CA . LYS A 1 366 ? 0.491 17.872 -25.066 1.00 39.38 366 LYS A CA 1
ATOM 2874 C C . LYS A 1 366 ? 0.222 16.371 -25.156 1.00 39.38 366 LYS A C 1
ATOM 2876 O O . LYS A 1 366 ? 0.747 15.636 -24.316 1.00 39.38 366 LYS A O 1
ATOM 2881 N N . PRO A 1 367 ? -0.622 15.899 -26.095 1.00 37.88 367 PRO A N 1
ATOM 2882 C CA . PRO A 1 367 ? -0.443 14.520 -26.493 1.00 37.88 367 PRO A CA 1
ATOM 2883 C C . PRO A 1 367 ? 1.062 14.402 -26.751 1.00 37.88 367 PRO A C 1
ATOM 2885 O O . PRO A 1 367 ? 1.665 15.365 -27.244 1.00 37.88 367 PRO A O 1
ATOM 2888 N N . VAL A 1 368 ? 1.689 13.281 -26.392 1.00 43.31 368 VAL A N 1
ATOM 2889 C CA . VAL A 1 368 ? 2.840 12.863 -27.201 1.00 43.31 368 VAL A CA 1
ATOM 2890 C C . VAL A 1 368 ? 2.356 13.089 -28.620 1.00 43.31 368 VAL A C 1
ATOM 2892 O O . VAL A 1 368 ? 1.298 12.563 -28.960 1.00 43.31 368 VAL A O 1
ATOM 2895 N N . SER A 1 369 ? 2.922 14.102 -29.268 1.00 35.84 369 SER A N 1
ATOM 2896 C CA . SER A 1 369 ? 2.237 14.874 -30.295 1.00 35.84 369 SER A CA 1
ATOM 2897 C C . SER A 1 369 ? 1.551 13.913 -31.256 1.00 35.84 369 SER A C 1
ATOM 2899 O O . SER A 1 369 ? 2.117 12.893 -31.614 1.00 35.84 369 SER A O 1
ATOM 2901 N N . ASN A 1 370 ? 0.321 14.206 -31.673 1.00 34.38 370 ASN A N 1
ATOM 2902 C CA . ASN A 1 370 ? -0.248 13.523 -32.837 1.00 34.38 370 ASN A CA 1
ATOM 2903 C C . ASN A 1 370 ? 0.483 13.924 -34.134 1.00 34.38 370 ASN A C 1
ATOM 2905 O O . ASN A 1 370 ? 0.118 13.450 -35.209 1.00 34.38 370 ASN A O 1
ATOM 2909 N N . GLU A 1 371 ? 1.550 14.733 -34.063 1.00 35.44 371 GLU A N 1
ATOM 2910 C CA . GLU A 1 371 ? 2.688 14.463 -34.936 1.00 35.44 371 GLU A CA 1
ATOM 2911 C C . GLU A 1 371 ? 3.075 13.027 -34.635 1.00 35.44 371 GLU A C 1
ATOM 2913 O O . GLU A 1 371 ? 3.789 12.822 -33.655 1.00 35.44 371 GLU A O 1
ATOM 2918 N N . LYS A 1 372 ? 2.570 12.052 -35.427 1.00 34.06 372 LYS A N 1
ATOM 2919 C CA . LYS A 1 372 ? 3.169 10.712 -35.562 1.00 34.06 372 LYS A CA 1
ATOM 2920 C C . LYS A 1 372 ? 4.622 10.928 -35.187 1.00 34.06 372 LYS A C 1
ATOM 2922 O O . LYS A 1 372 ? 5.214 11.697 -35.951 1.00 34.06 372 LYS A O 1
ATOM 2927 N N . PRO A 1 373 ? 5.144 10.461 -34.025 1.00 40.06 373 PRO A N 1
ATOM 2928 C CA . PRO A 1 373 ? 6.539 10.715 -33.699 1.00 40.06 373 PRO A CA 1
ATOM 2929 C C . PRO A 1 373 ? 7.216 10.261 -34.958 1.00 40.06 373 PRO A C 1
ATOM 2931 O O . PRO A 1 373 ? 6.984 9.100 -35.303 1.00 40.06 373 PRO A O 1
ATOM 2934 N N . THR A 1 374 ? 7.764 11.208 -35.745 1.00 41.47 374 THR A N 1
ATOM 2935 C CA . THR A 1 374 ? 8.224 10.936 -37.116 1.00 41.47 374 THR A CA 1
ATOM 2936 C C . THR A 1 374 ? 8.985 9.674 -36.914 1.00 41.47 374 THR A C 1
ATOM 2938 O O . THR A 1 374 ? 9.895 9.809 -36.118 1.00 41.47 374 THR A O 1
ATOM 2941 N N . ILE A 1 375 ? 8.512 8.485 -37.340 1.00 44.41 375 ILE A N 1
ATOM 2942 C CA . ILE A 1 375 ? 8.980 7.249 -36.694 1.00 44.41 375 ILE A CA 1
ATOM 2943 C C . ILE A 1 375 ? 10.466 7.330 -36.899 1.00 44.41 375 ILE A C 1
ATOM 2945 O O . ILE A 1 375 ? 10.921 7.230 -38.040 1.00 44.41 375 ILE A O 1
ATOM 2949 N N . ILE A 1 376 ? 11.203 7.669 -35.837 1.00 46.56 376 ILE A N 1
ATOM 2950 C CA . ILE A 1 376 ? 12.598 8.004 -35.989 1.00 46.56 376 ILE A CA 1
ATOM 2951 C C . ILE A 1 376 ? 13.184 6.611 -35.881 1.00 46.56 376 ILE A C 1
ATOM 2953 O O . ILE A 1 376 ? 13.880 6.276 -34.936 1.00 46.56 376 ILE A O 1
ATOM 2957 N N . ARG A 1 377 ? 12.922 5.794 -36.910 1.00 46.56 377 ARG A N 1
ATOM 2958 C CA . ARG A 1 377 ? 13.836 4.793 -37.425 1.00 46.56 377 ARG A CA 1
ATOM 2959 C C . ARG A 1 377 ? 15.068 5.548 -37.918 1.00 46.56 377 ARG A C 1
ATOM 2961 O O . ARG A 1 377 ? 15.507 5.386 -39.049 1.00 46.56 377 ARG A O 1
ATOM 2968 N N . ARG A 1 378 ? 15.670 6.385 -37.072 1.00 47.06 378 ARG A N 1
ATOM 2969 C CA . ARG A 1 378 ? 17.096 6.567 -37.161 1.00 47.06 378 ARG A CA 1
ATOM 2970 C C . ARG A 1 378 ? 17.629 5.259 -36.606 1.00 47.06 378 ARG A C 1
ATOM 2972 O O . ARG A 1 378 ? 17.891 5.132 -35.418 1.00 47.06 378 ARG A O 1
ATOM 2979 N N . LYS A 1 379 ? 17.853 4.311 -37.516 1.00 46.38 379 LYS A N 1
ATOM 2980 C CA . LYS A 1 379 ? 19.163 3.670 -37.511 1.00 46.38 379 LYS A CA 1
ATOM 2981 C C . LYS A 1 379 ? 20.145 4.840 -37.563 1.00 46.38 379 LYS A C 1
ATOM 2983 O O . LYS A 1 379 ? 20.385 5.380 -38.639 1.00 46.38 379 LYS A O 1
ATOM 2988 N N . ILE A 1 380 ? 20.544 5.360 -36.398 1.00 49.00 380 ILE A N 1
ATOM 2989 C CA . ILE A 1 380 ? 21.610 6.354 -36.325 1.00 49.00 380 ILE A CA 1
ATOM 2990 C C . ILE A 1 380 ? 22.832 5.562 -36.747 1.00 49.00 380 ILE A C 1
ATOM 2992 O O . ILE A 1 380 ? 23.387 4.797 -35.970 1.00 49.00 380 ILE A O 1
ATOM 2996 N N . SER A 1 381 ? 23.135 5.662 -38.031 1.00 48.75 381 SER A N 1
ATOM 2997 C CA . SER A 1 381 ? 24.334 5.120 -38.617 1.00 48.75 381 SER A CA 1
ATOM 2998 C C . SER A 1 381 ? 25.310 6.277 -38.675 1.00 48.75 381 SER A C 1
ATOM 3000 O O . SER A 1 381 ? 25.361 7.020 -39.650 1.00 48.75 381 SER A O 1
ATOM 3002 N N . ILE A 1 382 ? 25.997 6.498 -37.561 1.00 50.06 382 ILE A N 1
ATOM 3003 C CA . ILE A 1 382 ? 27.314 7.110 -37.631 1.00 50.06 382 ILE A CA 1
ATOM 3004 C C . ILE A 1 382 ? 28.185 5.895 -37.993 1.00 50.06 382 ILE A C 1
ATOM 3006 O O . ILE A 1 382 ? 28.286 4.969 -37.198 1.00 50.06 382 ILE A O 1
ATOM 3010 N N . ASP A 1 383 ? 28.617 5.814 -39.256 1.00 51.00 383 ASP A N 1
ATOM 3011 C CA . ASP A 1 383 ? 29.579 4.820 -39.785 1.00 51.00 383 ASP A CA 1
ATOM 3012 C C . ASP A 1 383 ? 29.083 3.425 -40.253 1.00 51.00 383 ASP A C 1
ATOM 3014 O O . ASP A 1 383 ? 29.810 2.443 -40.172 1.00 51.00 383 ASP A O 1
ATOM 3018 N N . ARG A 1 384 ? 27.889 3.305 -40.859 1.00 55.50 384 ARG A N 1
ATOM 3019 C CA . ARG A 1 384 ? 27.320 2.051 -41.447 1.00 55.50 384 ARG A CA 1
ATOM 3020 C C . ARG A 1 384 ? 26.892 0.955 -40.459 1.00 55.50 384 ARG A C 1
ATOM 3022 O O . ARG A 1 384 ? 26.306 -0.036 -40.896 1.00 55.50 384 ARG A O 1
ATOM 3029 N N . GLU A 1 385 ? 27.039 1.149 -39.152 1.00 60.97 385 GLU A N 1
ATOM 3030 C CA . GLU A 1 385 ? 26.465 0.235 -38.154 1.00 60.97 385 GLU A CA 1
ATOM 3031 C C . GLU A 1 385 ? 25.009 0.592 -37.812 1.00 60.97 385 GLU A C 1
ATOM 3033 O O . GLU A 1 385 ? 24.622 1.763 -37.759 1.00 60.97 385 GLU A O 1
ATOM 3038 N N . SER A 1 386 ? 24.162 -0.425 -37.613 1.00 65.94 386 SER A N 1
ATOM 3039 C CA . SER A 1 386 ? 22.770 -0.242 -37.191 1.00 65.94 386 SER A CA 1
ATOM 3040 C C . SER A 1 386 ? 22.621 -0.478 -35.692 1.00 65.94 386 SER A C 1
ATOM 3042 O O . SER A 1 386 ? 22.757 -1.611 -35.234 1.00 65.94 386 SER A O 1
ATOM 3044 N N . VAL A 1 387 ? 22.267 0.566 -34.946 1.00 74.44 387 VAL A N 1
ATOM 3045 C CA . VAL A 1 387 ? 21.974 0.477 -33.509 1.00 74.44 387 VAL A CA 1
ATOM 3046 C C . VAL A 1 387 ? 20.474 0.266 -33.290 1.00 74.44 387 VAL A C 1
ATOM 3048 O O . VAL A 1 387 ? 19.659 0.930 -33.930 1.00 74.44 387 VAL A O 1
ATOM 3051 N N . THR A 1 388 ? 20.106 -0.649 -32.388 1.00 80.88 388 THR A N 1
ATOM 3052 C CA . THR A 1 388 ? 18.712 -0.850 -31.951 1.00 80.88 388 THR A CA 1
ATOM 3053 C C . THR A 1 388 ? 18.398 -0.009 -30.719 1.00 80.88 388 THR A C 1
ATOM 3055 O O . THR A 1 388 ? 19.146 -0.057 -29.738 1.00 80.88 388 THR A O 1
ATOM 3058 N N . VAL A 1 389 ? 17.257 0.673 -30.714 1.00 84.56 389 VAL A N 1
ATOM 3059 C CA . VAL A 1 389 ? 16.752 1.431 -29.566 1.00 84.56 389 VAL A CA 1
ATOM 3060 C C . VAL A 1 389 ? 15.653 0.628 -28.876 1.00 84.56 389 VAL A C 1
ATOM 3062 O O . VAL A 1 389 ? 14.496 0.593 -29.298 1.00 84.56 389 VAL A O 1
ATOM 3065 N N . ASN A 1 390 ? 16.028 -0.027 -27.780 1.00 89.31 390 ASN A N 1
ATOM 3066 C CA . ASN A 1 390 ? 15.121 -0.851 -26.992 1.00 89.31 390 ASN A CA 1
ATOM 3067 C C . ASN A 1 390 ? 14.598 -0.103 -25.757 1.00 89.31 390 ASN A C 1
ATOM 3069 O O . ASN A 1 390 ? 15.306 0.697 -25.150 1.00 89.31 390 ASN A O 1
ATOM 3073 N N . ALA A 1 391 ? 13.369 -0.407 -25.345 1.00 88.19 391 ALA A N 1
ATOM 3074 C CA . ALA A 1 391 ? 12.736 0.196 -24.179 1.00 88.19 391 ALA A CA 1
ATOM 3075 C C . ALA A 1 391 ? 13.009 -0.580 -22.882 1.00 88.19 391 ALA A C 1
ATOM 3077 O O . ALA A 1 391 ? 13.109 -1.811 -22.878 1.00 88.19 391 ALA A O 1
ATOM 3078 N N . ASN A 1 392 ? 13.037 0.157 -21.772 1.00 86.88 392 ASN A N 1
ATOM 3079 C CA . ASN A 1 392 ? 13.000 -0.393 -20.421 1.00 86.88 392 ASN A CA 1
ATOM 3080 C C . ASN A 1 392 ? 11.571 -0.266 -19.885 1.00 86.88 392 ASN A C 1
ATOM 3082 O O . ASN A 1 392 ? 11.036 0.840 -19.857 1.00 86.88 392 ASN A O 1
ATOM 3086 N N . ILE A 1 393 ? 10.966 -1.368 -19.444 1.00 87.44 393 ILE A N 1
ATOM 3087 C CA . ILE A 1 393 ? 9.571 -1.399 -18.978 1.00 87.44 393 ILE A CA 1
ATOM 3088 C C . ILE A 1 393 ? 9.456 -2.113 -17.625 1.00 87.44 393 ILE A C 1
ATOM 3090 O O . ILE A 1 393 ? 10.287 -2.960 -17.288 1.00 87.44 393 ILE A O 1
ATOM 3094 N N . ALA A 1 394 ? 8.415 -1.792 -16.858 1.00 81.19 394 ALA A N 1
ATOM 3095 C CA . ALA A 1 394 ? 8.007 -2.525 -15.654 1.00 81.19 394 ALA A CA 1
ATOM 3096 C C . ALA A 1 394 ? 6.495 -2.841 -15.648 1.00 81.19 394 ALA A C 1
ATOM 3098 O O . ALA A 1 394 ? 6.046 -3.768 -14.971 1.00 81.19 394 ALA A O 1
ATOM 3099 N N . SER A 1 395 ? 5.712 -2.138 -16.472 1.00 80.50 395 SER A N 1
ATOM 3100 C CA . SER A 1 395 ? 4.253 -2.212 -16.484 1.00 80.50 395 SER A CA 1
ATOM 3101 C C . SER A 1 395 ? 3.646 -2.295 -17.899 1.00 80.50 395 SER A C 1
ATOM 3103 O O . SER A 1 395 ? 4.311 -1.967 -18.887 1.00 80.50 395 SER A O 1
ATOM 3105 N N . PRO A 1 396 ? 2.356 -2.680 -18.026 1.00 81.50 396 PRO A N 1
ATOM 3106 C CA . PRO A 1 396 ? 1.626 -2.582 -19.294 1.00 81.50 396 PRO A CA 1
ATOM 3107 C C . PRO A 1 396 ? 1.577 -1.152 -19.858 1.00 81.50 396 PRO A C 1
ATOM 3109 O O . PRO A 1 396 ? 1.529 -0.955 -21.069 1.00 81.50 396 PRO A O 1
ATOM 3112 N N . GLU A 1 397 ? 1.556 -0.143 -18.985 1.00 77.06 397 GLU A N 1
ATOM 3113 C CA . GLU A 1 397 ? 1.546 1.269 -19.370 1.00 77.06 397 GLU A CA 1
ATOM 3114 C C . GLU A 1 397 ? 2.865 1.677 -20.046 1.00 77.06 397 GLU A C 1
ATOM 3116 O O . GLU A 1 397 ? 2.845 2.348 -21.084 1.00 77.06 397 GLU A O 1
ATOM 3121 N N . ASP A 1 398 ? 3.997 1.212 -19.511 1.00 79.75 398 ASP A N 1
ATOM 3122 C CA . ASP A 1 398 ? 5.320 1.443 -20.100 1.00 79.75 398 ASP A CA 1
ATOM 3123 C C . ASP A 1 398 ? 5.429 0.775 -21.472 1.00 79.75 398 ASP A C 1
ATOM 3125 O O . ASP A 1 398 ? 5.921 1.388 -22.414 1.00 79.75 398 ASP A O 1
ATOM 3129 N N . ALA A 1 399 ? 4.917 -0.454 -21.610 1.00 85.88 399 ALA A N 1
ATOM 3130 C CA . ALA A 1 399 ? 4.913 -1.182 -22.879 1.00 85.88 399 ALA A CA 1
ATOM 3131 C C . ALA A 1 399 ? 4.107 -0.449 -23.964 1.00 85.88 399 ALA A C 1
ATOM 3133 O O . ALA A 1 399 ? 4.593 -0.284 -25.085 1.00 85.88 399 ALA A O 1
ATOM 3134 N N . ARG A 1 400 ? 2.911 0.060 -23.628 1.00 83.25 400 ARG A N 1
ATOM 3135 C CA . ARG A 1 400 ? 2.116 0.902 -24.543 1.00 83.25 400 ARG A CA 1
ATOM 3136 C C . ARG A 1 400 ? 2.863 2.159 -24.954 1.00 83.25 400 ARG A C 1
ATOM 3138 O O . ARG A 1 400 ? 2.892 2.499 -26.134 1.00 83.25 400 ARG A O 1
ATOM 3145 N N . THR A 1 401 ? 3.470 2.834 -23.983 1.00 77.12 401 THR A N 1
ATOM 3146 C CA . THR A 1 401 ? 4.218 4.072 -24.219 1.00 77.12 401 THR A CA 1
ATOM 3147 C C . THR A 1 401 ? 5.425 3.808 -25.116 1.00 77.12 401 THR A C 1
ATOM 3149 O O . THR A 1 401 ? 5.622 4.520 -26.096 1.00 77.12 401 THR A O 1
ATOM 3152 N N . ALA A 1 402 ? 6.189 2.751 -24.845 1.00 82.69 402 ALA A N 1
ATOM 3153 C CA . ALA A 1 402 ? 7.331 2.335 -25.650 1.00 82.69 402 ALA A CA 1
ATOM 3154 C C . ALA A 1 402 ? 6.931 2.015 -27.096 1.00 82.69 402 ALA A C 1
ATOM 3156 O O . ALA A 1 402 ? 7.559 2.504 -28.035 1.00 82.69 402 ALA A O 1
ATOM 3157 N N . ARG A 1 403 ? 5.837 1.262 -27.279 1.00 86.00 403 ARG A N 1
ATOM 3158 C CA . ARG A 1 403 ? 5.300 0.944 -28.606 1.00 86.00 403 ARG A CA 1
ATOM 3159 C C . ARG A 1 403 ? 4.882 2.200 -29.362 1.00 86.00 403 ARG A C 1
ATOM 3161 O O . ARG A 1 403 ? 5.190 2.328 -30.542 1.00 86.00 403 ARG A O 1
ATOM 3168 N N . HIS A 1 404 ? 4.214 3.130 -28.683 1.00 80.00 404 HIS A N 1
ATOM 3169 C CA . HIS A 1 404 ? 3.792 4.401 -29.268 1.00 80.00 404 HIS A CA 1
ATOM 3170 C C . HIS A 1 404 ? 4.980 5.254 -29.748 1.00 80.00 404 HIS A C 1
ATOM 3172 O O . HIS A 1 404 ? 4.877 5.907 -30.781 1.00 80.00 404 HIS A O 1
ATOM 3178 N N . HIS A 1 405 ? 6.122 5.190 -29.056 1.00 80.56 405 HIS A N 1
ATOM 3179 C CA . HIS A 1 405 ? 7.361 5.875 -29.450 1.00 80.56 405 HIS A CA 1
ATOM 3180 C C . HIS A 1 405 ? 8.227 5.081 -30.449 1.00 80.56 405 HIS A C 1
ATOM 3182 O O . HIS A 1 405 ? 9.302 5.547 -30.817 1.00 80.56 405 HIS A O 1
ATOM 3188 N N . GLY A 1 406 ? 7.775 3.908 -30.911 1.00 81.25 406 GLY A N 1
ATOM 3189 C CA . GLY A 1 406 ? 8.433 3.150 -31.977 1.00 81.25 406 GLY A CA 1
ATOM 3190 C C . GLY A 1 406 ? 9.706 2.408 -31.566 1.00 81.25 406 GLY A C 1
ATOM 3191 O O . GLY A 1 406 ? 10.628 2.337 -32.372 1.00 81.25 406 GLY A O 1
ATOM 3192 N N . CYS A 1 407 ? 9.779 1.866 -30.344 1.00 86.56 407 CYS A N 1
ATOM 3193 C CA . CYS A 1 407 ? 10.933 1.063 -29.928 1.00 86.56 407 CYS A CA 1
ATOM 3194 C C . CYS A 1 407 ? 11.162 -0.174 -30.823 1.00 86.56 407 CYS A C 1
ATOM 3196 O O . CYS A 1 407 ? 10.210 -0.808 -31.288 1.00 86.56 407 CYS A O 1
ATOM 3198 N N . ASP A 1 408 ? 12.430 -0.555 -31.005 1.00 88.88 408 ASP A N 1
ATOM 3199 C CA . ASP A 1 408 ? 12.826 -1.752 -31.766 1.00 88.88 408 ASP A CA 1
ATOM 3200 C C . ASP A 1 408 ? 12.613 -3.050 -30.964 1.00 88.88 408 ASP A C 1
ATOM 3202 O O . ASP A 1 408 ? 12.517 -4.147 -31.518 1.00 88.88 408 ASP A O 1
ATOM 3206 N N . GLY A 1 409 ? 12.517 -2.924 -29.640 1.00 93.12 409 GLY A N 1
ATOM 3207 C CA . GLY A 1 409 ? 12.388 -4.034 -28.711 1.00 93.12 409 GLY A CA 1
ATOM 3208 C C . GLY A 1 409 ? 12.232 -3.599 -27.264 1.00 93.12 409 GLY A C 1
ATOM 3209 O O . GLY A 1 409 ? 12.202 -2.410 -26.939 1.00 93.12 409 GLY A O 1
ATOM 3210 N N . VAL A 1 410 ? 12.137 -4.582 -26.375 1.00 95.75 410 VAL A N 1
ATOM 3211 C CA . VAL A 1 410 ? 12.220 -4.395 -24.925 1.00 95.75 410 VAL A CA 1
ATOM 3212 C C . VAL A 1 410 ? 13.574 -4.922 -24.471 1.00 95.75 410 VAL A C 1
ATOM 3214 O O . VAL A 1 410 ? 13.824 -6.125 -24.461 1.00 95.75 410 VAL A O 1
ATOM 3217 N N . GLY A 1 411 ? 14.467 -4.007 -24.111 1.00 92.81 411 GLY A N 1
ATOM 3218 C CA . GLY A 1 411 ? 15.845 -4.315 -23.727 1.00 92.81 411 GLY A CA 1
ATOM 3219 C C . GLY A 1 411 ? 15.937 -4.753 -22.274 1.00 92.81 411 GLY A C 1
ATOM 3220 O O . GLY A 1 411 ? 16.866 -5.466 -21.902 1.00 92.81 411 GLY A O 1
ATOM 3221 N N . LEU A 1 412 ? 14.944 -4.358 -21.475 1.00 93.75 412 LEU A N 1
ATOM 3222 C CA . LEU A 1 412 ? 14.835 -4.709 -20.074 1.00 93.75 412 LEU A CA 1
ATOM 3223 C C . LEU A 1 412 ? 13.375 -4.664 -19.623 1.00 93.75 412 LEU A C 1
ATOM 3225 O O . LEU A 1 412 ? 12.786 -3.590 -19.503 1.00 93.75 412 LEU A O 1
ATOM 3229 N N . TYR A 1 413 ? 12.813 -5.822 -19.299 1.00 94.75 413 TYR A N 1
ATOM 3230 C CA . TYR A 1 413 ? 11.578 -5.932 -18.542 1.00 94.75 413 TYR A CA 1
ATOM 3231 C C . TYR A 1 413 ? 11.893 -6.290 -17.088 1.00 94.75 413 TYR A C 1
ATOM 3233 O O . TYR A 1 413 ? 12.444 -7.353 -16.802 1.00 94.75 413 TYR A O 1
ATOM 3241 N N . ARG A 1 414 ? 11.552 -5.372 -16.182 1.00 90.88 414 ARG A N 1
ATOM 3242 C CA . ARG A 1 414 ? 11.680 -5.512 -14.730 1.00 90.88 414 ARG A CA 1
ATOM 3243 C C . ARG A 1 414 ? 10.419 -6.145 -14.145 1.00 90.88 414 ARG A C 1
ATOM 3245 O O . ARG A 1 414 ? 9.345 -5.553 -14.230 1.00 90.88 414 ARG A O 1
ATOM 3252 N N . ILE A 1 415 ? 10.544 -7.335 -13.559 1.00 90.38 415 ILE A N 1
ATOM 3253 C CA . ILE A 1 415 ? 9.411 -8.079 -12.980 1.00 90.38 415 ILE A CA 1
ATOM 3254 C C . ILE A 1 415 ? 9.242 -7.859 -11.471 1.00 90.38 415 ILE A C 1
ATOM 3256 O O . ILE A 1 415 ? 8.249 -8.307 -10.905 1.00 90.38 415 ILE A O 1
ATOM 3260 N N . GLU A 1 416 ? 10.151 -7.128 -10.817 1.00 84.19 416 GLU A N 1
ATOM 3261 C CA . GLU A 1 416 ? 10.119 -6.823 -9.378 1.00 84.19 416 GLU A CA 1
ATOM 3262 C C . GLU A 1 416 ? 8.792 -6.188 -8.960 1.00 84.19 416 GLU A C 1
ATOM 3264 O O . GLU A 1 416 ? 8.265 -6.494 -7.896 1.00 84.19 416 GLU A O 1
ATOM 3269 N N . GLN A 1 417 ? 8.205 -5.358 -9.829 1.00 76.12 417 GLN A N 1
ATOM 3270 C CA . GLN A 1 417 ? 6.909 -4.734 -9.578 1.00 76.12 417 GLN A CA 1
ATOM 3271 C C . GLN A 1 417 ? 5.797 -5.769 -9.342 1.00 76.12 417 GLN A C 1
ATOM 3273 O O . GLN A 1 417 ? 4.906 -5.522 -8.530 1.00 76.12 417 GLN A O 1
ATOM 3278 N N . ILE A 1 418 ? 5.832 -6.923 -10.020 1.00 83.38 418 ILE A N 1
ATOM 3279 C CA . ILE A 1 418 ? 4.824 -7.978 -9.835 1.00 83.38 418 ILE A CA 1
ATOM 3280 C C . ILE A 1 418 ? 4.918 -8.549 -8.421 1.00 83.38 418 ILE A C 1
ATOM 3282 O O . ILE A 1 418 ? 3.889 -8.728 -7.779 1.00 83.38 418 ILE A O 1
ATOM 3286 N N . TYR A 1 419 ? 6.137 -8.772 -7.933 1.00 80.81 419 TYR A N 1
ATOM 3287 C CA . TYR A 1 419 ? 6.387 -9.262 -6.583 1.00 80.81 419 TYR A CA 1
ATOM 3288 C C . TYR A 1 419 ? 6.034 -8.207 -5.526 1.00 80.81 419 TYR A C 1
ATOM 3290 O O . TYR A 1 419 ? 5.283 -8.475 -4.599 1.00 80.81 419 TYR A O 1
ATOM 3298 N N . MET A 1 420 ? 6.491 -6.967 -5.696 1.00 72.94 420 MET A N 1
ATOM 3299 C CA . MET A 1 420 ? 6.293 -5.902 -4.703 1.00 72.94 420 MET A CA 1
ATOM 3300 C C . MET A 1 420 ? 4.832 -5.480 -4.508 1.00 72.94 420 MET A C 1
ATOM 3302 O O . MET A 1 420 ? 4.502 -4.890 -3.485 1.00 72.94 420 MET A O 1
ATOM 3306 N N . THR A 1 421 ? 3.972 -5.728 -5.498 1.00 66.94 421 THR A N 1
ATOM 3307 C CA . THR A 1 421 ? 2.549 -5.351 -5.456 1.00 66.94 421 THR A CA 1
ATOM 3308 C C . THR A 1 421 ? 1.614 -6.529 -5.208 1.00 66.94 421 THR A C 1
ATOM 3310 O O . THR A 1 421 ? 0.399 -6.348 -5.185 1.00 66.94 421 THR A O 1
ATOM 3313 N N . ALA A 1 422 ? 2.145 -7.742 -5.055 1.00 69.94 422 ALA A N 1
ATOM 3314 C CA . ALA A 1 422 ? 1.332 -8.903 -4.740 1.00 69.94 422 ALA A CA 1
ATOM 3315 C C . ALA A 1 422 ? 1.049 -8.975 -3.230 1.00 69.94 422 ALA A C 1
ATOM 3317 O O . ALA A 1 422 ? 1.884 -8.598 -2.412 1.00 69.94 422 ALA A O 1
ATOM 3318 N N . HIS A 1 423 ? -0.139 -9.463 -2.860 1.00 59.47 423 HIS A N 1
ATOM 3319 C CA . HIS A 1 423 ? -0.490 -9.724 -1.454 1.00 59.47 423 HIS A CA 1
ATOM 3320 C C . HIS A 1 423 ? 0.313 -10.877 -0.864 1.00 59.47 423 HIS A C 1
ATOM 3322 O O . HIS A 1 423 ? 0.577 -10.917 0.332 1.00 59.47 423 HIS A O 1
ATOM 3328 N N . VAL A 1 424 ? 0.685 -11.807 -1.732 1.00 67.19 424 VAL A N 1
ATOM 3329 C CA . VAL A 1 424 ? 1.450 -12.998 -1.421 1.00 67.19 424 VAL A CA 1
ATOM 3330 C C . VAL A 1 424 ? 2.455 -13.239 -2.526 1.00 67.19 424 VAL A C 1
ATOM 3332 O O . VAL A 1 424 ? 2.335 -12.668 -3.612 1.00 67.19 424 VAL A O 1
ATOM 3335 N N . LEU A 1 425 ? 3.439 -14.084 -2.253 1.00 78.94 425 LEU A N 1
ATOM 3336 C CA . LEU A 1 425 ? 4.472 -14.383 -3.222 1.00 78.94 425 LEU A CA 1
ATOM 3337 C C . LEU A 1 425 ? 3.865 -14.963 -4.524 1.00 78.94 425 LEU A C 1
ATOM 3339 O O . LEU A 1 425 ? 3.039 -15.875 -4.462 1.00 78.94 425 LEU A O 1
ATOM 3343 N N . PRO A 1 426 ? 4.204 -14.386 -5.694 1.00 84.50 426 PRO A N 1
ATOM 3344 C CA . PRO A 1 426 ? 3.753 -14.859 -6.996 1.00 84.50 426 PRO A CA 1
ATOM 3345 C C . PRO A 1 426 ? 4.158 -16.299 -7.315 1.00 84.50 426 PRO A C 1
ATOM 3347 O O . PRO A 1 426 ? 5.330 -16.566 -7.585 1.00 84.50 426 PRO A O 1
ATOM 3350 N N . ASP A 1 427 ? 3.162 -17.174 -7.439 1.00 87.69 427 ASP A N 1
ATOM 3351 C CA . ASP A 1 427 ? 3.344 -18.478 -8.071 1.00 87.69 427 ASP A CA 1
ATOM 3352 C C . ASP A 1 427 ? 3.544 -18.354 -9.599 1.00 87.69 427 ASP A C 1
ATOM 3354 O O . ASP A 1 427 ? 3.376 -17.289 -10.210 1.00 87.69 427 ASP A O 1
ATOM 3358 N N . GLU A 1 428 ? 3.902 -19.468 -10.244 1.00 93.75 428 GLU A N 1
ATOM 3359 C CA . GLU A 1 428 ? 4.145 -19.525 -11.691 1.00 93.75 428 GLU A CA 1
ATOM 3360 C C . GLU A 1 428 ? 2.928 -19.059 -12.505 1.00 93.75 428 GLU A C 1
ATOM 3362 O O . GLU A 1 428 ? 3.062 -18.268 -13.443 1.00 93.75 428 GLU A O 1
ATOM 3367 N N . LYS A 1 429 ? 1.723 -19.512 -12.139 1.00 92.81 429 LYS A N 1
ATOM 3368 C CA . LYS A 1 429 ? 0.489 -19.200 -12.871 1.00 92.81 429 LYS A CA 1
ATOM 3369 C C . LYS A 1 429 ? 0.196 -17.700 -12.826 1.00 92.81 429 LYS A C 1
ATOM 3371 O O . LYS A 1 429 ? -0.082 -17.085 -13.860 1.00 92.81 429 LYS A O 1
ATOM 3376 N N . TYR A 1 430 ? 0.296 -17.104 -11.644 1.00 90.44 430 TYR A N 1
ATOM 3377 C CA . TYR A 1 430 ? 0.113 -15.680 -11.418 1.00 90.44 430 TYR A CA 1
ATOM 3378 C C . TYR A 1 430 ? 1.164 -14.861 -12.172 1.00 90.44 430 TYR A C 1
ATOM 3380 O O . TYR A 1 430 ? 0.817 -13.874 -12.833 1.00 90.44 430 TYR A O 1
ATOM 3388 N N . LEU A 1 431 ? 2.435 -15.277 -12.126 1.00 94.12 431 LEU A N 1
ATOM 3389 C CA . LEU A 1 431 ? 3.522 -14.585 -12.815 1.00 94.12 431 LEU A CA 1
ATOM 3390 C C . LEU A 1 431 ? 3.329 -14.626 -14.337 1.00 94.12 431 LEU A C 1
ATOM 3392 O O . LEU A 1 431 ? 3.385 -13.577 -14.984 1.00 94.12 431 LEU A O 1
ATOM 3396 N N . VAL A 1 432 ? 2.997 -15.790 -14.906 1.00 96.00 432 VAL A N 1
ATOM 3397 C CA . VAL A 1 432 ? 2.667 -15.951 -16.332 1.00 96.00 432 VAL A CA 1
ATOM 3398 C C . VAL A 1 432 ? 1.546 -14.997 -16.751 1.00 96.00 432 VAL A C 1
ATOM 3400 O O . VAL A 1 432 ? 1.671 -14.296 -17.761 1.00 96.00 432 VAL A O 1
ATOM 3403 N N . ASP A 1 433 ? 0.454 -14.935 -15.989 1.00 94.44 433 ASP A N 1
ATOM 3404 C CA . ASP A 1 433 ? -0.700 -14.098 -16.326 1.00 94.44 433 ASP A CA 1
ATOM 3405 C C . ASP A 1 433 ? -0.391 -12.601 -16.241 1.00 94.44 433 ASP A C 1
ATOM 3407 O O . ASP A 1 433 ? -0.835 -11.817 -17.091 1.00 94.44 433 ASP A O 1
ATOM 3411 N N . LYS A 1 434 ? 0.389 -12.178 -15.242 1.00 91.81 434 LYS A N 1
ATOM 3412 C CA . LYS A 1 434 ? 0.798 -10.776 -15.089 1.00 91.81 434 LYS A CA 1
ATOM 3413 C C . LYS A 1 434 ? 1.776 -10.356 -16.177 1.00 91.81 434 LYS A C 1
ATOM 3415 O O . LYS A 1 434 ? 1.577 -9.302 -16.781 1.00 91.81 434 LYS A O 1
ATOM 3420 N N . VAL A 1 435 ? 2.761 -11.192 -16.495 1.00 94.75 435 VAL A N 1
ATOM 3421 C CA . VAL A 1 435 ? 3.722 -10.917 -17.569 1.00 94.75 435 VAL A CA 1
ATOM 3422 C C . VAL A 1 435 ? 3.019 -10.842 -18.929 1.00 94.75 435 VAL A C 1
ATOM 3424 O O . VAL A 1 435 ? 3.233 -9.880 -19.666 1.00 94.75 435 VAL A O 1
ATOM 3427 N N . LYS A 1 436 ? 2.097 -11.765 -19.248 1.00 94.69 436 LYS A N 1
ATOM 3428 C CA . LYS A 1 436 ? 1.293 -11.697 -20.490 1.00 94.69 436 LYS A CA 1
ATOM 3429 C C . LYS A 1 436 ? 0.548 -10.374 -20.634 1.00 94.69 436 LYS A C 1
ATOM 3431 O O . LYS A 1 436 ? 0.492 -9.816 -21.729 1.00 94.69 436 LYS A O 1
ATOM 3436 N N . LYS A 1 437 ? -0.033 -9.876 -19.537 1.00 91.25 437 LYS A N 1
ATOM 3437 C CA . LYS A 1 437 ? -0.742 -8.589 -19.522 1.00 91.25 437 LYS A CA 1
ATOM 3438 C C . LYS A 1 437 ? 0.208 -7.421 -19.789 1.00 91.25 437 LYS A C 1
ATOM 3440 O O . LYS A 1 437 ? -0.154 -6.540 -20.562 1.00 91.25 437 LYS A O 1
ATOM 3445 N N . SER A 1 438 ? 1.407 -7.431 -19.208 1.00 90.25 438 SER A N 1
ATOM 3446 C CA . SER A 1 438 ? 2.421 -6.388 -19.423 1.00 90.25 438 SER A CA 1
ATOM 3447 C C . SER A 1 438 ? 2.980 -6.372 -20.841 1.00 90.25 438 SER A C 1
ATOM 3449 O O . SER A 1 438 ? 3.219 -5.303 -21.388 1.00 90.25 438 SER A O 1
ATOM 3451 N N . LEU A 1 439 ? 3.148 -7.541 -21.461 1.00 93.44 439 LEU A N 1
ATOM 3452 C CA . LEU A 1 439 ? 3.787 -7.668 -22.774 1.00 93.44 439 LEU A CA 1
ATOM 3453 C C . LEU A 1 439 ? 2.810 -7.616 -23.959 1.00 93.44 439 LEU A C 1
ATOM 3455 O O . LEU A 1 439 ? 3.233 -7.768 -25.103 1.00 93.44 439 LEU A O 1
ATOM 3459 N N . ARG A 1 440 ? 1.504 -7.418 -23.722 1.00 92.81 440 ARG A N 1
ATOM 3460 C CA . ARG A 1 440 ? 0.462 -7.461 -24.766 1.00 92.81 440 ARG A CA 1
ATOM 3461 C C . ARG A 1 440 ? 0.772 -6.545 -25.956 1.00 92.81 440 ARG A C 1
ATOM 3463 O O . ARG A 1 440 ? 0.627 -6.980 -27.096 1.00 92.81 440 ARG A O 1
ATOM 3470 N N . ASP A 1 441 ? 1.191 -5.313 -25.680 1.00 90.81 441 ASP A N 1
ATOM 3471 C CA . ASP A 1 441 ? 1.370 -4.254 -26.684 1.00 90.81 441 ASP A CA 1
ATOM 3472 C C . ASP A 1 441 ? 2.732 -4.305 -27.405 1.00 90.81 441 ASP A C 1
ATOM 3474 O O . ASP A 1 441 ? 2.960 -3.568 -28.361 1.00 90.81 441 ASP A O 1
ATOM 3478 N N . VAL A 1 442 ? 3.626 -5.199 -26.970 1.00 93.00 442 VAL A N 1
ATOM 3479 C CA . VAL A 1 442 ? 4.988 -5.389 -27.506 1.00 93.00 442 VAL A CA 1
ATOM 3480 C C . VAL A 1 442 ? 5.260 -6.852 -27.879 1.00 93.00 442 VAL A C 1
ATOM 3482 O O . VAL A 1 442 ? 6.409 -7.272 -27.984 1.00 93.00 442 VAL A O 1
ATOM 3485 N N . LYS A 1 443 ? 4.201 -7.654 -28.058 1.00 93.44 443 LYS A N 1
ATOM 3486 C CA . LYS A 1 443 ? 4.276 -9.117 -28.227 1.00 93.44 443 LYS A CA 1
ATOM 3487 C C . LYS A 1 443 ? 5.097 -9.579 -29.439 1.00 93.44 443 LYS A C 1
ATOM 3489 O O . LYS A 1 443 ? 5.585 -10.702 -29.448 1.00 93.44 443 LYS A O 1
ATOM 3494 N N . ASP A 1 444 ? 5.188 -8.737 -30.463 1.00 93.31 444 ASP A N 1
ATOM 3495 C CA . ASP A 1 444 ? 5.864 -8.978 -31.740 1.00 93.31 444 ASP A CA 1
ATOM 3496 C C . ASP A 1 444 ? 7.361 -8.631 -31.707 1.00 93.31 444 ASP A C 1
ATOM 3498 O O . ASP A 1 444 ? 8.091 -8.954 -32.645 1.00 93.31 444 ASP A O 1
ATOM 3502 N N . LEU A 1 445 ? 7.827 -7.998 -30.629 1.00 94.38 445 LEU A N 1
ATOM 3503 C CA . LEU A 1 445 ? 9.201 -7.536 -30.485 1.00 94.38 445 LEU A CA 1
ATOM 3504 C C . LEU A 1 445 ? 10.094 -8.552 -29.755 1.00 94.38 445 LEU A C 1
ATOM 3506 O O . LEU A 1 445 ? 9.617 -9.488 -29.112 1.00 94.38 445 LEU A O 1
ATOM 3510 N N . GLN A 1 446 ? 11.415 -8.354 -29.829 1.00 95.88 446 GLN A N 1
ATOM 3511 C CA . GLN A 1 446 ? 12.351 -9.044 -28.940 1.00 95.88 446 GLN A CA 1
ATOM 3512 C C . GLN A 1 446 ? 12.232 -8.462 -27.526 1.00 95.88 446 GLN A C 1
ATOM 3514 O O . GLN A 1 446 ? 12.265 -7.244 -27.353 1.00 95.88 446 GLN A O 1
ATOM 3519 N N . ILE A 1 447 ? 12.105 -9.325 -26.517 1.00 97.38 447 ILE A N 1
ATOM 3520 C CA . ILE A 1 447 ? 11.862 -8.926 -25.127 1.00 97.38 447 ILE A CA 1
ATOM 3521 C C . ILE A 1 447 ? 12.893 -9.582 -24.219 1.00 97.38 447 ILE A C 1
ATOM 3523 O O . ILE A 1 447 ? 12.954 -10.801 -24.117 1.00 97.38 447 ILE A O 1
ATOM 3527 N N . THR A 1 448 ? 13.678 -8.783 -23.511 1.00 97.62 448 THR A N 1
ATOM 3528 C CA . THR A 1 448 ? 14.589 -9.273 -22.478 1.00 97.62 448 THR A CA 1
ATOM 3529 C C . THR A 1 448 ? 13.920 -9.168 -21.112 1.00 97.62 448 THR A C 1
ATOM 3531 O O . THR A 1 448 ? 13.724 -8.065 -20.607 1.00 97.62 448 THR A O 1
ATOM 3534 N N . ILE A 1 449 ? 13.585 -10.297 -20.493 1.00 97.44 449 ILE A N 1
ATOM 3535 C CA . ILE A 1 449 ? 13.075 -10.348 -19.119 1.00 97.44 449 ILE A CA 1
ATOM 3536 C C . ILE A 1 449 ? 14.262 -10.46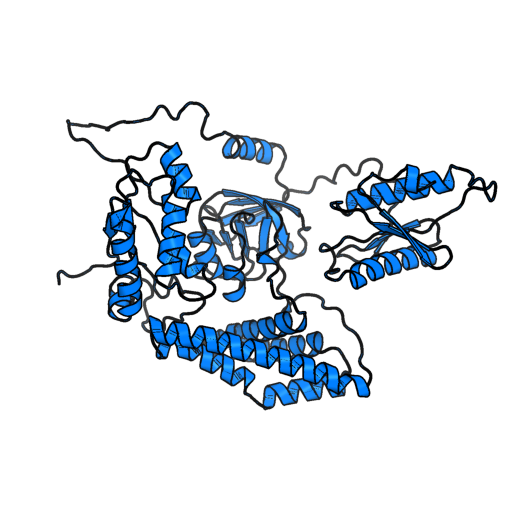3 -18.173 1.00 97.44 449 ILE A C 1
ATOM 3538 O O . ILE A 1 449 ? 15.060 -11.392 -18.291 1.00 97.44 449 ILE A O 1
ATOM 3542 N N . ARG A 1 450 ? 14.387 -9.526 -17.232 1.00 96.44 450 ARG A N 1
ATOM 3543 C CA . ARG A 1 450 ? 15.373 -9.643 -16.160 1.00 96.44 450 ARG A CA 1
ATOM 3544 C C . ARG A 1 450 ? 14.766 -10.434 -15.016 1.00 96.44 450 ARG A C 1
ATOM 3546 O O . ARG A 1 450 ? 13.668 -10.102 -14.571 1.00 96.44 450 ARG A O 1
ATOM 3553 N N . LEU A 1 451 ? 15.491 -11.445 -14.546 1.00 95.19 451 LEU A N 1
ATOM 3554 C CA . LEU A 1 451 ? 15.139 -12.113 -13.298 1.00 95.19 451 LEU A CA 1
ATOM 3555 C C . LEU A 1 451 ? 15.133 -11.094 -12.157 1.00 95.19 451 LEU A C 1
ATOM 3557 O O . LEU A 1 451 ? 15.771 -10.042 -12.224 1.00 95.19 451 LEU A O 1
ATOM 3561 N N . VAL A 1 452 ? 14.375 -11.397 -11.121 1.00 89.44 452 VAL A N 1
ATOM 3562 C CA . VAL A 1 452 ? 14.089 -10.474 -10.036 1.00 89.44 452 VAL A CA 1
ATOM 3563 C C . VAL A 1 452 ? 15.394 -10.042 -9.340 1.00 89.44 452 VAL A C 1
ATOM 3565 O O . VAL A 1 452 ? 16.209 -10.859 -8.915 1.00 89.44 452 VAL A O 1
ATOM 3568 N N . ASP A 1 453 ? 15.623 -8.732 -9.264 1.00 86.56 453 ASP A N 1
ATOM 3569 C CA . ASP A 1 453 ? 16.773 -8.112 -8.595 1.00 86.56 453 ASP A CA 1
ATOM 3570 C C . ASP A 1 453 ? 16.295 -7.418 -7.318 1.00 86.56 453 ASP A C 1
ATOM 3572 O O . ASP A 1 453 ? 16.038 -6.207 -7.285 1.00 86.56 453 ASP A O 1
ATOM 3576 N N . ILE A 1 454 ? 16.145 -8.247 -6.286 1.00 77.44 454 ILE A N 1
ATOM 3577 C CA . ILE A 1 454 ? 15.730 -7.904 -4.922 1.00 77.44 454 ILE A CA 1
ATOM 3578 C C . ILE A 1 454 ? 16.947 -8.024 -3.996 1.00 77.44 454 ILE A C 1
ATOM 3580 O O . ILE A 1 454 ? 17.812 -8.873 -4.214 1.00 77.44 454 ILE A O 1
ATOM 3584 N N . GLY A 1 455 ? 17.001 -7.166 -2.978 1.00 69.06 455 GLY A N 1
ATOM 3585 C CA . GLY A 1 455 ? 17.992 -7.141 -1.897 1.00 69.06 455 GLY A CA 1
ATOM 3586 C C . GLY A 1 455 ? 17.432 -6.374 -0.689 1.00 69.06 455 GLY A C 1
ATOM 3587 O O . GLY A 1 455 ? 16.254 -6.009 -0.695 1.00 69.06 455 GLY A O 1
ATOM 3588 N N . ARG A 1 456 ? 18.252 -6.080 0.335 1.00 61.06 456 ARG A N 1
ATOM 3589 C CA . ARG A 1 456 ? 17.820 -5.295 1.524 1.00 61.06 456 ARG A CA 1
ATOM 3590 C C . ARG A 1 456 ? 17.237 -3.924 1.177 1.00 61.06 456 ARG A C 1
ATOM 3592 O O . ARG A 1 456 ? 16.432 -3.391 1.930 1.00 61.06 456 ARG A O 1
ATOM 3599 N N . ASP A 1 457 ? 17.658 -3.339 0.061 1.00 53.97 457 ASP A N 1
ATOM 3600 C CA . ASP A 1 457 ? 17.173 -2.053 -0.429 1.00 53.97 457 ASP A CA 1
ATOM 3601 C C . ASP A 1 457 ? 15.826 -2.152 -1.152 1.00 53.97 457 ASP A C 1
ATOM 3603 O O . ASP A 1 457 ? 15.254 -1.115 -1.440 1.00 53.97 457 ASP A O 1
ATOM 3607 N N . LYS A 1 458 ? 15.319 -3.351 -1.464 1.00 58.97 458 LYS A N 1
ATOM 3608 C CA . LYS A 1 458 ? 14.064 -3.594 -2.197 1.00 58.97 458 LYS A CA 1
ATOM 3609 C C . LYS A 1 458 ? 13.273 -4.726 -1.540 1.00 58.97 458 LYS A C 1
ATOM 3611 O O . LYS A 1 458 ? 13.030 -5.750 -2.171 1.00 58.97 458 LYS A O 1
ATOM 3616 N N . THR A 1 459 ? 12.910 -4.566 -0.271 1.00 57.16 459 THR A N 1
ATOM 3617 C CA . THR A 1 459 ? 12.198 -5.599 0.497 1.00 57.16 459 THR A CA 1
ATOM 3618 C C . THR A 1 459 ? 10.829 -5.913 -0.110 1.00 57.16 459 THR A C 1
ATOM 3620 O O . THR A 1 459 ? 10.090 -5.017 -0.532 1.00 57.16 459 THR A O 1
ATOM 3623 N N . LEU A 1 460 ? 10.489 -7.203 -0.176 1.00 64.38 460 LEU A N 1
ATOM 3624 C CA . LEU A 1 460 ? 9.130 -7.626 -0.504 1.00 64.38 460 LEU A CA 1
ATOM 3625 C C . LEU A 1 460 ? 8.262 -7.504 0.757 1.00 64.38 460 LEU A C 1
ATOM 3627 O O . LEU A 1 460 ? 8.767 -7.790 1.840 1.00 64.38 460 LEU A O 1
ATOM 3631 N N . PRO A 1 461 ? 6.973 -7.122 0.653 1.00 54.28 461 PRO A N 1
ATOM 3632 C CA . PRO A 1 461 ? 6.109 -6.890 1.823 1.00 54.28 461 PRO A CA 1
ATOM 3633 C C . PRO A 1 461 ? 5.988 -8.077 2.790 1.00 54.28 461 PRO A C 1
ATOM 3635 O O . PRO A 1 461 ? 5.538 -7.914 3.917 1.00 54.28 461 PRO A O 1
ATOM 3638 N N . TYR A 1 462 ? 6.360 -9.266 2.325 1.00 60.03 462 TYR A N 1
ATOM 3639 C CA . TYR A 1 462 ? 6.220 -10.549 2.997 1.00 60.03 462 TYR A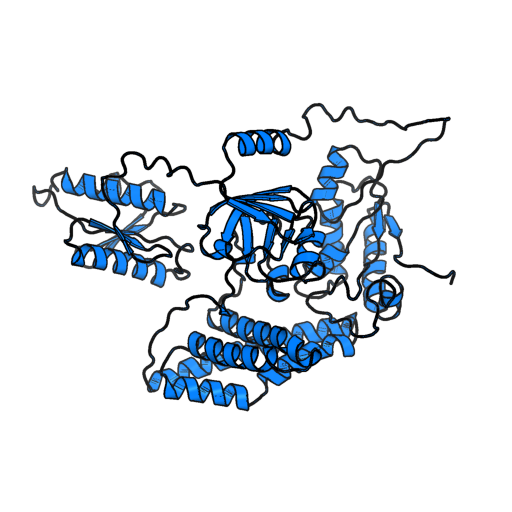 CA 1
ATOM 3640 C C . TYR A 1 462 ? 7.571 -11.293 3.141 1.00 60.03 462 TYR A C 1
ATOM 3642 O O . TYR A 1 462 ? 7.577 -12.475 3.463 1.00 60.03 462 TYR A O 1
ATOM 3650 N N . ILE A 1 463 ? 8.715 -10.636 2.882 1.00 60.72 463 ILE A N 1
ATOM 3651 C CA . ILE A 1 463 ? 10.069 -11.200 3.063 1.00 60.72 463 ILE A CA 1
ATOM 3652 C C . ILE A 1 463 ? 10.949 -10.183 3.783 1.00 60.72 463 ILE A C 1
ATOM 3654 O O . ILE A 1 463 ? 11.253 -9.129 3.217 1.00 60.72 463 ILE A O 1
ATOM 3658 N N . ASP A 1 464 ? 11.457 -10.537 4.962 1.00 55.62 464 ASP A N 1
ATOM 3659 C CA . ASP A 1 464 ? 12.524 -9.766 5.600 1.00 55.62 464 ASP A CA 1
ATOM 3660 C C . ASP A 1 464 ? 13.894 -10.391 5.318 1.00 55.62 464 ASP A C 1
ATOM 3662 O O . ASP A 1 464 ? 14.234 -11.449 5.844 1.00 55.62 464 ASP A O 1
ATOM 3666 N N . ILE A 1 465 ? 14.675 -9.757 4.442 1.00 57.72 465 ILE A N 1
ATOM 3667 C CA . ILE A 1 465 ? 16.015 -10.225 4.071 1.00 57.72 465 ILE A CA 1
ATOM 3668 C C . ILE A 1 465 ? 17.004 -9.756 5.147 1.00 57.72 465 ILE A C 1
ATOM 3670 O O . ILE A 1 465 ? 17.566 -8.658 5.067 1.00 57.72 465 ILE A O 1
ATOM 3674 N N . HIS A 1 466 ? 17.214 -10.579 6.175 1.00 47.50 466 HIS A N 1
ATOM 3675 C CA . HIS A 1 466 ? 18.177 -10.317 7.248 1.00 47.50 466 HIS A CA 1
ATOM 3676 C C . HIS A 1 466 ? 19.598 -10.831 6.916 1.00 47.50 466 HIS A C 1
ATOM 3678 O O . HIS A 1 466 ? 19.758 -11.934 6.401 1.00 47.50 466 HIS A O 1
ATOM 3684 N N . GLY A 1 467 ? 20.635 -10.046 7.267 1.00 41.31 467 GLY A N 1
ATOM 3685 C CA . GLY A 1 467 ? 22.063 -10.424 7.203 1.00 41.31 467 GLY A CA 1
ATOM 3686 C C . GLY A 1 467 ? 22.964 -9.477 6.381 1.00 41.31 467 GLY A C 1
ATOM 3687 O O . GLY A 1 467 ? 22.633 -9.136 5.248 1.00 41.31 467 GLY A O 1
ATOM 3688 N N . GLY A 1 468 ? 24.112 -9.068 6.951 1.00 45.75 468 GLY A N 1
ATOM 3689 C CA . GLY A 1 468 ? 25.189 -8.290 6.301 1.00 45.75 468 GLY A CA 1
ATOM 3690 C C . GLY A 1 468 ? 25.103 -6.761 6.455 1.00 45.75 468 GLY A C 1
ATOM 3691 O O . GLY A 1 468 ? 24.032 -6.167 6.302 1.00 45.75 468 GLY A O 1
ATOM 3692 N N . GLU A 1 469 ? 26.236 -6.113 6.758 1.00 46.12 469 GLU A N 1
ATOM 3693 C CA . GLU A 1 469 ? 26.332 -4.662 7.011 1.00 46.12 469 GLU A CA 1
ATOM 3694 C C . GLU A 1 469 ? 26.093 -3.793 5.763 1.00 46.12 469 GLU A C 1
ATOM 3696 O O . GLU A 1 469 ? 25.741 -2.624 5.911 1.00 46.12 469 GLU A O 1
ATOM 3701 N N . ASP A 1 470 ? 26.155 -4.363 4.550 1.00 51.53 470 ASP A N 1
ATOM 3702 C CA . ASP A 1 470 ? 26.136 -3.584 3.308 1.00 51.53 470 ASP A CA 1
ATOM 3703 C C . ASP A 1 470 ? 25.004 -3.962 2.330 1.00 51.53 470 ASP A C 1
ATOM 3705 O O . ASP A 1 470 ? 24.924 -5.072 1.796 1.00 51.53 470 ASP A O 1
ATOM 3709 N N . THR A 1 471 ? 24.097 -3.011 2.084 1.00 55.59 471 THR A N 1
ATOM 3710 C CA . THR A 1 471 ? 22.840 -3.220 1.327 1.00 55.59 471 THR A CA 1
ATOM 3711 C C . THR A 1 471 ? 23.022 -3.276 -0.193 1.00 55.59 471 THR A C 1
ATOM 3713 O O . THR A 1 471 ? 22.205 -3.870 -0.895 1.00 55.59 471 THR A O 1
ATOM 3716 N N . THR A 1 472 ? 24.098 -2.687 -0.715 1.00 57.94 472 THR A N 1
ATOM 3717 C CA . THR A 1 472 ? 24.384 -2.585 -2.155 1.00 57.94 472 THR A CA 1
ATOM 3718 C C . THR A 1 472 ? 25.237 -3.735 -2.683 1.00 57.94 472 THR A C 1
ATOM 3720 O O . THR A 1 472 ? 25.039 -4.133 -3.833 1.00 57.94 472 THR A O 1
ATOM 3723 N N . LEU A 1 473 ? 26.133 -4.286 -1.857 1.00 67.56 473 LEU A N 1
ATOM 3724 C CA . LEU A 1 473 ? 27.118 -5.313 -2.236 1.00 67.56 473 LEU A CA 1
ATOM 3725 C C . LEU A 1 473 ? 26.802 -6.724 -1.702 1.00 67.56 473 LEU A C 1
ATOM 3727 O O . LEU A 1 473 ? 27.482 -7.679 -2.082 1.00 67.56 473 LEU A O 1
ATOM 3731 N N . GLY A 1 474 ? 25.780 -6.861 -0.851 1.00 75.19 474 GLY A N 1
ATOM 3732 C CA . GLY A 1 474 ? 25.423 -8.106 -0.166 1.00 75.19 474 GLY A CA 1
ATOM 3733 C C . GLY A 1 474 ? 24.582 -9.105 -0.979 1.00 75.19 474 GLY A C 1
ATOM 3734 O O . GLY A 1 474 ? 24.771 -9.300 -2.184 1.00 75.19 474 GLY A O 1
ATOM 3735 N N . LEU A 1 475 ? 23.656 -9.779 -0.289 1.00 77.62 475 LEU A N 1
ATOM 3736 C CA . LEU A 1 475 ? 22.766 -10.797 -0.852 1.00 77.62 475 LEU A CA 1
ATOM 3737 C C . LEU A 1 475 ? 21.683 -10.157 -1.739 1.00 77.62 475 LEU A C 1
ATOM 3739 O O . LEU A 1 475 ? 20.696 -9.614 -1.242 1.00 77.62 475 LEU A O 1
ATOM 3743 N N . ARG A 1 476 ? 21.877 -10.213 -3.062 1.00 83.44 476 ARG A N 1
ATOM 3744 C CA . ARG A 1 476 ? 20.946 -9.657 -4.056 1.00 83.44 476 ARG A CA 1
ATOM 3745 C C . ARG A 1 476 ? 21.047 -10.335 -5.418 1.00 83.44 476 ARG A C 1
ATOM 3747 O O . ARG A 1 476 ? 22.028 -11.027 -5.700 1.00 83.44 476 ARG A O 1
ATOM 3754 N N . GLY A 1 477 ? 20.064 -10.079 -6.280 1.00 86.62 477 GLY A N 1
ATOM 3755 C CA . GLY A 1 477 ? 20.057 -10.569 -7.663 1.00 86.62 477 GLY A CA 1
ATOM 3756 C C . GLY A 1 477 ? 20.269 -12.084 -7.730 1.00 86.62 477 GLY A C 1
ATOM 3757 O O . GLY A 1 477 ? 19.641 -12.823 -6.975 1.00 86.62 477 GLY A O 1
ATOM 3758 N N . ILE A 1 478 ? 21.180 -12.557 -8.586 1.00 90.44 478 ILE A N 1
ATOM 3759 C CA . ILE A 1 478 ? 21.431 -13.997 -8.748 1.00 90.44 478 ILE A CA 1
ATOM 3760 C C . ILE A 1 478 ? 21.912 -14.697 -7.469 1.00 90.44 478 ILE A C 1
ATOM 3762 O O . ILE A 1 478 ? 21.568 -15.851 -7.253 1.00 90.44 478 ILE A O 1
ATOM 3766 N N . ARG A 1 479 ? 22.633 -14.004 -6.576 1.00 87.94 479 ARG A N 1
ATOM 3767 C CA . ARG A 1 479 ? 23.101 -14.587 -5.303 1.00 87.94 479 ARG A CA 1
ATOM 3768 C C . ARG A 1 479 ? 21.922 -14.967 -4.411 1.00 87.94 479 ARG A C 1
ATOM 3770 O O . ARG A 1 479 ? 21.887 -16.058 -3.855 1.00 87.94 479 ARG A O 1
ATOM 3777 N N . LEU A 1 480 ? 20.930 -14.077 -4.339 1.00 85.31 480 LEU A N 1
ATOM 3778 C CA . LEU A 1 480 ? 19.675 -14.329 -3.633 1.00 85.31 480 LEU A CA 1
ATOM 3779 C C . LEU A 1 480 ? 18.887 -15.461 -4.300 1.00 85.31 480 LEU A C 1
ATOM 3781 O O . LEU A 1 480 ? 18.332 -16.315 -3.618 1.00 85.31 480 LEU A O 1
ATOM 3785 N N . LEU A 1 481 ? 18.869 -15.499 -5.631 1.00 89.12 481 LEU A N 1
ATOM 3786 C CA . LEU A 1 481 ? 18.176 -16.541 -6.386 1.00 89.12 481 LEU A CA 1
ATOM 3787 C C . LEU A 1 481 ? 18.808 -17.928 -6.248 1.00 89.12 481 LEU A C 1
ATOM 3789 O O . LEU A 1 481 ? 18.081 -18.915 -6.269 1.00 89.12 481 LEU A O 1
ATOM 3793 N N . PHE A 1 482 ? 20.123 -18.023 -6.053 1.00 89.19 482 PHE A N 1
ATOM 3794 C CA . PHE A 1 482 ? 20.767 -19.290 -5.706 1.00 89.19 482 PHE A CA 1
ATOM 3795 C C . PHE A 1 482 ? 20.485 -19.726 -4.272 1.00 89.19 482 PHE A C 1
ATOM 3797 O O . PHE A 1 482 ? 20.358 -20.920 -4.022 1.00 89.19 482 PHE A O 1
ATOM 3804 N N . GLN A 1 483 ? 20.322 -18.781 -3.344 1.00 84.75 483 GLN A N 1
ATOM 3805 C CA . GLN A 1 483 ? 19.890 -19.109 -1.987 1.00 84.75 483 GLN A CA 1
ATOM 3806 C C . GLN A 1 483 ? 18.426 -19.581 -1.939 1.00 84.75 483 GLN A C 1
ATOM 3808 O O . GLN A 1 483 ? 18.085 -20.415 -1.103 1.00 84.75 483 GLN A O 1
ATOM 3813 N N . TYR A 1 484 ? 17.576 -19.094 -2.852 1.00 84.69 484 TYR A N 1
ATOM 3814 C CA . TYR A 1 484 ? 16.158 -19.461 -2.960 1.00 84.69 484 TYR A CA 1
ATOM 3815 C C . TYR A 1 484 ? 15.841 -20.080 -4.331 1.00 84.69 484 TYR A C 1
ATOM 3817 O O . TYR A 1 484 ? 15.218 -19.436 -5.184 1.00 84.69 484 TYR A O 1
ATOM 3825 N N . PRO A 1 485 ? 16.238 -21.345 -4.569 1.00 87.19 485 PRO A N 1
ATOM 3826 C CA . PRO A 1 485 ? 16.173 -21.965 -5.891 1.00 87.19 485 PRO A CA 1
ATOM 3827 C C . PRO A 1 485 ? 14.747 -22.103 -6.427 1.00 87.19 485 PRO A C 1
ATOM 3829 O O . PRO A 1 485 ? 14.550 -22.038 -7.636 1.00 87.19 485 PRO A O 1
ATOM 3832 N N . LYS A 1 486 ? 13.732 -22.220 -5.562 1.00 86.75 486 LYS A N 1
ATOM 3833 C CA . LYS A 1 486 ? 12.335 -22.290 -6.013 1.00 86.75 486 LYS A CA 1
ATOM 3834 C C . LYS A 1 486 ? 11.838 -20.953 -6.569 1.00 86.75 486 LYS A C 1
ATOM 3836 O O . LYS A 1 486 ? 11.154 -20.932 -7.588 1.00 86.75 486 LYS A O 1
ATOM 3841 N N . LEU A 1 487 ? 12.253 -19.830 -5.975 1.00 88.88 487 LEU A N 1
ATOM 3842 C CA . LEU A 1 487 ? 12.000 -18.493 -6.520 1.00 88.88 487 LEU A CA 1
ATOM 3843 C C . LEU A 1 487 ? 12.659 -18.317 -7.897 1.00 88.88 487 LEU A C 1
ATOM 3845 O O . LEU A 1 487 ? 12.065 -17.714 -8.795 1.00 88.88 487 LEU A O 1
ATOM 3849 N N . LEU A 1 488 ? 13.874 -18.845 -8.080 1.00 93.50 488 LEU A N 1
ATOM 3850 C CA . LEU A 1 488 ? 14.552 -18.885 -9.378 1.00 93.50 488 LEU A CA 1
ATOM 3851 C C . LEU A 1 488 ? 13.795 -19.768 -10.382 1.00 93.50 488 LEU A C 1
ATOM 3853 O O . LEU A 1 488 ? 13.523 -19.337 -11.503 1.00 93.50 488 LEU A O 1
ATOM 3857 N N . GLU A 1 489 ? 13.415 -20.975 -9.969 1.00 94.56 489 GLU A N 1
ATOM 3858 C CA . GLU A 1 489 ? 12.706 -21.953 -10.790 1.00 94.56 489 GLU A CA 1
ATOM 3859 C C . GLU A 1 489 ? 11.370 -21.403 -11.298 1.00 94.56 489 GLU A C 1
ATOM 3861 O O . GLU A 1 489 ? 11.121 -21.441 -12.503 1.00 94.56 489 GLU A O 1
ATOM 3866 N N . THR A 1 490 ? 10.552 -20.803 -10.427 1.00 93.81 490 THR A N 1
ATOM 3867 C CA . THR A 1 490 ? 9.272 -20.174 -10.795 1.00 93.81 490 THR A CA 1
ATOM 3868 C C . THR A 1 490 ? 9.444 -19.141 -11.914 1.00 93.81 490 THR A C 1
ATOM 3870 O O . THR A 1 490 ? 8.659 -19.098 -12.869 1.00 93.81 490 THR A O 1
ATOM 3873 N N . GLN A 1 491 ? 10.497 -18.321 -11.848 1.00 95.62 491 GLN A N 1
ATOM 3874 C CA . GLN A 1 491 ? 10.776 -17.306 -12.868 1.00 95.62 491 GLN A CA 1
ATOM 3875 C C . GLN A 1 491 ? 11.261 -17.918 -14.183 1.00 95.62 491 GLN A C 1
ATOM 3877 O O . GLN A 1 491 ? 10.805 -17.512 -15.257 1.00 95.62 491 GLN A O 1
ATOM 3882 N N . LEU A 1 492 ? 12.163 -18.901 -14.117 1.00 97.06 492 LEU A N 1
ATOM 3883 C CA . LEU A 1 492 ? 12.678 -19.586 -15.302 1.00 97.06 492 LEU A CA 1
ATOM 3884 C C . LEU A 1 492 ? 11.572 -20.374 -16.010 1.00 97.06 492 LEU A C 1
ATOM 3886 O O . LEU A 1 492 ? 11.415 -20.235 -17.224 1.00 97.06 492 LEU A O 1
ATOM 3890 N N . ARG A 1 493 ? 10.743 -21.118 -15.269 1.00 97.00 493 ARG A N 1
ATOM 3891 C CA . ARG A 1 493 ? 9.574 -21.820 -15.819 1.00 97.00 493 ARG A CA 1
ATOM 3892 C C . ARG A 1 493 ? 8.580 -20.858 -16.452 1.00 97.00 493 ARG A C 1
ATOM 3894 O O . ARG A 1 493 ? 8.130 -21.097 -17.571 1.00 97.00 493 ARG A O 1
ATOM 3901 N N . THR A 1 494 ? 8.316 -19.719 -15.810 1.00 97.12 494 THR A N 1
ATOM 3902 C CA . THR A 1 494 ? 7.491 -18.659 -16.404 1.00 97.12 494 THR A CA 1
ATOM 3903 C C . THR A 1 494 ? 8.064 -18.188 -17.743 1.00 97.12 494 THR A C 1
ATOM 3905 O O . THR A 1 494 ? 7.332 -18.114 -18.732 1.00 97.12 494 THR A O 1
ATOM 3908 N N . CYS A 1 495 ? 9.373 -17.928 -17.822 1.00 96.81 495 CYS A N 1
ATOM 3909 C CA . CYS A 1 495 ? 10.029 -17.550 -19.077 1.00 96.81 495 CYS A CA 1
ATOM 3910 C C . CYS A 1 495 ? 9.924 -18.656 -20.145 1.00 96.81 495 CYS A C 1
ATOM 3912 O O . CYS A 1 495 ? 9.623 -18.354 -21.300 1.00 96.81 495 CYS A O 1
ATOM 3914 N N . LEU A 1 496 ? 10.097 -19.928 -19.771 1.00 96.75 496 LEU A N 1
ATOM 3915 C CA . LEU A 1 496 ? 9.956 -21.082 -20.671 1.00 96.75 496 LEU A CA 1
ATOM 3916 C C . LEU A 1 496 ? 8.525 -21.250 -21.203 1.00 96.75 496 LEU A C 1
ATOM 3918 O O . LEU A 1 496 ? 8.321 -21.561 -22.373 1.00 96.75 496 LEU A O 1
ATOM 3922 N N . ILE A 1 497 ? 7.508 -21.021 -20.373 1.00 97.12 497 ILE A N 1
ATOM 3923 C CA . ILE A 1 497 ? 6.104 -21.074 -20.805 1.00 97.12 497 ILE A CA 1
ATOM 3924 C C . ILE A 1 497 ? 5.810 -19.952 -21.803 1.00 97.12 497 ILE A C 1
ATOM 3926 O O . ILE A 1 497 ? 5.116 -20.159 -22.803 1.00 97.12 497 ILE A O 1
ATOM 3930 N N . LEU A 1 498 ? 6.328 -18.754 -21.536 1.00 96.38 498 LEU A N 1
ATOM 3931 C CA . LEU A 1 498 ? 6.101 -17.579 -22.367 1.00 96.38 498 LEU A CA 1
ATOM 3932 C C . LEU A 1 498 ? 6.890 -17.621 -23.683 1.00 96.38 498 LEU A C 1
ATOM 3934 O O . LEU A 1 498 ? 6.396 -17.103 -24.684 1.00 96.38 498 LEU A O 1
ATOM 3938 N N . SER A 1 499 ? 8.052 -18.277 -23.735 1.00 95.69 499 SER A N 1
ATOM 3939 C CA . SER A 1 499 ? 8.865 -18.369 -24.959 1.00 95.69 499 SER A CA 1
ATOM 3940 C C . SER A 1 499 ? 8.131 -19.046 -26.126 1.00 95.69 499 SER A C 1
ATOM 3942 O O . SER A 1 499 ? 8.408 -18.746 -27.282 1.00 95.69 499 SER A O 1
ATOM 3944 N N . LYS A 1 500 ? 7.103 -19.863 -25.845 1.00 94.56 500 LYS A N 1
ATOM 3945 C CA . LYS A 1 500 ? 6.205 -20.437 -26.867 1.00 94.56 500 LYS A CA 1
ATOM 3946 C C . LYS A 1 500 ? 5.439 -19.384 -27.680 1.00 94.56 500 LYS A C 1
ATOM 3948 O O . LYS A 1 500 ? 4.951 -19.692 -28.762 1.00 94.56 500 LYS A O 1
ATOM 3953 N N . LYS A 1 501 ? 5.259 -18.170 -27.144 1.00 93.56 501 LYS A N 1
ATOM 3954 C CA . LYS A 1 501 ? 4.479 -17.082 -27.770 1.00 93.56 501 LYS A CA 1
ATOM 3955 C C . LYS A 1 501 ? 5.257 -15.781 -27.963 1.00 93.56 501 LYS A C 1
ATOM 3957 O O . LYS A 1 501 ? 4.798 -14.932 -28.720 1.00 93.56 501 LYS A O 1
ATOM 3962 N N . TYR A 1 502 ? 6.385 -15.609 -27.280 1.00 95.50 502 TYR A N 1
ATOM 3963 C CA . TYR A 1 502 ? 7.162 -14.371 -27.265 1.00 95.50 502 TYR A CA 1
ATOM 3964 C C . TYR A 1 502 ? 8.630 -14.649 -27.606 1.00 95.50 502 TYR A C 1
ATOM 3966 O O . TYR A 1 502 ? 9.189 -15.665 -27.199 1.00 95.50 502 TYR A O 1
ATOM 3974 N N . ARG A 1 503 ? 9.289 -13.711 -28.297 1.00 96.06 503 ARG A N 1
ATOM 3975 C CA . ARG A 1 503 ? 10.736 -13.765 -28.563 1.00 96.06 503 ARG A CA 1
ATOM 3976 C C . ARG A 1 503 ? 11.512 -13.282 -27.340 1.00 96.06 503 ARG A C 1
ATOM 3978 O O . ARG A 1 503 ? 11.822 -12.096 -27.230 1.00 96.06 503 ARG A O 1
ATOM 3985 N N . LEU A 1 504 ? 11.781 -14.194 -26.409 1.00 96.06 504 LEU A N 1
ATOM 3986 C CA . LEU A 1 504 ? 12.362 -13.857 -25.110 1.00 96.06 504 LEU A CA 1
ATOM 3987 C C . LEU A 1 504 ? 13.887 -14.012 -25.059 1.00 96.06 504 LEU A C 1
ATOM 3989 O O . LEU A 1 504 ? 14.449 -14.964 -25.591 1.00 96.06 504 LEU A O 1
ATOM 3993 N N . ARG A 1 505 ? 14.534 -13.098 -24.336 1.00 97.31 505 ARG A N 1
ATOM 3994 C CA . ARG A 1 505 ? 15.865 -13.262 -23.739 1.00 97.31 505 ARG A CA 1
ATOM 3995 C C . ARG A 1 505 ? 15.724 -13.207 -22.223 1.00 97.31 505 ARG A C 1
ATOM 3997 O O . ARG A 1 505 ? 14.856 -12.498 -21.717 1.00 97.31 505 ARG A O 1
ATOM 4004 N N . ILE A 1 506 ? 16.588 -13.914 -21.508 1.00 97.31 506 ILE A N 1
ATOM 4005 C CA . ILE A 1 506 ? 16.656 -13.851 -20.046 1.00 97.31 506 ILE A CA 1
ATOM 4006 C C . ILE A 1 506 ? 17.913 -13.071 -19.672 1.00 97.31 506 ILE A C 1
ATOM 4008 O O . ILE A 1 506 ? 18.996 -13.364 -20.171 1.00 97.31 506 ILE A O 1
ATOM 4012 N N . LEU A 1 507 ? 17.763 -12.066 -18.813 1.00 96.56 507 LEU A N 1
ATOM 4013 C CA . LEU A 1 507 ? 18.869 -11.323 -18.223 1.00 96.56 507 LEU A CA 1
ATOM 4014 C C . LEU A 1 507 ? 19.000 -11.706 -16.750 1.00 96.56 507 LEU A C 1
ATOM 4016 O O . LEU A 1 507 ? 18.061 -11.550 -15.969 1.00 96.56 507 LEU A O 1
ATOM 4020 N N . VAL A 1 508 ? 20.184 -12.170 -16.367 1.00 94.81 508 VAL A N 1
ATOM 4021 C CA . VAL A 1 508 ? 20.495 -12.545 -14.989 1.00 94.81 508 VAL A CA 1
ATOM 4022 C C . VAL A 1 508 ? 21.156 -11.353 -14.282 1.00 94.81 508 VAL A C 1
ATOM 4024 O O . VAL A 1 508 ? 22.194 -10.877 -14.743 1.00 94.81 508 VAL A O 1
ATOM 4027 N N . PRO A 1 509 ? 20.567 -10.811 -13.201 1.00 91.06 509 PRO A N 1
ATOM 4028 C CA . PRO A 1 509 ? 21.126 -9.657 -12.504 1.00 91.06 509 PRO A CA 1
ATOM 4029 C C . PRO A 1 509 ? 22.294 -10.051 -11.585 1.00 91.06 509 PRO A C 1
ATOM 4031 O O . PRO A 1 509 ? 22.241 -11.086 -10.927 1.00 91.06 509 PRO A O 1
ATOM 4034 N N . PHE A 1 510 ? 23.293 -9.172 -11.449 1.00 88.50 510 PHE A N 1
ATOM 4035 C CA . PHE A 1 510 ? 24.395 -9.306 -10.477 1.00 88.50 510 PHE A CA 1
ATOM 4036 C C . PHE A 1 510 ? 25.299 -10.544 -10.655 1.00 88.50 510 PHE A C 1
ATOM 4038 O O . PHE A 1 510 ? 25.817 -11.083 -9.678 1.00 88.50 510 PHE A O 1
ATOM 4045 N N . VAL A 1 511 ? 25.541 -10.976 -11.897 1.00 89.62 511 VAL A N 1
ATOM 4046 C CA . VAL A 1 511 ? 26.590 -11.967 -12.199 1.00 89.62 511 VAL A CA 1
ATOM 4047 C C . VAL A 1 511 ? 27.957 -11.300 -12.042 1.00 89.62 511 VAL A C 1
ATOM 4049 O O . VAL A 1 511 ? 28.264 -10.358 -12.769 1.00 89.62 511 VAL A O 1
ATOM 4052 N N . THR A 1 512 ? 28.756 -11.750 -11.072 1.00 84.81 512 THR A N 1
ATOM 4053 C CA . THR A 1 512 ? 30.077 -11.161 -10.771 1.00 84.81 512 THR A CA 1
ATOM 4054 C C . THR A 1 512 ? 31.255 -12.079 -11.067 1.00 84.81 512 THR A C 1
ATOM 4056 O O . THR A 1 512 ? 32.382 -11.604 -11.092 1.00 84.81 512 THR A O 1
ATOM 4059 N N . LEU A 1 513 ? 31.010 -13.371 -11.274 1.00 83.00 513 LEU A N 1
ATOM 4060 C CA . LEU A 1 513 ? 32.032 -14.365 -11.585 1.00 83.00 513 LEU A CA 1
ATOM 4061 C C . LEU A 1 513 ? 31.529 -15.232 -12.749 1.00 83.00 513 LEU A C 1
ATOM 4063 O O . LEU A 1 513 ? 30.324 -15.510 -12.793 1.00 83.00 513 LEU A O 1
ATOM 4067 N N . PRO A 1 514 ? 32.399 -15.640 -13.691 1.00 76.19 514 PRO A N 1
ATOM 4068 C CA . PRO A 1 514 ? 32.102 -16.788 -14.539 1.00 76.19 514 PRO A CA 1
ATOM 4069 C C . PRO A 1 514 ? 31.925 -18.029 -13.647 1.00 76.19 514 PRO A C 1
ATOM 4071 O O . PRO A 1 514 ? 32.531 -18.099 -12.577 1.00 76.19 514 PRO A O 1
ATOM 4074 N N . ALA A 1 515 ? 31.021 -18.924 -14.056 1.00 61.03 515 ALA A N 1
ATOM 4075 C CA . ALA A 1 515 ? 30.641 -20.119 -13.298 1.00 61.03 515 ALA A CA 1
ATOM 4076 C C . ALA A 1 515 ? 31.825 -21.052 -13.019 1.00 61.03 515 ALA A C 1
ATOM 4078 O O . ALA A 1 515 ? 32.699 -21.158 -13.911 1.00 61.03 515 ALA A O 1
#